Protein AF-A0AAD5DZ63-F1 (afdb_monomer)

Mean predicted aligned error: 18.33 Å

pLDDT: mean 70.41, std 21.71, range [29.05, 96.94]

Structure (mmCIF, N/CA/C/O backbone):
data_AF-A0AAD5DZ63-F1
#
_entry.id   AF-A0AAD5DZ63-F1
#
loop_
_atom_site.group_PDB
_atom_site.id
_atom_site.type_symbol
_atom_site.label_atom_id
_atom_site.label_alt_id
_atom_site.label_comp_id
_atom_site.label_asym_id
_atom_site.label_entity_id
_atom_site.label_seq_id
_atom_site.pdbx_PDB_ins_code
_atom_site.Cartn_x
_atom_site.Cartn_y
_atom_site.Cartn_z
_atom_site.occupancy
_atom_site.B_iso_or_equiv
_atom_site.auth_seq_id
_atom_site.auth_comp_id
_atom_site.auth_asym_id
_atom_site.auth_atom_id
_atom_site.pdbx_PDB_model_num
ATOM 1 N N . MET A 1 1 ? -36.097 31.542 -13.556 1.00 46.69 1 MET A N 1
ATOM 2 C CA . MET A 1 1 ? -35.277 31.533 -12.327 1.00 46.69 1 MET A CA 1
ATOM 3 C C . MET A 1 1 ? -34.659 30.149 -12.212 1.00 46.69 1 MET A C 1
ATOM 5 O O . MET A 1 1 ? -35.380 29.199 -11.947 1.00 46.69 1 MET A O 1
ATOM 9 N N . ILE A 1 2 ? -33.382 30.005 -12.564 1.00 40.00 2 ILE A N 1
ATOM 10 C CA . ILE A 1 2 ? -32.676 28.717 -12.546 1.00 40.00 2 ILE A CA 1
ATOM 11 C C . ILE A 1 2 ? -31.957 28.640 -11.201 1.00 40.00 2 ILE A C 1
ATOM 13 O O . ILE A 1 2 ? -31.083 29.458 -10.927 1.00 40.00 2 ILE A O 1
ATOM 17 N N . VAL A 1 3 ? -32.373 27.712 -10.340 1.00 52.62 3 VAL A N 1
ATOM 18 C CA . VAL A 1 3 ? -31.714 27.459 -9.055 1.00 52.62 3 VAL A CA 1
ATOM 19 C C . VAL A 1 3 ? -30.581 26.473 -9.309 1.00 52.62 3 VAL A C 1
ATOM 21 O O . VAL A 1 3 ? -30.791 25.266 -9.403 1.00 52.62 3 VAL A O 1
ATOM 24 N N . THR A 1 4 ? -29.370 26.997 -9.470 1.00 50.75 4 THR A N 1
ATOM 25 C CA . THR A 1 4 ? -28.150 26.198 -9.587 1.00 50.75 4 THR A CA 1
ATOM 26 C C . THR A 1 4 ? -27.770 25.698 -8.196 1.00 50.75 4 THR A C 1
ATOM 28 O O . THR A 1 4 ? -27.180 26.432 -7.407 1.00 50.75 4 THR A O 1
ATOM 31 N N . THR A 1 5 ? -28.116 24.458 -7.849 1.00 54.53 5 THR A N 1
ATOM 32 C CA . THR A 1 5 ? -27.616 23.843 -6.614 1.00 54.53 5 THR A CA 1
ATOM 33 C C . THR A 1 5 ? -26.156 23.451 -6.825 1.00 54.53 5 THR A C 1
ATOM 35 O O . THR A 1 5 ? -25.859 22.487 -7.535 1.00 54.53 5 THR A O 1
ATOM 38 N N . THR A 1 6 ? -25.225 24.193 -6.231 1.00 50.25 6 THR A N 1
ATOM 39 C CA . THR A 1 6 ? -23.815 23.805 -6.142 1.00 50.25 6 THR A CA 1
ATOM 40 C C . THR A 1 6 ? -23.714 22.538 -5.299 1.00 50.25 6 THR A C 1
ATOM 42 O O . THR A 1 6 ? -23.702 22.576 -4.071 1.00 50.25 6 THR A O 1
ATOM 45 N N . ARG A 1 7 ? -23.666 21.376 -5.961 1.00 48.53 7 ARG A N 1
ATOM 46 C CA . ARG A 1 7 ? -23.326 20.111 -5.308 1.00 48.53 7 ARG A CA 1
ATOM 47 C C . ARG A 1 7 ? -21.913 20.274 -4.764 1.00 48.53 7 ARG A C 1
ATOM 49 O O . ARG A 1 7 ? -20.955 20.281 -5.534 1.00 48.53 7 ARG A O 1
ATOM 56 N N . VAL A 1 8 ? -21.799 20.461 -3.450 1.00 51.00 8 VAL A N 1
ATOM 57 C CA . VAL A 1 8 ? -20.511 20.495 -2.757 1.00 51.00 8 VAL A CA 1
ATOM 58 C C . VAL A 1 8 ? -19.767 19.245 -3.198 1.00 51.00 8 VAL A C 1
ATOM 60 O O . VAL A 1 8 ? -20.296 18.137 -3.077 1.00 51.00 8 VAL A O 1
ATOM 63 N N . LYS A 1 9 ? -18.599 19.435 -3.817 1.00 59.69 9 LYS A N 1
ATOM 64 C CA . LYS A 1 9 ? -17.737 18.353 -4.286 1.00 59.69 9 LYS A CA 1
ATOM 65 C C . LYS A 1 9 ? -17.359 17.554 -3.045 1.00 59.69 9 LYS A C 1
ATOM 67 O O . LYS A 1 9 ? -16.453 17.942 -2.316 1.00 59.69 9 LYS A O 1
ATOM 72 N N . GLY A 1 10 ? -18.146 16.518 -2.749 1.00 57.97 10 GLY A N 1
ATOM 73 C CA . GLY A 1 10 ? -17.920 15.658 -1.601 1.00 57.97 10 GLY A CA 1
ATOM 74 C C . GLY A 1 10 ? -16.478 15.191 -1.661 1.00 57.97 10 GLY A C 1
ATOM 75 O O . GLY A 1 10 ? -15.994 14.856 -2.744 1.00 57.97 10 GLY A O 1
ATOM 76 N N . SER A 1 11 ? -15.785 15.252 -0.526 1.00 66.25 11 SER A N 1
ATOM 77 C CA . SER A 1 11 ? -14.424 14.743 -0.412 1.00 66.25 11 SER A CA 1
ATOM 78 C C . SER A 1 11 ? -14.437 13.289 -0.878 1.00 66.25 11 SER A C 1
ATOM 80 O O . SER A 1 11 ? -14.993 12.419 -0.204 1.00 66.25 11 SER A O 1
ATOM 82 N N . VAL A 1 12 ? -13.940 13.044 -2.093 1.00 78.69 12 VAL A N 1
ATOM 83 C CA . VAL A 1 12 ? -13.869 11.697 -2.653 1.00 78.69 12 VAL A CA 1
ATOM 84 C C . VAL A 1 12 ? -12.841 10.968 -1.809 1.00 78.69 12 VAL A C 1
ATOM 86 O O . VAL A 1 12 ? -11.660 11.316 -1.835 1.00 78.69 12 VAL A O 1
ATOM 89 N N . LYS A 1 13 ? -13.305 10.001 -1.015 1.00 84.62 13 LYS A N 1
ATOM 90 C CA . LYS A 1 13 ? -12.415 9.174 -0.208 1.00 84.62 13 LYS A CA 1
ATOM 91 C C . LYS A 1 13 ? -11.488 8.418 -1.167 1.00 84.62 13 LYS A C 1
ATOM 93 O O . LYS A 1 13 ? -11.990 7.814 -2.120 1.00 84.62 13 LYS A O 1
ATOM 98 N N . PRO A 1 14 ? -10.161 8.498 -0.978 1.00 86.56 14 PRO A N 1
ATOM 99 C CA . PRO A 1 14 ? -9.238 7.753 -1.820 1.00 86.56 14 PRO A CA 1
ATOM 100 C C . PRO A 1 14 ? -9.522 6.257 -1.656 1.00 86.56 14 PRO A C 1
ATOM 102 O O . PRO A 1 14 ? -9.908 5.823 -0.577 1.00 86.56 14 PRO A O 1
ATOM 105 N N . ALA A 1 15 ? -9.354 5.470 -2.721 1.00 90.94 15 ALA A N 1
ATOM 106 C CA . ALA A 1 15 ? -9.537 4.017 -2.647 1.00 90.94 15 ALA A CA 1
ATOM 107 C C . ALA A 1 15 ? -8.460 3.332 -1.783 1.00 90.94 15 ALA A C 1
ATOM 109 O O . ALA A 1 15 ? -8.694 2.264 -1.226 1.00 90.94 15 ALA A O 1
ATOM 110 N N . VAL A 1 16 ? -7.281 3.955 -1.707 1.00 93.94 16 VAL A N 1
ATOM 111 C CA . VAL A 1 16 ? -6.134 3.540 -0.899 1.00 93.94 16 VAL A CA 1
ATOM 112 C C . VAL A 1 16 ? -5.683 4.777 -0.114 1.00 93.94 16 VAL A C 1
ATOM 114 O O . VAL A 1 16 ? -5.263 5.749 -0.746 1.00 93.94 16 VAL A O 1
ATOM 117 N N . PRO A 1 17 ? -5.827 4.805 1.221 1.00 96.12 17 PRO A N 1
ATOM 118 C CA . PRO A 1 17 ? -5.523 5.973 2.032 1.00 96.12 17 PRO A CA 1
ATOM 119 C C . PRO A 1 17 ? -4.029 6.033 2.358 1.00 96.12 17 PRO A C 1
ATOM 121 O O . PRO A 1 17 ? -3.322 5.024 2.310 1.00 96.12 17 PRO A O 1
ATOM 124 N N . LEU A 1 18 ? -3.542 7.214 2.728 1.00 96.44 18 LEU A N 1
ATOM 125 C CA . LEU A 1 18 ? -2.176 7.374 3.217 1.00 96.44 18 LEU A CA 1
ATOM 126 C C . LEU A 1 18 ? -2.114 7.099 4.720 1.00 96.44 18 LEU A C 1
ATOM 128 O O . LEU A 1 18 ? -3.055 7.389 5.454 1.00 96.44 18 LEU A O 1
ATOM 132 N N . THR A 1 19 ? -0.990 6.595 5.222 1.00 96.19 19 THR A N 1
ATOM 133 C CA . THR A 1 19 ? -0.786 6.414 6.672 1.00 96.19 19 THR A CA 1
ATOM 134 C C . THR A 1 19 ? -0.828 7.738 7.439 1.00 96.19 19 THR A C 1
ATOM 136 O O . THR A 1 19 ? -1.209 7.757 8.608 1.00 96.19 19 THR A O 1
ATOM 139 N N . THR A 1 20 ? -0.486 8.844 6.773 1.00 95.88 20 THR A N 1
ATOM 140 C CA . THR A 1 20 ? -0.528 10.214 7.302 1.00 95.88 20 THR A CA 1
ATOM 141 C C . THR A 1 20 ? -1.891 10.890 7.150 1.00 95.88 20 THR A C 1
ATOM 143 O O . THR A 1 20 ? -2.078 11.992 7.665 1.00 95.88 20 THR A O 1
ATOM 146 N N . ASP A 1 21 ? -2.849 10.268 6.452 1.00 94.94 21 ASP A N 1
ATOM 147 C CA . ASP A 1 21 ? -4.195 10.821 6.331 1.00 94.94 21 ASP A CA 1
ATOM 148 C C . ASP A 1 21 ? -4.923 10.806 7.684 1.00 94.94 21 ASP A C 1
ATOM 150 O O . ASP A 1 21 ? -4.668 9.936 8.522 1.00 94.94 21 ASP A O 1
ATOM 154 N N . PRO A 1 22 ? -5.882 11.724 7.903 1.00 94.56 22 PRO A N 1
ATOM 155 C CA . PRO A 1 22 ? -6.725 11.674 9.084 1.00 94.56 22 PRO A CA 1
ATOM 156 C C . PRO A 1 22 ? -7.686 10.477 9.029 1.00 94.56 22 PRO A C 1
ATOM 158 O O . PRO A 1 22 ? -8.261 10.176 7.978 1.00 94.56 22 PRO A O 1
ATOM 161 N N . VAL A 1 23 ? -7.962 9.854 10.179 1.00 94.31 23 VAL A N 1
ATOM 162 C CA . VAL A 1 23 ? -8.867 8.688 10.302 1.00 94.31 23 VAL A CA 1
ATOM 163 C C . VAL A 1 23 ? -10.277 8.930 9.747 1.00 94.31 23 VAL A C 1
ATOM 165 O O . VAL A 1 23 ? -10.933 7.988 9.313 1.00 94.31 23 VAL A O 1
ATOM 168 N N . GLY A 1 24 ? -10.744 10.182 9.684 1.00 93.81 24 GLY A N 1
ATOM 169 C CA . GLY A 1 24 ? -12.033 10.538 9.073 1.00 93.81 24 GLY A CA 1
ATOM 170 C C . GLY A 1 24 ? -12.126 10.253 7.565 1.00 93.81 24 GLY A C 1
ATOM 171 O O . GLY A 1 24 ? -13.226 10.135 7.023 1.00 93.81 24 GLY A O 1
ATOM 172 N N . LYS A 1 25 ? -10.987 10.090 6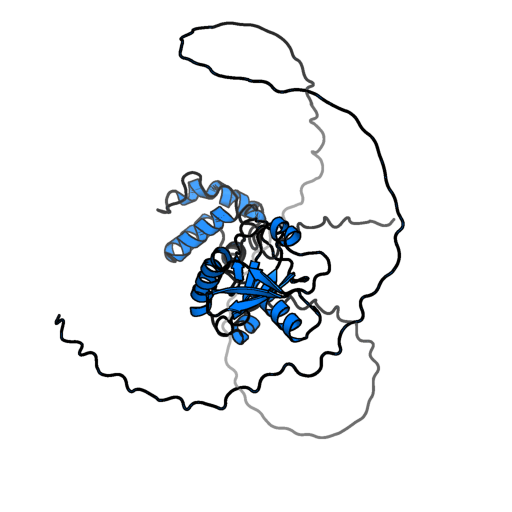.875 1.00 94.06 25 LYS A N 1
ATOM 173 C CA . LYS A 1 25 ? -10.952 9.674 5.463 1.00 94.06 25 LYS A CA 1
ATOM 174 C C . LYS A 1 25 ? -11.168 8.169 5.271 1.00 94.06 25 LYS A C 1
ATOM 176 O O . LYS A 1 25 ? -11.416 7.749 4.142 1.00 94.06 25 LYS A O 1
ATOM 181 N N . LEU A 1 26 ? -11.128 7.363 6.336 1.00 95.38 26 LEU A N 1
ATOM 182 C CA . LEU A 1 26 ? -11.404 5.928 6.257 1.00 95.38 26 LEU A CA 1
ATOM 183 C C . LEU A 1 26 ? -12.875 5.651 5.922 1.00 95.38 26 LEU A C 1
ATOM 185 O O . LEU A 1 26 ? -13.767 6.471 6.155 1.00 95.38 26 LEU A O 1
ATOM 189 N N . ASN A 1 27 ? -13.148 4.473 5.365 1.00 94.69 27 ASN A N 1
ATOM 190 C CA . ASN A 1 27 ? -14.516 4.049 5.072 1.00 94.69 27 ASN A CA 1
ATOM 191 C C . ASN A 1 27 ? -15.192 3.662 6.389 1.00 94.69 27 ASN A C 1
ATOM 193 O O . ASN A 1 27 ? -14.517 3.248 7.321 1.00 94.69 27 ASN A O 1
ATOM 197 N N . GLY A 1 28 ? -16.497 3.891 6.523 1.00 92.44 28 GLY A N 1
ATOM 198 C CA . GLY A 1 28 ? -17.210 3.633 7.783 1.00 92.44 28 GLY A CA 1
ATOM 199 C C . GLY A 1 28 ? -16.944 4.633 8.921 1.00 92.44 28 GLY A C 1
ATOM 200 O O . GLY A 1 28 ? -17.723 4.666 9.869 1.00 92.44 28 GLY A O 1
ATOM 201 N N . ILE A 1 29 ? -15.926 5.499 8.818 1.00 93.25 29 ILE A N 1
ATOM 202 C CA . ILE A 1 29 ? -15.650 6.568 9.790 1.00 93.25 29 ILE A CA 1
ATOM 203 C C . ILE A 1 29 ? -16.200 7.904 9.273 1.00 93.25 29 ILE A C 1
ATOM 205 O O . ILE A 1 29 ? -15.880 8.349 8.166 1.00 93.25 29 ILE A O 1
ATOM 209 N N . GLY A 1 30 ? -17.057 8.536 10.078 1.00 91.00 30 GLY A N 1
ATOM 210 C CA . GLY A 1 30 ? -17.513 9.919 9.890 1.00 91.00 30 GLY A CA 1
ATOM 211 C C . GLY A 1 30 ? -16.952 10.851 10.967 1.00 91.00 30 GLY A C 1
ATOM 212 O O . GLY A 1 30 ? -16.366 10.380 11.941 1.00 91.00 30 GLY A O 1
ATOM 213 N N . ASP A 1 31 ? -17.184 12.158 10.843 1.00 90.69 31 ASP A N 1
ATOM 214 C CA . ASP A 1 31 ? -16.571 13.185 11.710 1.00 90.69 31 ASP A CA 1
ATOM 215 C C . ASP A 1 31 ? -16.816 12.948 13.207 1.00 90.69 31 ASP A C 1
ATOM 217 O O . ASP A 1 31 ? -15.901 13.044 14.022 1.00 90.69 31 ASP A O 1
ATOM 221 N N . LYS A 1 32 ? -18.037 12.536 13.574 1.00 89.94 32 LYS A N 1
ATOM 222 C CA . LYS A 1 32 ? -18.382 12.193 14.965 1.00 89.94 32 LYS A CA 1
ATOM 223 C C . LYS A 1 32 ? -17.567 11.009 15.495 1.00 89.94 32 LYS A C 1
ATOM 225 O O . LYS A 1 32 ? -17.190 11.001 16.661 1.00 89.94 32 LYS A O 1
ATOM 230 N N . MET A 1 33 ? -17.311 10.001 14.659 1.00 90.94 33 MET A N 1
ATOM 231 C CA . MET A 1 33 ? -16.505 8.837 15.046 1.00 90.94 33 MET A CA 1
ATOM 232 C C . MET A 1 33 ? -15.017 9.180 15.074 1.00 90.94 33 MET A C 1
ATOM 234 O O . MET A 1 33 ? -14.316 8.727 15.970 1.00 90.94 33 MET A O 1
ATOM 238 N N . ALA A 1 34 ? -14.546 10.016 14.146 1.00 91.94 34 ALA A N 1
ATOM 239 C CA . ALA A 1 34 ? -13.179 10.525 14.157 1.00 91.94 34 ALA A CA 1
ATOM 240 C C . ALA A 1 34 ? -12.890 11.325 15.441 1.00 91.94 34 ALA A C 1
ATOM 242 O O . ALA A 1 34 ? -11.853 11.119 16.064 1.00 91.94 34 ALA A O 1
ATOM 243 N N . ALA A 1 35 ? -13.836 12.155 15.894 1.00 90.12 35 ALA A N 1
ATOM 244 C CA . ALA A 1 35 ? -13.730 12.868 17.168 1.00 90.12 35 ALA A CA 1
ATOM 245 C C . ALA A 1 35 ? -13.674 11.914 18.378 1.00 90.12 35 ALA A C 1
ATOM 247 O O . ALA A 1 35 ? -12.849 12.100 19.268 1.00 90.12 35 ALA A O 1
ATOM 248 N N . LYS A 1 36 ? -14.491 10.848 18.388 1.00 89.06 36 LYS A N 1
ATOM 249 C CA . LYS A 1 36 ? -14.417 9.800 19.424 1.00 89.06 36 LYS A CA 1
ATOM 250 C C . LYS A 1 36 ? -13.088 9.045 19.402 1.00 89.06 36 LYS A C 1
ATOM 252 O O . LYS A 1 36 ? -12.546 8.747 20.458 1.00 89.06 36 LYS A O 1
ATOM 257 N N . LEU A 1 37 ? -12.556 8.752 18.215 1.00 90.12 37 LEU A N 1
ATOM 258 C CA . LEU A 1 37 ? -11.252 8.106 18.052 1.00 90.12 37 LEU A CA 1
ATOM 259 C C . LEU A 1 37 ? -10.107 8.984 18.571 1.00 90.12 37 LEU A C 1
ATOM 261 O O . LEU A 1 37 ? -9.179 8.459 19.173 1.00 90.12 37 LEU A O 1
ATOM 265 N N . ALA A 1 38 ? -10.195 10.306 18.412 1.00 89.19 38 ALA A N 1
ATOM 266 C CA . ALA A 1 38 ? -9.226 11.233 18.999 1.00 89.19 38 ALA A CA 1
ATOM 267 C C . ALA A 1 38 ? -9.241 11.202 20.542 1.00 89.19 38 ALA A C 1
ATOM 269 O O . ALA A 1 38 ? -8.205 11.382 21.173 1.00 89.19 38 ALA A O 1
ATOM 270 N N . GLN A 1 39 ? -10.399 10.915 21.148 1.00 87.62 39 GLN A N 1
ATOM 271 C CA . GLN A 1 39 ? -10.572 10.734 22.597 1.00 87.62 39 GLN A CA 1
ATOM 272 C C . GLN A 1 39 ? -10.362 9.277 23.053 1.00 87.62 39 GLN A C 1
ATOM 274 O O . GLN A 1 39 ? -10.479 8.968 24.239 1.00 87.62 39 GLN A O 1
ATOM 279 N N . ALA A 1 40 ? -10.035 8.360 22.133 1.00 85.75 40 ALA A N 1
ATOM 280 C CA . ALA A 1 40 ? -9.924 6.936 22.438 1.00 85.75 40 ALA A CA 1
ATOM 281 C C . ALA A 1 40 ? -8.827 6.634 23.461 1.00 85.75 40 ALA A C 1
ATOM 283 O O . ALA A 1 40 ? -8.952 5.656 24.183 1.00 85.75 40 ALA A O 1
ATOM 284 N N . GLY A 1 41 ? -7.779 7.459 23.557 1.00 82.50 41 GLY A N 1
ATOM 285 C CA . GLY A 1 41 ? -6.715 7.262 24.546 1.00 82.50 41 GLY A CA 1
ATOM 286 C C . GLY A 1 41 ? -7.252 7.169 25.979 1.00 82.50 41 GLY A C 1
ATOM 287 O O . GLY A 1 41 ? -6.872 6.262 26.710 1.00 82.50 41 GLY A O 1
ATOM 288 N N . GLU A 1 42 ? -8.198 8.036 26.349 1.00 84.81 42 GLU A N 1
ATOM 289 C CA . GLU A 1 42 ? -8.825 8.028 27.678 1.00 84.81 42 GLU A CA 1
ATOM 290 C C . GLU A 1 42 ? -9.782 6.843 27.845 1.00 84.81 42 GLU A C 1
ATOM 292 O O . GLU A 1 42 ? -9.745 6.137 28.851 1.00 84.81 42 GLU A O 1
ATOM 297 N N . VAL A 1 43 ? -10.607 6.583 26.827 1.00 85.81 43 VAL A N 1
ATOM 298 C CA . VAL A 1 43 ? -11.603 5.498 26.841 1.00 85.81 43 VAL A CA 1
ATOM 299 C C . VAL A 1 43 ? -10.935 4.119 26.895 1.00 85.81 43 VAL A C 1
ATOM 301 O O . VAL A 1 43 ? -11.454 3.192 27.517 1.00 85.81 43 VAL A O 1
ATOM 304 N N . LEU A 1 44 ? -9.782 3.972 26.240 1.00 87.12 44 LEU A N 1
ATOM 305 C CA . LEU A 1 44 ? -9.055 2.713 26.110 1.00 87.12 44 LEU A CA 1
ATOM 306 C C . LEU A 1 44 ? -7.964 2.521 27.171 1.00 87.12 44 LEU A C 1
ATOM 308 O O . LEU A 1 44 ? -7.452 1.409 27.290 1.00 87.12 44 LEU A O 1
ATOM 312 N N . ALA A 1 45 ? -7.640 3.535 27.980 1.00 85.38 45 ALA A N 1
ATOM 313 C CA . ALA A 1 45 ? -6.650 3.416 29.057 1.00 85.38 45 ALA A CA 1
ATOM 314 C C . ALA A 1 45 ? -6.979 2.283 30.052 1.00 85.38 45 ALA A C 1
ATOM 316 O O . ALA A 1 45 ? -6.081 1.683 30.634 1.00 85.38 45 ALA A O 1
ATOM 317 N N . GLY A 1 46 ? -8.263 1.941 30.213 1.00 82.88 46 GLY A N 1
ATOM 318 C CA . GLY A 1 46 ? -8.717 0.834 31.062 1.00 82.88 46 GLY A CA 1
ATOM 319 C C . GLY A 1 46 ? -8.708 -0.556 30.407 1.00 82.88 46 GLY A C 1
ATOM 320 O O . GLY A 1 46 ? -9.187 -1.507 31.023 1.00 82.88 46 GLY A O 1
ATOM 321 N N . LEU A 1 47 ? -8.242 -0.694 29.159 1.00 82.12 47 LEU A N 1
ATOM 322 C CA . LEU A 1 47 ? -8.374 -1.926 28.365 1.00 82.12 47 LEU A CA 1
ATOM 323 C C . LEU A 1 47 ? -7.083 -2.753 28.217 1.00 82.12 47 LEU A C 1
ATOM 325 O O . LEU A 1 47 ? -7.062 -3.655 27.386 1.00 82.12 47 LEU A O 1
ATOM 329 N N . GLU A 1 48 ? -6.043 -2.492 29.021 1.00 82.19 48 GLU A N 1
ATOM 330 C CA . GLU A 1 48 ? -4.725 -3.169 28.934 1.00 82.19 48 GLU A CA 1
ATOM 331 C C . GLU A 1 48 ? -4.148 -3.186 27.503 1.00 82.19 48 GLU A C 1
ATOM 333 O O . GLU A 1 48 ? -3.423 -4.094 27.099 1.00 82.19 48 GLU A O 1
ATOM 338 N N . LEU A 1 49 ? -4.492 -2.176 26.702 1.00 79.94 49 LEU A N 1
ATOM 339 C CA . LEU A 1 49 ? -3.919 -1.983 25.380 1.00 79.94 49 LEU A CA 1
ATOM 340 C C . LEU A 1 49 ? -2.600 -1.234 25.526 1.00 79.94 49 LEU A C 1
ATOM 342 O O . LEU A 1 49 ? -2.569 -0.130 26.068 1.00 79.94 49 LEU A O 1
ATOM 346 N N . ASP A 1 50 ? -1.536 -1.810 24.975 1.00 72.69 50 ASP A N 1
ATOM 347 C CA . ASP A 1 50 ? -0.274 -1.107 24.757 1.00 72.69 50 ASP A CA 1
ATOM 348 C C . ASP A 1 50 ? -0.455 -0.122 23.591 1.00 72.69 50 ASP A C 1
ATOM 350 O O . ASP A 1 50 ? -0.138 -0.398 22.431 1.00 72.69 50 ASP A O 1
ATOM 354 N N . ILE A 1 51 ? -1.121 0.998 23.879 1.00 67.88 51 ILE A N 1
ATOM 355 C CA . ILE A 1 51 ? -1.285 2.104 22.939 1.00 67.88 51 ILE A CA 1
ATOM 356 C C . ILE A 1 51 ? -0.026 2.967 23.055 1.00 67.88 51 ILE A C 1
ATOM 358 O O . ILE A 1 51 ? 0.325 3.356 24.171 1.00 67.88 51 ILE A O 1
ATOM 362 N N . PRO A 1 52 ? 0.636 3.324 21.937 1.00 65.31 52 PRO A N 1
ATOM 363 C CA . PRO A 1 52 ? 1.774 4.235 21.958 1.00 65.31 52 PRO A CA 1
ATOM 364 C C . PRO A 1 52 ? 1.468 5.477 22.801 1.00 65.31 52 PRO A C 1
ATOM 366 O O . PRO A 1 52 ? 0.361 6.012 22.725 1.00 65.31 52 PRO A O 1
ATOM 369 N N . ALA A 1 53 ? 2.455 5.951 23.570 1.00 57.69 53 ALA A N 1
ATOM 370 C CA . ALA A 1 53 ? 2.323 6.921 24.669 1.00 57.69 53 ALA A CA 1
ATOM 371 C C . ALA A 1 53 ? 1.717 8.306 24.331 1.00 57.69 53 ALA A C 1
ATOM 373 O O . ALA A 1 53 ? 1.734 9.209 25.159 1.00 57.69 53 ALA A O 1
ATOM 374 N N . GLY A 1 54 ? 1.171 8.515 23.133 1.00 57.12 54 GLY A N 1
ATOM 375 C CA . GLY A 1 54 ? 0.374 9.695 22.816 1.00 57.12 54 GLY A CA 1
ATOM 376 C C . GLY A 1 54 ? -0.984 9.409 22.178 1.00 57.12 54 GLY A C 1
ATOM 377 O O . GLY A 1 54 ? -1.519 10.302 21.531 1.00 57.12 54 GLY A O 1
ATOM 378 N N . GLY A 1 55 ? -1.532 8.204 22.359 1.00 62.66 55 GLY A N 1
ATOM 379 C CA . GLY A 1 55 ? -2.870 7.846 21.890 1.00 62.66 55 GLY A CA 1
ATOM 380 C C . GLY A 1 55 ? -2.970 7.699 20.370 1.00 62.66 55 GLY A C 1
ATOM 381 O O . GLY A 1 55 ? -1.973 7.730 19.651 1.00 62.66 55 GLY A O 1
ATOM 382 N N . ILE A 1 56 ? -4.198 7.533 19.875 1.00 69.12 56 ILE A N 1
ATOM 383 C CA . ILE A 1 56 ? -4.490 7.522 18.438 1.00 69.12 56 ILE A CA 1
ATOM 384 C C . ILE A 1 56 ? -4.534 8.983 17.981 1.00 69.12 56 ILE A C 1
ATOM 386 O O . ILE A 1 56 ? -5.581 9.627 18.041 1.00 69.12 56 ILE A O 1
ATOM 390 N N . LYS A 1 57 ? -3.388 9.529 17.561 1.00 66.00 57 LYS A N 1
ATOM 391 C CA . LYS A 1 57 ? -3.149 10.958 17.270 1.00 66.00 57 LYS A CA 1
ATOM 392 C C . LYS A 1 57 ? -3.826 11.466 15.997 1.00 66.00 57 LYS A C 1
ATOM 394 O O . LYS A 1 57 ? -3.415 12.482 15.449 1.00 66.00 57 LYS A O 1
ATOM 399 N N . THR A 1 58 ? -4.922 10.833 15.580 1.00 81.25 58 THR A N 1
ATOM 400 C CA . THR A 1 58 ? -5.766 11.124 14.408 1.00 81.25 58 THR A CA 1
ATOM 401 C C . THR A 1 58 ? -5.277 10.599 13.062 1.00 81.25 58 THR A C 1
ATOM 403 O O . THR A 1 58 ? -6.028 10.726 12.095 1.00 81.25 58 THR A O 1
ATOM 406 N N . ALA A 1 59 ? -4.112 9.951 12.974 1.00 94.00 59 ALA A N 1
ATOM 407 C CA . ALA A 1 59 ? -3.612 9.410 11.711 1.00 94.00 59 ALA A CA 1
ATOM 408 C C . ALA A 1 59 ? -4.125 7.985 11.434 1.00 94.00 59 ALA A C 1
ATOM 410 O O . ALA A 1 59 ? -4.355 7.187 12.347 1.00 94.00 59 ALA A O 1
ATOM 411 N N . VAL A 1 60 ? -4.257 7.624 10.155 1.00 95.56 60 VAL A N 1
ATOM 412 C CA . VAL A 1 60 ? -4.580 6.251 9.727 1.00 95.56 60 VAL A CA 1
ATOM 413 C C . VAL A 1 60 ? -3.541 5.243 10.238 1.00 95.56 60 VAL A C 1
ATOM 415 O O . VAL A 1 60 ? -3.911 4.120 10.582 1.00 95.56 60 VAL A O 1
ATOM 418 N N . ALA A 1 61 ? -2.267 5.639 10.356 1.00 94.81 61 ALA A N 1
ATOM 419 C CA . ALA A 1 61 ? -1.208 4.825 10.959 1.00 94.81 61 ALA A CA 1
ATOM 420 C C . ALA A 1 61 ? -1.561 4.355 12.379 1.00 94.81 61 ALA A C 1
ATOM 422 O O . ALA A 1 61 ? -1.420 3.174 12.698 1.00 94.81 61 ALA A O 1
ATOM 423 N N . ASP A 1 62 ? -2.074 5.266 13.207 1.00 92.69 62 ASP A N 1
ATOM 424 C CA . ASP A 1 62 ? -2.421 4.973 14.595 1.00 92.69 62 ASP A CA 1
ATOM 425 C C . ASP A 1 62 ? -3.612 4.011 14.672 1.00 92.69 62 ASP A C 1
ATOM 427 O O . ASP A 1 62 ? -3.610 3.053 15.448 1.00 92.69 62 ASP A O 1
ATOM 431 N N . TYR A 1 63 ? -4.614 4.218 13.811 1.00 94.62 63 TYR A N 1
ATOM 432 C CA . TYR A 1 63 ? -5.752 3.308 13.698 1.00 94.62 63 TYR A CA 1
ATOM 433 C C . TYR A 1 63 ? -5.321 1.915 13.213 1.00 94.62 63 TYR A C 1
ATOM 435 O O . TYR A 1 63 ? -5.827 0.909 13.706 1.00 94.62 63 TYR A O 1
ATOM 443 N N . ARG A 1 64 ? -4.332 1.823 12.312 1.00 94.50 64 ARG A N 1
ATOM 444 C CA . ARG A 1 64 ? -3.737 0.540 11.902 1.00 94.50 64 ARG A CA 1
ATOM 445 C C . ARG A 1 64 ? -3.037 -0.160 13.071 1.00 94.50 64 ARG A C 1
ATOM 447 O O . ARG A 1 64 ? -3.132 -1.379 13.187 1.00 94.50 64 ARG A O 1
ATOM 454 N N . GLY A 1 65 ? -2.376 0.600 13.946 1.00 92.00 65 GLY A N 1
ATOM 455 C CA . GLY A 1 65 ? -1.812 0.095 15.201 1.00 92.00 65 GLY A CA 1
ATOM 456 C C . GLY A 1 65 ? -2.882 -0.490 16.127 1.00 92.00 65 GLY A C 1
ATOM 457 O O . GLY A 1 65 ? -2.720 -1.608 16.617 1.00 92.00 65 GLY A O 1
ATOM 458 N N . LEU A 1 66 ? -4.013 0.210 16.289 1.00 92.06 66 LEU A N 1
ATOM 459 C CA . LEU A 1 66 ? -5.164 -0.291 17.048 1.00 92.06 66 LEU A CA 1
ATOM 460 C C . LEU A 1 66 ? -5.703 -1.600 16.454 1.00 92.06 66 LEU A C 1
ATOM 462 O O . LEU A 1 66 ? -5.881 -2.568 17.188 1.00 92.06 66 LEU A O 1
ATOM 466 N N . VAL A 1 67 ? -5.917 -1.646 15.134 1.00 94.62 67 VAL A N 1
ATOM 467 C CA . VAL A 1 67 ? -6.372 -2.855 14.427 1.00 94.62 67 VAL A CA 1
ATOM 468 C C . VAL A 1 67 ? -5.426 -4.028 14.689 1.00 94.62 67 VAL A C 1
ATOM 470 O O . VAL A 1 67 ? -5.878 -5.109 15.063 1.00 94.62 67 VAL A O 1
ATOM 473 N N . ALA A 1 68 ? -4.114 -3.814 14.562 1.00 92.50 68 ALA A N 1
ATOM 474 C CA . ALA A 1 68 ? -3.116 -4.853 14.799 1.00 92.50 68 ALA A CA 1
ATOM 475 C C . ALA A 1 68 ? -3.118 -5.361 16.252 1.00 92.50 68 ALA A C 1
ATOM 477 O O . ALA A 1 68 ? -2.898 -6.549 16.484 1.00 92.50 68 ALA A O 1
ATOM 478 N N . ALA A 1 69 ? -3.381 -4.489 17.230 1.00 90.62 69 ALA A N 1
ATOM 479 C CA . ALA A 1 69 ? -3.530 -4.887 18.628 1.00 90.62 69 ALA A CA 1
ATOM 480 C C . ALA A 1 69 ? -4.811 -5.708 18.853 1.00 90.62 69 ALA A C 1
ATOM 482 O O . ALA A 1 69 ? -4.779 -6.733 19.534 1.00 90.62 69 ALA A O 1
ATOM 483 N N . THR A 1 70 ? -5.927 -5.305 18.237 1.00 93.44 70 THR A N 1
ATOM 484 C CA . THR A 1 70 ? -7.208 -6.017 18.351 1.00 93.44 70 THR A CA 1
ATOM 485 C C . THR A 1 70 ? -7.226 -7.355 17.613 1.00 93.44 70 THR A C 1
ATOM 487 O O . THR A 1 70 ? -7.847 -8.297 18.094 1.00 93.44 70 THR A O 1
ATOM 490 N N . ASP A 1 71 ? -6.496 -7.488 16.503 1.00 93.50 71 ASP A N 1
ATOM 491 C CA . ASP A 1 71 ? -6.403 -8.741 15.742 1.00 93.50 71 ASP A CA 1
ATOM 492 C C . ASP A 1 71 ? -5.723 -9.864 16.551 1.00 93.50 71 ASP A C 1
ATOM 494 O O . ASP A 1 71 ? -5.984 -11.043 16.321 1.00 93.50 71 ASP A O 1
ATOM 498 N N . ARG A 1 72 ? -4.890 -9.516 17.545 1.00 92.62 72 ARG A N 1
ATOM 499 C CA . ARG A 1 72 ? -4.268 -10.487 18.465 1.00 92.62 72 ARG A CA 1
ATOM 500 C C . ARG A 1 72 ? -5.246 -11.038 19.509 1.00 92.62 72 ARG A C 1
ATOM 502 O O . ARG A 1 72 ? -4.978 -12.089 20.083 1.00 92.62 72 ARG A O 1
ATOM 509 N N . SER A 1 73 ? -6.348 -10.337 19.790 1.00 93.69 73 SER A N 1
ATOM 510 C CA . SER A 1 73 ? -7.317 -10.716 20.824 1.00 93.69 73 SER A CA 1
ATOM 511 C C . SER A 1 73 ? -8.749 -10.346 20.409 1.00 93.69 73 SER A C 1
ATOM 513 O O . SER A 1 73 ? -9.177 -9.207 20.606 1.00 93.69 73 SER A O 1
ATOM 515 N N . PRO A 1 74 ? -9.548 -11.307 19.903 1.00 93.19 74 PRO A N 1
ATOM 516 C CA . PRO A 1 74 ? -10.919 -11.043 19.452 1.00 93.19 74 PRO A CA 1
ATOM 517 C C . PRO A 1 74 ? -11.818 -10.433 20.537 1.00 93.19 74 PRO A C 1
ATOM 519 O O . PRO A 1 74 ? -12.608 -9.533 20.267 1.00 93.19 74 PRO A O 1
ATOM 522 N N . LYS A 1 75 ? -11.640 -10.847 21.800 1.00 94.19 75 LYS A N 1
ATOM 523 C CA . LYS A 1 75 ? -12.367 -10.273 22.947 1.00 94.19 75 LYS A CA 1
ATOM 524 C C . LYS A 1 75 ? -12.025 -8.799 23.167 1.00 94.19 75 LYS A C 1
ATOM 526 O O . LYS A 1 75 ? -12.876 -8.012 23.574 1.00 94.19 75 LYS A O 1
ATOM 531 N N . LEU A 1 76 ? -10.772 -8.419 22.921 1.00 92.31 76 LEU A N 1
ATOM 532 C CA . LEU A 1 76 ? -10.340 -7.029 23.003 1.00 92.31 76 LEU A CA 1
ATOM 533 C C . LEU A 1 76 ? -10.951 -6.207 21.870 1.00 92.31 76 LEU A C 1
ATOM 535 O O . LEU A 1 76 ? -11.422 -5.103 22.125 1.00 92.31 76 LEU A O 1
ATOM 539 N N . ALA A 1 77 ? -11.017 -6.769 20.660 1.00 93.81 77 ALA A N 1
ATOM 540 C CA . ALA A 1 77 ? -11.699 -6.148 19.529 1.00 93.81 77 ALA A CA 1
ATOM 541 C C . ALA A 1 77 ? -13.158 -5.812 19.872 1.00 93.81 77 ALA A C 1
ATOM 543 O O . ALA A 1 77 ? -13.566 -4.664 19.729 1.00 93.81 77 ALA A O 1
ATOM 544 N N . GLU A 1 78 ? -13.922 -6.764 20.419 1.00 95.69 78 GLU A N 1
ATOM 545 C CA . GLU A 1 78 ? -15.315 -6.535 20.835 1.00 95.69 78 GLU A CA 1
ATOM 546 C C . GLU A 1 78 ? -15.441 -5.397 21.859 1.00 95.69 78 GLU A C 1
ATOM 548 O O . GLU A 1 78 ? -16.292 -4.516 21.712 1.00 95.69 78 GLU A O 1
ATOM 553 N N . ARG A 1 79 ? -14.559 -5.369 22.869 1.00 95.19 79 ARG A N 1
ATOM 554 C CA . ARG A 1 79 ? -14.548 -4.314 23.896 1.00 95.19 79 ARG A CA 1
ATOM 555 C C . ARG A 1 79 ? -14.196 -2.946 23.310 1.00 95.19 79 ARG A C 1
ATOM 557 O O . ARG A 1 79 ? -14.854 -1.967 23.650 1.00 95.19 79 ARG A O 1
ATOM 564 N N . VAL A 1 80 ? -13.213 -2.875 22.414 1.00 93.12 80 VAL A N 1
ATOM 565 C CA . VAL A 1 80 ? -12.815 -1.643 21.711 1.00 93.12 80 VAL A CA 1
ATOM 566 C C . VAL A 1 80 ? -13.951 -1.137 20.820 1.00 93.12 80 VAL A C 1
ATOM 568 O O . VAL A 1 80 ? -14.303 0.041 20.880 1.00 93.12 80 VAL A O 1
ATOM 571 N N . ILE A 1 81 ? -14.571 -2.020 20.032 1.00 95.19 81 ILE A N 1
ATOM 572 C CA . ILE A 1 81 ? -15.695 -1.684 19.149 1.00 95.19 81 ILE A CA 1
ATOM 573 C C . ILE A 1 81 ? -16.877 -1.156 19.965 1.00 95.19 81 ILE A C 1
ATOM 575 O O . ILE A 1 81 ? -17.480 -0.149 19.583 1.00 95.19 81 ILE A O 1
ATOM 579 N N . ALA A 1 82 ? -17.197 -1.804 21.089 1.00 95.38 82 ALA A N 1
ATOM 580 C CA . ALA A 1 82 ? -18.265 -1.378 21.985 1.00 95.38 82 ALA A CA 1
ATOM 581 C C . ALA A 1 82 ? -17.955 -0.026 22.646 1.00 95.38 82 ALA A C 1
ATOM 583 O O . ALA A 1 82 ? -18.802 0.867 22.616 1.00 95.38 82 ALA A O 1
ATOM 584 N N . ALA A 1 83 ? -16.742 0.154 23.177 1.00 92.44 83 ALA A N 1
ATOM 585 C CA . ALA A 1 83 ? -16.328 1.378 23.860 1.00 92.44 83 ALA A CA 1
ATOM 586 C C . ALA A 1 83 ? -16.296 2.597 22.920 1.00 92.44 83 ALA A C 1
ATOM 588 O O . ALA A 1 83 ? -16.714 3.690 23.296 1.00 92.44 83 ALA A O 1
ATOM 589 N N . LEU A 1 84 ? -15.862 2.405 21.671 1.00 91.12 84 LEU A N 1
ATOM 590 C CA . LEU A 1 84 ? -15.807 3.468 20.661 1.00 91.12 84 LEU A CA 1
ATOM 591 C C . LEU A 1 84 ? -17.132 3.650 19.897 1.00 91.12 84 LEU A C 1
ATOM 593 O O . LEU A 1 84 ? -17.309 4.643 19.186 1.00 91.12 84 LEU A O 1
ATOM 597 N N . GLY A 1 85 ? -18.081 2.720 20.046 1.00 93.69 85 GLY A N 1
ATOM 598 C CA . GLY A 1 85 ? -19.355 2.722 19.325 1.00 93.69 85 GLY A CA 1
ATOM 599 C C . GLY A 1 85 ? -19.188 2.547 17.811 1.00 93.69 85 GLY A C 1
ATOM 600 O O . GLY A 1 85 ? -19.834 3.252 17.035 1.00 93.69 85 GLY A O 1
ATOM 601 N N . LEU A 1 86 ? -18.288 1.650 17.391 1.00 92.69 86 LEU A N 1
ATOM 602 C CA . LEU A 1 86 ? -17.912 1.422 15.987 1.00 92.69 86 LEU A CA 1
ATOM 603 C C . LEU A 1 86 ? -18.631 0.224 15.340 1.00 92.69 86 LEU A C 1
ATOM 605 O O . LEU A 1 86 ? -18.201 -0.250 14.291 1.00 92.69 86 LEU A O 1
ATOM 609 N N . GLN A 1 87 ? -19.747 -0.255 15.902 1.00 94.56 87 GLN A N 1
ATOM 610 C CA . GLN A 1 87 ? -20.397 -1.510 15.483 1.00 94.56 87 GLN A CA 1
ATOM 611 C C . GLN A 1 87 ? -20.743 -1.567 13.984 1.00 94.56 87 GLN A C 1
ATOM 613 O O . GLN A 1 87 ? -20.699 -2.634 13.385 1.00 94.56 87 GLN A O 1
ATOM 618 N N . LYS A 1 88 ? -21.095 -0.427 13.371 1.00 91.88 88 LYS A N 1
ATOM 619 C CA . LYS A 1 88 ? -21.515 -0.353 11.958 1.00 91.88 88 LYS A CA 1
ATOM 620 C C . LYS A 1 88 ? -20.409 0.057 10.980 1.00 91.88 88 LYS A C 1
ATOM 622 O O . LYS A 1 88 ? -20.652 0.037 9.782 1.00 91.88 88 LYS A O 1
ATOM 627 N N . GLY A 1 89 ? -19.237 0.466 11.467 1.00 92.12 89 GLY A N 1
ATOM 628 C CA . GLY A 1 89 ? -18.165 1.024 10.628 1.00 92.12 89 GLY A CA 1
ATOM 629 C C . GLY A 1 89 ? -16.804 0.364 10.820 1.00 92.12 89 GLY A C 1
ATOM 630 O O . GLY A 1 89 ? -15.905 0.617 10.025 1.00 92.12 89 GLY A O 1
ATOM 631 N N . TRP A 1 90 ? -16.651 -0.477 11.848 1.00 95.06 90 TRP A N 1
ATOM 632 C CA . TRP A 1 90 ? -15.374 -1.082 12.213 1.00 95.06 90 TRP A CA 1
ATOM 633 C C . TRP A 1 90 ? -14.760 -1.905 11.083 1.00 95.06 90 TRP A C 1
ATOM 635 O O . TRP A 1 90 ? -13.623 -1.646 10.716 1.00 95.06 90 TRP A O 1
ATOM 645 N N . GLU A 1 91 ? -15.496 -2.852 10.495 1.00 96.06 91 GLU A N 1
ATOM 646 C CA . GLU A 1 91 ? -14.929 -3.744 9.473 1.00 96.06 91 GLU A CA 1
ATOM 647 C C . GLU A 1 91 ? -14.532 -3.006 8.190 1.00 96.06 91 GLU A C 1
ATOM 649 O O . GLU A 1 91 ? -13.481 -3.286 7.608 1.00 96.06 91 GLU A O 1
ATOM 654 N N . ASP A 1 92 ? -15.324 -2.017 7.772 1.00 95.25 92 ASP A N 1
ATOM 655 C CA . ASP A 1 92 ? -15.004 -1.198 6.601 1.00 95.25 92 ASP A CA 1
ATOM 656 C C . ASP A 1 92 ? -13.795 -0.292 6.862 1.00 95.25 92 ASP A C 1
ATOM 658 O O . ASP A 1 92 ? -12.916 -0.166 6.004 1.00 95.25 92 ASP A O 1
ATOM 662 N N . ALA A 1 93 ? -13.712 0.302 8.056 1.00 95.88 93 ALA A N 1
ATOM 663 C CA . ALA A 1 93 ? -12.581 1.123 8.473 1.00 95.88 93 ALA A CA 1
ATOM 664 C C . ALA A 1 93 ? -11.307 0.290 8.611 1.00 95.88 93 ALA A C 1
ATOM 666 O O . ALA A 1 93 ? -10.259 0.681 8.099 1.00 95.88 93 ALA A O 1
ATOM 667 N N . ARG A 1 94 ? -11.411 -0.886 9.239 1.00 96.44 94 ARG A N 1
ATOM 668 C CA . ARG A 1 94 ? -10.345 -1.878 9.386 1.00 96.44 94 ARG A CA 1
ATOM 669 C C . ARG A 1 94 ? -9.806 -2.287 8.023 1.00 96.44 94 ARG A C 1
ATOM 671 O O . ARG A 1 94 ? -8.612 -2.142 7.777 1.00 96.44 94 ARG A O 1
ATOM 678 N N . ARG A 1 95 ? -10.674 -2.725 7.104 1.00 95.62 95 ARG A N 1
ATOM 679 C CA . ARG A 1 95 ? -10.269 -3.119 5.746 1.00 95.62 95 ARG A CA 1
ATOM 680 C C . ARG A 1 95 ? -9.592 -1.966 5.003 1.00 95.62 95 ARG A C 1
ATOM 682 O O . ARG A 1 95 ? -8.560 -2.181 4.377 1.00 95.62 95 ARG A O 1
ATOM 689 N N . HIS A 1 96 ? -10.133 -0.751 5.108 1.00 96.19 96 HIS A N 1
ATOM 690 C CA . HIS A 1 96 ? -9.574 0.421 4.433 1.00 96.19 96 HIS A CA 1
ATOM 691 C C . HIS A 1 96 ? -8.229 0.874 5.036 1.00 96.19 96 HIS A C 1
ATOM 693 O O . HIS A 1 96 ? -7.333 1.291 4.312 1.00 96.19 96 HIS A O 1
ATOM 699 N N . ALA A 1 97 ? -8.043 0.749 6.350 1.00 96.56 97 ALA A N 1
ATOM 700 C CA . ALA A 1 97 ? -6.780 1.076 7.009 1.00 96.56 97 ALA A CA 1
ATOM 701 C C . ALA A 1 97 ? -5.681 0.033 6.751 1.00 96.56 97 ALA A C 1
ATOM 703 O O . ALA A 1 97 ? -4.502 0.377 6.693 1.00 96.56 97 ALA A O 1
ATOM 704 N N . LEU A 1 98 ? -6.046 -1.241 6.572 1.00 96.31 98 LEU A N 1
ATOM 705 C CA . LEU A 1 98 ? -5.092 -2.311 6.256 1.00 96.31 98 LEU A CA 1
ATOM 706 C C . LEU A 1 98 ? -4.502 -2.206 4.843 1.00 96.31 98 LEU A C 1
ATOM 708 O O . LEU A 1 98 ? -3.441 -2.775 4.592 1.00 96.31 98 LEU A O 1
ATOM 712 N N . VAL A 1 99 ? -5.157 -1.466 3.946 1.00 96.75 99 VAL A N 1
ATOM 713 C CA . VAL A 1 99 ? -4.612 -1.118 2.625 1.00 96.75 99 VAL A CA 1
ATOM 714 C C . VAL A 1 99 ? -3.872 0.221 2.632 1.00 96.75 99 VAL A C 1
ATOM 716 O O . VAL A 1 99 ? -3.439 0.674 1.585 1.00 96.75 99 VAL A O 1
ATOM 719 N N . ALA A 1 100 ? -3.732 0.891 3.780 1.00 96.94 100 ALA A N 1
ATOM 720 C CA . ALA A 1 100 ? -3.087 2.196 3.835 1.00 96.94 100 ALA A CA 1
ATOM 721 C C . ALA A 1 100 ? -1.588 2.121 3.520 1.00 96.94 100 ALA A C 1
ATOM 723 O O . ALA A 1 100 ? -0.868 1.268 4.055 1.00 96.94 100 ALA A O 1
ATOM 724 N N . VAL A 1 101 ? -1.111 3.079 2.725 1.00 96.38 101 VAL A N 1
ATOM 725 C CA . VAL A 1 101 ? 0.279 3.136 2.257 1.00 96.38 101 VAL A CA 1
ATOM 726 C C . VAL A 1 101 ? 1.041 4.298 2.866 1.00 96.38 101 VAL A C 1
ATOM 728 O O . VAL A 1 101 ? 0.495 5.377 3.096 1.00 96.38 101 VAL A O 1
ATOM 731 N N . GLN A 1 102 ? 2.323 4.072 3.145 1.00 95.88 102 GLN A N 1
ATOM 732 C CA . GLN A 1 102 ? 3.218 5.147 3.549 1.00 95.88 102 GLN A CA 1
ATOM 733 C C . GLN A 1 102 ? 3.410 6.101 2.360 1.00 95.88 102 GLN A C 1
ATOM 735 O O . GLN A 1 102 ? 3.644 5.615 1.254 1.00 95.88 102 GLN A O 1
ATOM 740 N N . PRO A 1 103 ? 3.305 7.429 2.543 1.00 96.75 103 PRO A N 1
ATOM 741 C CA . PRO A 1 103 ? 3.655 8.363 1.485 1.00 96.75 103 PRO A CA 1
ATOM 742 C C . PRO A 1 103 ? 5.154 8.270 1.182 1.00 96.75 103 PRO A C 1
ATOM 744 O O . PRO A 1 103 ? 5.987 8.476 2.064 1.00 96.75 103 PRO A O 1
ATOM 747 N N . ASP A 1 104 ? 5.477 7.971 -0.071 1.00 96.38 104 ASP A N 1
ATOM 748 C CA . ASP A 1 104 ? 6.836 7.898 -0.602 1.00 96.38 104 ASP A CA 1
ATOM 749 C C . ASP A 1 104 ? 6.866 8.312 -2.091 1.00 96.38 104 ASP A C 1
ATOM 751 O O . ASP A 1 104 ? 5.820 8.519 -2.713 1.00 96.38 104 ASP A O 1
ATOM 755 N N . PHE A 1 105 ? 8.066 8.474 -2.648 1.00 96.56 105 PHE A N 1
ATOM 756 C CA . PHE A 1 105 ? 8.304 8.701 -4.083 1.00 96.56 105 PHE A CA 1
ATOM 757 C C . PHE A 1 105 ? 9.271 7.641 -4.618 1.00 96.56 105 PHE A C 1
ATOM 759 O O . PHE A 1 105 ? 10.216 7.929 -5.348 1.00 96.56 105 PHE A O 1
ATOM 766 N N . LEU A 1 106 ? 9.079 6.399 -4.173 1.00 96.50 106 LEU A N 1
ATOM 767 C CA . LEU A 1 106 ? 9.945 5.275 -4.503 1.00 96.50 106 LEU A CA 1
ATOM 768 C C . LEU A 1 106 ? 9.316 4.402 -5.584 1.00 96.50 106 LEU A C 1
ATOM 770 O O . LEU A 1 106 ? 8.094 4.303 -5.706 1.00 96.50 106 LEU A O 1
ATOM 774 N N . LEU A 1 107 ? 10.139 3.722 -6.369 1.00 95.75 107 LEU A N 1
ATOM 775 C CA . LEU A 1 107 ? 9.638 2.760 -7.340 1.00 95.75 107 LEU A CA 1
ATOM 776 C C . LEU A 1 107 ? 8.959 1.566 -6.659 1.00 95.75 107 LEU A C 1
ATOM 778 O O . LEU A 1 107 ? 9.423 1.041 -5.646 1.00 95.75 107 LEU A O 1
ATOM 782 N N . ARG A 1 108 ? 7.872 1.081 -7.265 1.00 96.38 108 ARG A N 1
ATOM 783 C CA . ARG A 1 108 ? 7.186 -0.139 -6.831 1.00 96.38 108 ARG A CA 1
ATOM 784 C C . ARG A 1 108 ? 7.126 -1.140 -7.963 1.00 96.38 108 ARG A C 1
ATOM 786 O O . ARG A 1 108 ? 6.794 -0.795 -9.093 1.00 96.38 108 ARG A O 1
ATOM 793 N N . VAL A 1 109 ? 7.430 -2.386 -7.647 1.00 95.00 109 VAL A N 1
ATOM 794 C CA . VAL A 1 109 ? 7.374 -3.499 -8.587 1.00 95.00 109 VAL A CA 1
ATOM 795 C C . VAL A 1 109 ? 6.209 -4.403 -8.222 1.00 95.00 109 VAL A C 1
ATOM 797 O O . VAL A 1 109 ? 5.957 -4.643 -7.046 1.00 95.00 109 VAL A O 1
ATOM 800 N N . TRP A 1 110 ? 5.485 -4.892 -9.218 1.00 95.31 110 TRP A N 1
ATOM 801 C CA . TRP A 1 110 ? 4.463 -5.910 -9.040 1.00 95.31 110 TRP A CA 1
ATOM 802 C C . TRP A 1 110 ? 4.826 -7.151 -9.844 1.00 95.31 110 TRP A C 1
ATOM 804 O O . TRP A 1 110 ? 5.064 -7.043 -11.045 1.00 95.31 110 TRP A O 1
ATOM 814 N N . PHE A 1 111 ? 4.851 -8.318 -9.207 1.00 91.94 111 PHE A N 1
ATOM 815 C CA . PHE A 1 111 ? 5.157 -9.588 -9.866 1.00 91.94 111 PHE A CA 1
ATOM 816 C C . PHE A 1 111 ? 3.879 -10.378 -10.145 1.00 91.94 111 PHE A C 1
ATOM 818 O O . PHE A 1 111 ? 3.104 -10.648 -9.228 1.00 91.94 111 PHE A O 1
ATOM 825 N N . ALA A 1 112 ? 3.689 -10.770 -11.407 1.00 87.44 112 ALA A N 1
ATOM 826 C CA . ALA A 1 112 ? 2.543 -11.578 -11.825 1.00 87.44 112 ALA A CA 1
ATOM 827 C C . ALA A 1 112 ? 2.658 -13.019 -11.331 1.00 87.44 112 ALA A C 1
ATOM 829 O O . ALA A 1 112 ? 1.677 -13.624 -10.905 1.00 87.44 112 ALA A O 1
ATOM 830 N N . ASP A 1 113 ? 3.882 -13.541 -11.373 1.00 80.81 113 ASP A N 1
ATOM 831 C CA . ASP A 1 113 ? 4.214 -14.880 -10.924 1.00 80.81 113 ASP A CA 1
ATOM 832 C C . ASP A 1 113 ? 5.571 -14.845 -10.193 1.00 80.81 113 ASP A C 1
ATOM 834 O O . ASP A 1 113 ? 6.587 -14.472 -10.799 1.00 80.81 113 ASP A O 1
ATOM 838 N N . PRO A 1 114 ? 5.621 -15.224 -8.901 1.00 68.12 114 PRO A N 1
ATOM 839 C CA . PRO A 1 114 ? 6.869 -15.267 -8.142 1.00 68.12 114 PRO A CA 1
ATOM 840 C C . PRO A 1 114 ? 7.874 -16.285 -8.690 1.00 68.12 114 PRO A C 1
ATOM 842 O O . PRO A 1 114 ? 9.073 -16.130 -8.464 1.00 68.12 114 PRO A O 1
ATOM 845 N N . THR A 1 115 ? 7.409 -17.325 -9.386 1.00 76.81 115 THR A N 1
ATOM 846 C CA . THR A 1 115 ? 8.260 -18.397 -9.917 1.00 76.81 115 THR A CA 1
ATOM 847 C C . THR A 1 115 ? 8.964 -17.971 -11.200 1.00 76.81 115 THR A C 1
ATOM 849 O O . THR A 1 115 ? 10.152 -18.237 -11.374 1.00 76.81 115 THR A O 1
ATOM 852 N N . VAL A 1 116 ? 8.256 -17.246 -12.068 1.00 72.38 116 VAL A N 1
ATOM 853 C CA . VAL A 1 116 ? 8.771 -16.775 -13.362 1.00 72.38 116 VAL A CA 1
ATOM 854 C C . VAL A 1 116 ? 9.579 -15.482 -13.202 1.00 72.38 116 VAL A C 1
ATOM 856 O O . VAL A 1 116 ? 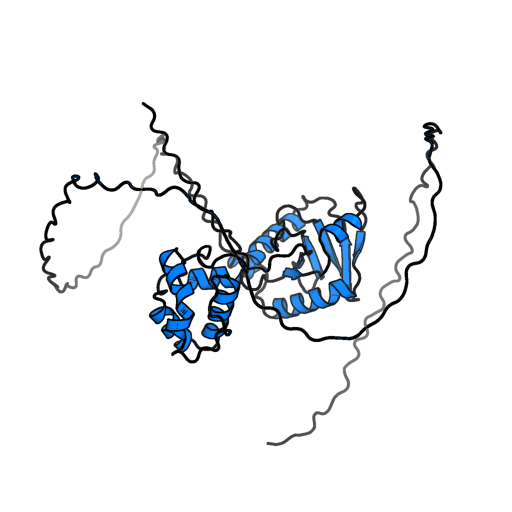10.371 -15.127 -14.074 1.00 72.38 116 VAL A O 1
ATOM 859 N N . GLY A 1 117 ? 9.391 -14.761 -12.090 1.00 82.56 117 GLY A N 1
ATOM 860 C CA . GLY A 1 117 ? 10.135 -13.539 -11.789 1.00 82.56 117 GLY A CA 1
ATOM 861 C C . GLY A 1 117 ? 9.803 -12.382 -12.731 1.00 82.56 117 GLY A C 1
ATOM 862 O O . GLY A 1 117 ? 10.590 -11.447 -12.844 1.00 82.56 117 GLY A O 1
ATOM 863 N N . ARG A 1 118 ? 8.664 -12.433 -13.428 1.00 90.44 118 ARG A N 1
ATOM 864 C CA . ARG A 1 118 ? 8.216 -11.380 -14.348 1.00 90.44 118 ARG A CA 1
ATOM 865 C C . ARG A 1 118 ? 7.221 -10.452 -13.677 1.00 90.44 118 ARG A C 1
ATOM 867 O O . ARG A 1 118 ? 6.360 -10.888 -12.910 1.00 90.44 118 ARG A O 1
ATOM 874 N N . GLY A 1 119 ? 7.333 -9.170 -13.989 1.00 93.25 119 GLY A N 1
ATOM 875 C CA . GLY A 1 119 ? 6.500 -8.156 -13.374 1.00 93.25 119 GLY A CA 1
ATOM 876 C C . GLY A 1 119 ? 6.475 -6.827 -14.111 1.00 93.25 119 GLY A C 1
ATOM 877 O O . GLY A 1 119 ? 7.077 -6.648 -15.171 1.00 93.25 119 GLY A O 1
ATOM 878 N N . LEU A 1 120 ? 5.764 -5.887 -13.504 1.00 94.75 120 LEU A N 1
ATOM 879 C CA . LEU A 1 120 ? 5.638 -4.511 -13.949 1.00 94.75 120 LEU A CA 1
ATOM 880 C C . LEU A 1 120 ? 6.258 -3.577 -12.918 1.00 94.75 120 LEU A C 1
ATOM 882 O O . LEU A 1 120 ? 6.013 -3.696 -11.718 1.00 94.75 120 LEU A O 1
ATOM 886 N N . LEU A 1 121 ? 7.029 -2.615 -13.406 1.00 95.06 121 LEU A N 1
ATOM 887 C CA . LEU A 1 121 ? 7.586 -1.539 -12.605 1.00 95.06 121 LEU A CA 1
ATOM 888 C C . LEU A 1 121 ? 6.701 -0.299 -12.726 1.00 95.06 121 LEU A C 1
ATOM 890 O O . LEU A 1 121 ? 6.337 0.103 -13.832 1.00 95.06 121 LEU A O 1
ATOM 894 N N . PHE A 1 122 ? 6.391 0.340 -11.604 1.00 96.25 122 PHE A N 1
ATOM 895 C CA . PHE A 1 122 ? 5.560 1.533 -11.535 1.00 96.25 122 PHE A CA 1
ATOM 896 C C . PHE A 1 122 ? 6.286 2.661 -10.811 1.00 96.25 122 PHE A C 1
ATOM 898 O O . PHE A 1 122 ? 6.894 2.468 -9.756 1.00 96.25 122 PHE A O 1
ATOM 905 N N . LYS A 1 123 ? 6.147 3.867 -11.363 1.00 95.94 123 LYS A N 1
ATOM 906 C CA . LYS A 1 123 ? 6.422 5.107 -10.637 1.00 95.94 123 LYS A CA 1
ATOM 907 C C . LYS A 1 123 ? 5.316 5.332 -9.616 1.00 95.94 123 LYS A C 1
ATOM 909 O O . LYS A 1 123 ? 4.163 4.968 -9.872 1.00 95.94 123 LYS A O 1
ATOM 914 N N . THR A 1 124 ? 5.657 5.943 -8.493 1.00 96.75 124 THR A N 1
ATOM 915 C CA . THR A 1 124 ? 4.693 6.285 -7.449 1.00 96.75 124 THR A CA 1
ATOM 916 C C . THR A 1 124 ? 4.582 7.789 -7.276 1.00 96.75 124 THR A C 1
ATOM 918 O O . THR A 1 124 ? 5.467 8.553 -7.651 1.00 96.75 124 THR A O 1
ATOM 921 N N . HIS A 1 125 ? 3.458 8.210 -6.714 1.00 96.06 125 HIS A N 1
ATOM 922 C CA . HIS A 1 125 ? 3.249 9.567 -6.245 1.00 96.06 125 HIS A CA 1
ATOM 923 C C . HIS A 1 125 ? 2.537 9.490 -4.896 1.00 96.06 125 HIS A C 1
ATOM 925 O O . HIS A 1 125 ? 1.409 8.994 -4.825 1.00 96.06 125 HIS A O 1
ATOM 931 N N . LEU A 1 126 ? 3.196 9.952 -3.828 1.00 95.25 126 LEU A N 1
ATOM 932 C CA . LEU A 1 126 ? 2.726 9.790 -2.445 1.00 95.25 126 LEU A CA 1
ATOM 933 C C . LEU A 1 126 ? 2.446 8.315 -2.095 1.00 95.25 126 LEU A C 1
ATOM 935 O O . LEU A 1 126 ? 1.430 7.990 -1.492 1.00 95.25 126 LEU A O 1
ATOM 939 N N . GLY A 1 127 ? 3.321 7.403 -2.519 1.00 93.88 127 GLY A N 1
ATOM 940 C CA . GLY A 1 127 ? 3.225 5.961 -2.271 1.00 93.88 127 GLY A CA 1
ATOM 941 C C . GLY A 1 127 ? 2.223 5.218 -3.161 1.00 93.88 127 GLY A C 1
ATOM 942 O O . GLY A 1 127 ? 2.253 3.988 -3.216 1.00 93.88 127 GLY A O 1
ATOM 943 N N . ALA A 1 128 ? 1.363 5.926 -3.902 1.00 95.62 128 ALA A N 1
ATOM 944 C CA . ALA A 1 128 ? 0.408 5.319 -4.824 1.00 95.62 128 ALA A CA 1
ATOM 945 C C . ALA A 1 128 ? 1.042 5.088 -6.214 1.00 95.62 128 ALA A C 1
ATOM 947 O O . ALA A 1 128 ? 1.514 6.049 -6.827 1.00 95.62 128 ALA A O 1
ATOM 948 N N . PRO A 1 129 ? 1.050 3.852 -6.751 1.00 96.75 129 PRO A N 1
ATOM 949 C CA . PRO A 1 129 ? 1.594 3.553 -8.068 1.00 96.75 129 PRO A CA 1
ATOM 950 C C . PRO A 1 129 ? 0.705 4.117 -9.180 1.00 96.75 129 PRO A C 1
ATOM 952 O O . PRO A 1 129 ? -0.525 4.050 -9.127 1.00 96.75 129 PRO A O 1
ATOM 955 N N . LEU A 1 130 ? 1.334 4.618 -10.243 1.00 96.06 130 LEU A N 1
ATOM 956 C CA . LEU A 1 130 ? 0.660 5.087 -11.454 1.00 96.06 130 LEU A CA 1
ATOM 957 C C . LEU A 1 130 ? 0.224 3.898 -12.325 1.00 96.06 130 LEU A C 1
ATOM 959 O O . LEU A 1 130 ? 0.802 3.628 -13.377 1.00 96.06 130 LEU A O 1
ATOM 963 N N . LEU A 1 131 ? -0.814 3.184 -11.881 1.00 94.44 131 LEU A N 1
ATOM 964 C CA . LEU A 1 131 ? -1.268 1.913 -12.465 1.00 94.44 131 LEU A CA 1
ATOM 965 C C . LEU A 1 131 ? -1.566 1.979 -13.965 1.00 94.44 131 LEU A C 1
ATOM 967 O O . LEU A 1 131 ? -1.393 0.987 -14.663 1.00 94.44 131 LEU A O 1
ATOM 971 N N . ASP A 1 132 ? -1.996 3.128 -14.482 1.00 93.56 132 ASP A N 1
ATOM 972 C CA . ASP A 1 132 ? -2.334 3.280 -15.900 1.00 93.56 132 ASP A CA 1
ATOM 973 C C . ASP A 1 132 ? -1.105 3.349 -16.815 1.00 93.56 132 ASP A C 1
ATOM 975 O O . ASP A 1 132 ? -1.218 3.085 -18.015 1.00 93.56 132 ASP A O 1
ATOM 979 N N . ARG A 1 133 ? 0.067 3.672 -16.256 1.00 92.12 133 ARG A N 1
ATOM 980 C CA . ARG A 1 133 ? 1.314 3.912 -16.987 1.00 92.12 133 ARG A CA 1
ATOM 981 C C . ARG A 1 133 ? 2.472 3.158 -16.320 1.00 92.12 133 ARG A C 1
ATOM 983 O O . ARG A 1 133 ? 3.269 3.784 -15.618 1.00 92.12 133 ARG A O 1
ATOM 990 N N . PRO A 1 134 ? 2.577 1.828 -16.519 1.00 94.19 134 PRO A N 1
ATOM 991 C CA . PRO A 1 134 ? 3.757 1.095 -16.079 1.00 94.19 134 PRO A CA 1
ATOM 992 C C . PRO A 1 134 ? 5.003 1.689 -16.742 1.00 94.19 134 PRO A C 1
ATOM 994 O O . PRO A 1 134 ? 4.988 2.041 -17.922 1.00 94.19 134 PRO A O 1
ATOM 997 N N . ALA A 1 135 ? 6.070 1.826 -15.966 1.00 92.38 135 ALA A N 1
ATOM 998 C CA . ALA A 1 135 ? 7.323 2.411 -16.412 1.00 92.38 135 ALA A CA 1
ATOM 999 C C . ALA A 1 135 ? 8.149 1.424 -17.246 1.00 92.38 135 ALA A C 1
ATOM 1001 O O . ALA A 1 135 ? 8.791 1.824 -18.215 1.00 92.38 135 ALA A O 1
ATOM 1002 N N . ALA A 1 136 ? 8.133 0.143 -16.871 1.00 92.88 136 ALA A N 1
ATOM 1003 C CA . ALA A 1 136 ? 8.947 -0.890 -17.499 1.00 92.88 136 ALA A CA 1
ATOM 1004 C C . ALA A 1 136 ? 8.435 -2.302 -17.179 1.00 92.88 136 ALA A C 1
ATOM 1006 O O . ALA A 1 136 ? 7.651 -2.494 -16.245 1.00 92.88 136 ALA A O 1
ATOM 1007 N N . ILE A 1 137 ? 8.913 -3.286 -17.945 1.00 92.19 137 ILE A N 1
ATOM 1008 C CA . ILE A 1 137 ? 8.771 -4.710 -17.620 1.00 92.19 137 ILE A CA 1
ATOM 1009 C C . ILE A 1 137 ? 10.019 -5.127 -16.855 1.00 92.19 137 ILE A C 1
ATOM 1011 O O . ILE A 1 137 ? 11.136 -4.818 -17.272 1.00 92.19 137 ILE A O 1
ATOM 1015 N N . CYS A 1 138 ? 9.845 -5.846 -15.755 1.00 91.81 138 CYS A N 1
ATOM 1016 C CA . CYS A 1 138 ? 10.960 -6.363 -14.981 1.00 91.81 138 CYS A CA 1
ATOM 1017 C C . CYS A 1 138 ? 11.036 -7.889 -15.054 1.00 91.81 138 CYS A C 1
ATOM 1019 O O . CYS A 1 138 ? 10.019 -8.581 -14.992 1.00 91.81 138 CYS A O 1
ATOM 1021 N N . HIS A 1 139 ? 12.258 -8.399 -15.148 1.00 90.00 139 HIS A N 1
ATOM 1022 C CA . HIS A 1 139 ? 12.584 -9.815 -15.112 1.00 90.00 139 HIS A CA 1
ATOM 1023 C C . HIS A 1 139 ? 13.584 -10.045 -13.989 1.00 90.00 139 HIS A C 1
ATOM 1025 O O . HIS A 1 139 ? 14.645 -9.424 -13.956 1.00 90.00 139 HIS A O 1
ATOM 1031 N N . SER A 1 140 ? 13.259 -10.932 -13.061 1.00 85.00 140 SER A N 1
ATOM 1032 C CA . SER A 1 140 ? 14.201 -11.360 -12.045 1.00 85.00 140 SER A CA 1
ATOM 1033 C C . SER A 1 140 ? 15.142 -12.390 -12.647 1.00 85.00 140 SER A C 1
ATOM 1035 O O . SER A 1 140 ? 14.709 -13.422 -13.160 1.00 85.00 140 SER A O 1
ATOM 1037 N N . ALA A 1 141 ? 16.433 -12.099 -12.588 1.00 84.12 141 ALA A N 1
ATOM 1038 C CA . ALA A 1 141 ? 17.464 -13.040 -12.971 1.00 84.12 141 ALA A CA 1
ATOM 1039 C C . ALA A 1 141 ? 17.749 -14.040 -11.836 1.00 84.12 141 ALA A C 1
ATOM 1041 O O . ALA A 1 141 ? 17.341 -13.869 -10.679 1.00 84.12 141 ALA A O 1
ATOM 1042 N N . ALA A 1 142 ? 18.454 -15.121 -12.179 1.00 81.75 142 ALA A N 1
ATOM 1043 C CA . ALA A 1 142 ? 18.812 -16.181 -11.238 1.00 81.75 142 ALA A CA 1
ATOM 1044 C C . ALA A 1 142 ? 19.747 -15.692 -10.116 1.00 81.75 142 ALA A C 1
ATOM 1046 O O . ALA A 1 142 ? 19.685 -16.208 -9.005 1.00 81.75 142 ALA A O 1
ATOM 1047 N N . ASP A 1 143 ? 20.559 -14.670 -10.392 1.00 79.88 143 ASP A N 1
ATOM 1048 C CA . ASP A 1 143 ? 21.462 -14.017 -9.435 1.00 79.88 143 ASP A CA 1
ATOM 1049 C C . ASP A 1 143 ? 20.748 -13.033 -8.488 1.00 79.88 143 ASP A C 1
ATOM 1051 O O . ASP A 1 143 ? 21.374 -12.442 -7.611 1.00 79.88 143 ASP A O 1
ATOM 1055 N N . GLY A 1 144 ? 19.433 -12.852 -8.651 1.00 75.19 144 GLY A N 1
ATOM 1056 C CA . GLY A 1 144 ? 18.636 -11.926 -7.854 1.00 75.19 144 GLY A CA 1
ATOM 1057 C C . GLY A 1 144 ? 18.607 -10.491 -8.383 1.00 75.19 144 GLY A C 1
ATOM 1058 O O . GLY A 1 144 ? 17.875 -9.675 -7.822 1.00 75.19 144 GLY A O 1
ATOM 1059 N N . THR A 1 145 ? 19.319 -10.175 -9.469 1.00 84.44 145 THR A N 1
ATOM 1060 C CA . THR A 1 145 ? 19.189 -8.876 -10.143 1.00 84.44 145 THR A CA 1
ATOM 1061 C C . THR A 1 145 ? 17.813 -8.726 -10.793 1.00 84.44 145 THR A C 1
ATOM 1063 O O . THR A 1 145 ? 17.117 -9.706 -11.093 1.00 84.44 145 THR A O 1
ATOM 1066 N N . LEU A 1 146 ? 17.397 -7.474 -10.997 1.00 87.12 146 LEU A N 1
ATOM 1067 C CA . LEU A 1 146 ? 16.171 -7.144 -11.715 1.00 87.12 146 LEU A CA 1
ATOM 1068 C C . LEU A 1 146 ? 16.546 -6.496 -13.048 1.00 87.12 146 LEU A C 1
ATOM 1070 O O . LEU A 1 146 ? 16.967 -5.340 -13.101 1.00 87.12 146 LEU A O 1
ATOM 1074 N N . ALA A 1 147 ? 16.388 -7.245 -14.134 1.00 88.00 147 ALA A N 1
ATOM 1075 C CA . ALA A 1 147 ? 16.530 -6.719 -15.478 1.00 88.00 147 ALA A CA 1
ATOM 1076 C C . ALA A 1 147 ? 15.272 -5.930 -15.842 1.00 88.00 147 ALA A C 1
ATOM 1078 O O . ALA A 1 147 ? 14.171 -6.482 -15.893 1.00 88.00 147 ALA A O 1
ATOM 1079 N N . VAL A 1 148 ? 15.429 -4.632 -16.078 1.00 88.56 148 VAL A N 1
ATOM 1080 C CA . VAL A 1 148 ? 14.338 -3.712 -16.381 1.00 88.56 148 VAL A CA 1
ATOM 1081 C C . VAL A 1 148 ? 14.407 -3.347 -17.854 1.00 88.56 148 VAL A C 1
ATOM 1083 O O . VAL A 1 148 ? 15.321 -2.663 -18.304 1.00 88.56 148 VAL A O 1
ATOM 1086 N N . ALA A 1 149 ? 13.433 -3.816 -18.620 1.00 85.88 149 ALA A N 1
ATOM 1087 C CA . ALA A 1 149 ? 13.303 -3.491 -20.028 1.00 85.88 149 ALA A CA 1
ATOM 1088 C C . ALA A 1 149 ? 12.298 -2.352 -20.201 1.00 85.88 149 ALA A C 1
ATOM 1090 O O . ALA A 1 149 ? 11.170 -2.431 -19.698 1.00 85.88 149 ALA A O 1
ATOM 1091 N N . GLY A 1 150 ? 12.700 -1.307 -20.931 1.00 81.50 150 GLY A N 1
ATOM 1092 C CA . GLY A 1 150 ? 11.790 -0.248 -21.352 1.00 81.50 150 GLY A CA 1
ATOM 1093 C C . GLY A 1 150 ? 10.534 -0.835 -21.998 1.00 81.50 150 GLY A C 1
ATOM 1094 O O . GLY A 1 150 ? 10.587 -1.840 -22.710 1.00 81.50 150 GLY A O 1
ATOM 1095 N N . LEU A 1 151 ? 9.381 -0.234 -21.711 1.00 77.62 151 LEU A N 1
ATOM 1096 C CA . LEU A 1 151 ? 8.088 -0.765 -22.129 1.00 77.62 151 LEU A CA 1
ATOM 1097 C C . LEU A 1 151 ? 7.857 -0.515 -23.635 1.00 77.62 151 LEU A C 1
ATOM 1099 O O . LEU A 1 151 ? 7.161 0.419 -24.034 1.00 77.62 151 LEU A O 1
ATOM 1103 N N . VAL A 1 152 ? 8.457 -1.340 -24.495 1.00 63.75 152 VAL A N 1
ATOM 1104 C CA . VAL A 1 152 ? 8.206 -1.305 -25.942 1.00 63.75 152 VAL A CA 1
ATOM 1105 C C . VAL A 1 152 ? 6.848 -1.961 -26.200 1.00 63.75 152 VAL A C 1
ATOM 1107 O O . VAL A 1 152 ? 6.708 -3.177 -26.144 1.00 63.75 152 VAL A O 1
ATOM 1110 N N . GLY A 1 153 ? 5.825 -1.141 -26.448 1.00 60.94 153 GLY A N 1
ATOM 1111 C CA . GLY A 1 153 ? 4.467 -1.619 -26.714 1.00 60.94 153 GLY A CA 1
ATOM 1112 C C . GLY A 1 153 ? 3.620 -1.824 -25.456 1.00 60.94 153 GLY A C 1
ATOM 1113 O O . GLY A 1 153 ? 3.150 -2.923 -25.189 1.00 60.94 153 GLY A O 1
ATOM 1114 N N . ALA A 1 154 ? 3.305 -0.742 -24.734 1.00 63.22 154 ALA A N 1
ATOM 1115 C CA . ALA A 1 154 ? 2.351 -0.732 -23.607 1.00 63.22 154 ALA A CA 1
ATOM 1116 C C . ALA A 1 154 ? 0.968 -1.366 -23.895 1.00 63.22 154 ALA A C 1
ATOM 1118 O O . ALA A 1 154 ? 0.163 -1.579 -22.985 1.00 63.22 154 ALA A O 1
ATOM 1119 N N . GLY A 1 155 ? 0.665 -1.615 -25.170 1.00 76.00 155 GLY A N 1
ATOM 1120 C CA . GLY A 1 155 ? -0.571 -2.216 -25.648 1.00 76.00 155 GLY A CA 1
ATOM 1121 C C . GLY A 1 155 ? -0.543 -3.736 -25.813 1.00 76.00 155 GLY A C 1
ATOM 1122 O O . GLY A 1 155 ? -1.533 -4.260 -26.316 1.00 76.00 155 GLY A O 1
ATOM 1123 N N . THR A 1 156 ? 0.524 -4.459 -25.439 1.00 87.75 156 THR A N 1
ATOM 1124 C CA . THR A 1 156 ? 0.463 -5.930 -25.517 1.00 87.75 156 THR A CA 1
ATOM 1125 C C . THR A 1 156 ? -0.641 -6.465 -24.593 1.00 87.75 156 THR A C 1
ATOM 1127 O O . THR A 1 156 ? -0.810 -5.967 -23.474 1.00 87.75 156 THR A O 1
ATOM 1130 N N . PRO A 1 157 ? -1.415 -7.476 -25.028 1.00 90.44 157 PRO A N 1
ATOM 1131 C CA . PRO A 1 157 ? -2.517 -8.022 -24.231 1.00 90.44 157 PRO A CA 1
ATOM 1132 C C . PRO A 1 157 ? -2.040 -8.589 -22.886 1.00 90.44 157 PRO A C 1
ATOM 1134 O O . PRO A 1 157 ? -2.760 -8.514 -21.894 1.00 90.44 157 PRO A O 1
ATOM 1137 N N . GLU A 1 158 ? -0.804 -9.085 -22.828 1.00 89.75 158 GLU A N 1
ATOM 1138 C CA . GLU A 1 158 ? -0.171 -9.572 -21.600 1.00 89.75 158 GLU A CA 1
ATOM 1139 C C . GLU A 1 158 ? 0.054 -8.444 -20.581 1.00 89.75 158 GLU A C 1
ATOM 1141 O O . GLU A 1 158 ? -0.395 -8.547 -19.441 1.00 89.75 158 GLU A O 1
ATOM 1146 N N . VAL A 1 159 ? 0.646 -7.314 -20.992 1.00 90.81 159 VAL A N 1
ATOM 1147 C CA . VAL A 1 159 ? 0.846 -6.152 -20.105 1.00 90.81 159 VAL A CA 1
ATOM 1148 C C . VAL A 1 159 ? -0.496 -5.585 -19.636 1.00 90.81 159 VAL A C 1
ATOM 1150 O O . VAL A 1 159 ? -0.622 -5.144 -18.493 1.00 90.81 159 VAL A O 1
ATOM 1153 N N . GLN A 1 160 ? -1.523 -5.627 -20.488 1.00 92.44 160 GLN A N 1
ATOM 1154 C CA . GLN A 1 160 ? -2.883 -5.226 -20.124 1.00 92.44 160 GLN A CA 1
ATOM 1155 C C . GLN A 1 160 ? -3.479 -6.113 -19.030 1.00 92.44 160 GLN A C 1
ATOM 1157 O O . GLN A 1 160 ? -4.057 -5.589 -18.074 1.00 92.44 160 GLN A O 1
ATOM 1162 N N . LEU A 1 161 ? -3.311 -7.432 -19.143 1.00 91.69 161 LEU A N 1
ATOM 1163 C CA . LEU A 1 161 ? -3.750 -8.388 -18.131 1.00 91.69 161 LEU A CA 1
ATOM 1164 C C . LEU A 1 161 ? -3.001 -8.180 -16.808 1.00 91.69 161 LEU A C 1
ATOM 1166 O O . LEU A 1 161 ? -3.631 -8.018 -15.763 1.00 91.69 161 LEU A O 1
ATOM 1170 N N . TRP A 1 162 ? -1.670 -8.087 -16.854 1.00 93.19 162 TRP A N 1
ATOM 1171 C CA . TRP A 1 162 ? -0.840 -7.830 -15.674 1.00 93.19 162 TRP A CA 1
ATOM 1172 C C . TRP A 1 162 ? -1.192 -6.517 -14.989 1.00 93.19 162 TRP A C 1
ATOM 1174 O O . TRP A 1 162 ? -1.237 -6.443 -13.767 1.00 93.19 162 TRP A O 1
ATOM 1184 N N . ARG A 1 163 ? -1.517 -5.472 -15.751 1.00 94.31 163 ARG A N 1
ATOM 1185 C CA . ARG A 1 163 ? -1.965 -4.195 -15.191 1.00 94.31 163 ARG A CA 1
ATOM 1186 C C . ARG A 1 163 ? -3.292 -4.320 -14.440 1.00 94.31 163 ARG A C 1
ATOM 1188 O O . ARG A 1 163 ? -3.453 -3.706 -13.385 1.00 94.31 163 ARG A O 1
ATOM 1195 N N . GLN A 1 164 ? -4.239 -5.098 -14.966 1.00 93.69 164 GLN A N 1
ATOM 1196 C CA . GLN A 1 164 ? -5.512 -5.365 -14.286 1.00 93.69 164 GLN A CA 1
ATOM 1197 C C . GLN A 1 164 ? -5.288 -6.148 -12.988 1.00 93.69 164 GLN A C 1
ATOM 1199 O O . GLN A 1 164 ? -5.836 -5.779 -11.951 1.00 93.69 164 GLN A O 1
ATOM 1204 N N . GLN A 1 165 ? -4.426 -7.165 -13.029 1.00 92.94 165 GLN A N 1
ATOM 1205 C CA . GLN A 1 165 ? -4.032 -7.946 -11.856 1.00 92.94 165 GLN A CA 1
ATOM 1206 C C . GLN A 1 165 ? -3.318 -7.087 -10.804 1.00 92.94 165 GLN A C 1
ATOM 1208 O O . GLN A 1 165 ? -3.712 -7.094 -9.641 1.00 92.94 165 GLN A O 1
ATOM 1213 N N . ALA A 1 166 ? -2.341 -6.271 -11.207 1.00 94.75 166 ALA A N 1
ATOM 1214 C CA . ALA A 1 166 ? -1.637 -5.354 -10.315 1.00 94.75 166 ALA A CA 1
ATOM 1215 C C . ALA A 1 166 ? -2.613 -4.393 -9.620 1.00 94.75 166 ALA A C 1
ATOM 1217 O O . ALA A 1 166 ? -2.553 -4.213 -8.403 1.00 94.75 166 ALA A O 1
ATOM 1218 N N . ARG A 1 167 ? -3.564 -3.823 -10.378 1.00 95.19 167 ARG A N 1
ATOM 1219 C CA . ARG A 1 167 ? -4.625 -2.948 -9.853 1.00 95.19 167 ARG A CA 1
ATOM 1220 C C . ARG A 1 167 ? -5.522 -3.669 -8.846 1.00 95.19 167 ARG A C 1
ATOM 1222 O O . ARG A 1 167 ? -5.816 -3.093 -7.803 1.00 95.19 167 ARG A O 1
ATOM 1229 N N . ALA A 1 168 ? -5.937 -4.900 -9.139 1.00 92.38 168 ALA A N 1
ATOM 1230 C CA . ALA A 1 168 ? -6.722 -5.718 -8.218 1.00 92.38 168 ALA A CA 1
ATOM 1231 C C . ALA A 1 168 ? -5.955 -5.979 -6.913 1.00 92.38 168 ALA A C 1
ATOM 1233 O O . ALA A 1 168 ? -6.466 -5.705 -5.829 1.00 92.38 168 ALA A O 1
ATOM 1234 N N . CYS A 1 169 ? -4.696 -6.408 -7.021 1.00 93.44 169 CYS A N 1
ATOM 1235 C CA . CYS A 1 169 ? -3.828 -6.687 -5.882 1.00 93.44 169 CYS A CA 1
ATOM 1236 C C . CYS A 1 169 ? -3.488 -5.442 -5.053 1.00 93.44 169 CYS A C 1
ATOM 1238 O O . CYS A 1 169 ? -3.297 -5.540 -3.845 1.00 93.44 169 CYS A O 1
ATOM 1240 N N . TRP A 1 170 ? -3.429 -4.260 -5.672 1.00 95.19 170 TRP A N 1
ATOM 1241 C CA . TRP A 1 170 ? -3.148 -3.012 -4.962 1.00 95.19 170 TRP A CA 1
ATOM 1242 C C . TRP A 1 170 ? -4.243 -2.650 -3.951 1.00 95.19 170 TRP A C 1
ATOM 1244 O O . TRP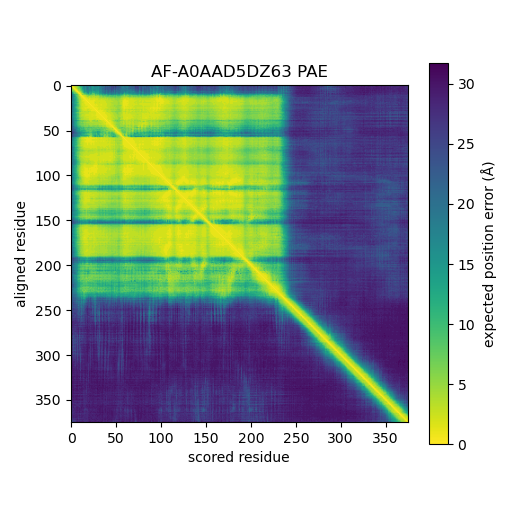 A 1 170 ? -3.946 -2.088 -2.903 1.00 95.19 170 TRP A O 1
ATOM 1254 N N . GLY A 1 171 ? -5.498 -3.006 -4.233 1.00 92.62 171 GLY A N 1
ATOM 1255 C CA . GLY A 1 171 ? -6.628 -2.766 -3.332 1.00 92.62 171 GLY A CA 1
ATOM 1256 C C . GLY A 1 171 ? -6.783 -3.793 -2.206 1.00 92.62 171 GLY A C 1
ATOM 1257 O O . GLY A 1 171 ? -7.757 -3.710 -1.460 1.00 92.62 171 GLY A O 1
ATOM 1258 N N . LEU A 1 172 ? -5.880 -4.772 -2.094 1.00 92.75 172 LEU A N 1
ATOM 1259 C CA . LEU A 1 172 ? -5.944 -5.829 -1.085 1.00 92.75 172 LEU A CA 1
ATOM 1260 C C . LEU A 1 172 ? -4.984 -5.552 0.087 1.00 92.75 172 LEU A C 1
ATOM 1262 O O . LEU A 1 172 ? -3.935 -4.929 -0.111 1.00 92.75 172 LEU A O 1
ATOM 1266 N N . PRO A 1 173 ? -5.306 -6.019 1.311 1.00 91.25 173 PRO A N 1
AT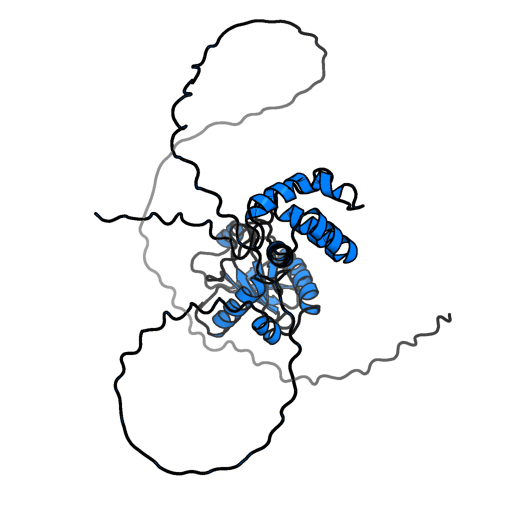OM 1267 C CA . PRO A 1 173 ? -4.414 -5.901 2.462 1.00 91.25 173 PRO A CA 1
ATOM 1268 C C . PRO A 1 173 ? -3.021 -6.462 2.167 1.00 91.25 173 PRO A C 1
ATOM 1270 O O . PRO A 1 173 ? -2.890 -7.490 1.507 1.00 91.25 173 PRO A O 1
ATOM 1273 N N . ALA A 1 174 ? -1.988 -5.782 2.668 1.00 90.19 174 ALA A N 1
ATOM 1274 C CA . ALA A 1 174 ? -0.574 -6.100 2.428 1.00 90.19 174 ALA A CA 1
ATOM 1275 C C . ALA A 1 174 ? -0.101 -6.020 0.960 1.00 90.19 174 ALA A C 1
ATOM 1277 O O . ALA A 1 174 ? 1.069 -6.305 0.703 1.00 90.19 174 ALA A O 1
ATOM 1278 N N . HIS A 1 175 ? -0.960 -5.595 0.024 1.00 93.62 175 HIS A N 1
ATOM 1279 C CA . HIS A 1 175 ? -0.642 -5.400 -1.394 1.00 93.62 175 HIS A CA 1
ATOM 1280 C C . HIS A 1 175 ? 0.065 -6.627 -2.012 1.00 93.62 175 HIS A C 1
ATOM 1282 O O . HIS A 1 175 ? 1.238 -6.554 -2.381 1.00 93.62 175 HIS A O 1
ATOM 1288 N N . PRO A 1 176 ? -0.614 -7.783 -2.116 1.00 90.75 176 PRO A N 1
ATOM 1289 C CA . PRO A 1 176 ? -0.044 -9.026 -2.633 1.00 90.75 176 PRO A CA 1
ATOM 1290 C C . PRO A 1 176 ? 0.704 -8.843 -3.963 1.00 90.75 176 PRO A C 1
ATOM 1292 O O . PRO A 1 176 ? 0.202 -8.234 -4.906 1.00 90.75 176 PRO A O 1
ATOM 1295 N N . GLY A 1 177 ? 1.925 -9.375 -4.038 1.00 91.00 177 GLY A N 1
ATOM 1296 C CA . GLY A 1 177 ? 2.783 -9.277 -5.223 1.00 91.00 177 GLY A CA 1
ATOM 1297 C C . GLY A 1 177 ? 3.466 -7.925 -5.431 1.00 91.00 177 GLY A C 1
ATOM 1298 O O . GLY A 1 177 ? 4.307 -7.823 -6.322 1.00 91.00 177 GLY A O 1
ATOM 1299 N N . TRP A 1 178 ? 3.157 -6.910 -4.617 1.00 94.50 178 TRP A N 1
ATOM 1300 C CA . TRP A 1 178 ? 3.831 -5.616 -4.645 1.00 94.50 178 TRP A CA 1
ATOM 1301 C C . TRP A 1 178 ? 5.078 -5.604 -3.762 1.00 94.50 178 TRP A C 1
ATOM 1303 O O . TRP A 1 178 ? 5.044 -6.011 -2.599 1.00 94.50 178 TRP A O 1
ATOM 1313 N N . GLY A 1 179 ? 6.161 -5.066 -4.309 1.00 92.75 179 GLY A N 1
ATOM 1314 C CA . GLY A 1 179 ? 7.422 -4.809 -3.631 1.00 92.75 179 GLY A CA 1
ATOM 1315 C C . GLY A 1 179 ? 7.845 -3.350 -3.769 1.00 92.75 179 GLY A C 1
ATOM 1316 O O . GLY A 1 179 ? 7.508 -2.678 -4.747 1.00 92.75 179 GLY A O 1
ATOM 1317 N N . LEU A 1 180 ? 8.580 -2.861 -2.773 1.00 93.81 180 LEU A N 1
ATOM 1318 C CA . LEU A 1 180 ? 9.159 -1.520 -2.755 1.00 93.81 180 LEU A CA 1
ATOM 1319 C C . LEU A 1 180 ? 10.631 -1.597 -3.163 1.00 93.81 180 LEU A C 1
ATOM 1321 O O . LEU A 1 180 ? 11.391 -2.371 -2.582 1.00 93.81 180 LEU A O 1
ATOM 1325 N N . LEU A 1 181 ? 11.031 -0.808 -4.154 1.00 92.56 181 LEU A N 1
ATOM 1326 C CA . LEU A 1 181 ? 12.433 -0.622 -4.511 1.00 92.56 181 LEU A CA 1
ATOM 1327 C C . LEU A 1 181 ? 12.900 0.689 -3.890 1.00 92.56 181 LEU A C 1
ATOM 1329 O O . LEU A 1 181 ? 12.275 1.725 -4.099 1.00 92.56 181 LEU A O 1
ATOM 1333 N N . HIS A 1 182 ? 14.012 0.661 -3.159 1.00 93.12 182 HIS A N 1
ATOM 1334 C CA . HIS A 1 182 ? 14.611 1.852 -2.544 1.00 93.12 182 HIS A CA 1
ATOM 1335 C C . HIS A 1 182 ? 15.359 2.701 -3.587 1.00 93.12 182 HIS A C 1
ATOM 1337 O O . HIS A 1 182 ? 16.546 2.975 -3.457 1.00 93.12 182 HIS A O 1
ATOM 1343 N N . ILE A 1 183 ? 14.653 3.060 -4.658 1.00 92.94 183 ILE A N 1
ATOM 1344 C CA . ILE A 1 183 ? 15.108 3.896 -5.765 1.00 92.94 183 ILE A CA 1
ATOM 1345 C C . ILE A 1 183 ? 14.074 5.003 -5.911 1.00 92.94 183 ILE A C 1
ATOM 1347 O O . ILE A 1 183 ? 12.894 4.707 -6.132 1.00 92.94 183 ILE A O 1
ATOM 1351 N N . ALA A 1 184 ? 14.505 6.255 -5.773 1.00 95.50 184 ALA A N 1
ATOM 1352 C CA . ALA A 1 184 ? 13.631 7.395 -5.997 1.00 95.50 184 ALA A CA 1
ATOM 1353 C C . ALA A 1 184 ? 13.188 7.441 -7.465 1.00 95.50 184 ALA A C 1
ATOM 1355 O O . ALA A 1 184 ? 13.934 7.064 -8.375 1.00 95.50 184 ALA A O 1
ATOM 1356 N N . VAL A 1 185 ? 11.955 7.885 -7.704 1.00 94.25 185 VAL A N 1
ATOM 1357 C CA . VAL A 1 185 ? 11.415 8.020 -9.064 1.00 94.25 185 VAL A CA 1
ATOM 1358 C C . VAL A 1 185 ? 12.297 8.952 -9.899 1.00 94.25 185 VAL A C 1
ATOM 1360 O O . VAL A 1 185 ? 12.552 8.661 -11.065 1.00 94.25 185 VAL A O 1
ATOM 1363 N N . GLU A 1 186 ? 12.810 10.016 -9.289 1.00 93.69 186 GLU A N 1
ATOM 1364 C CA . GLU A 1 186 ? 13.675 11.018 -9.907 1.00 93.69 186 GLU A CA 1
ATOM 1365 C C . GLU A 1 186 ? 15.019 10.417 -10.342 1.00 93.69 186 GLU A C 1
ATOM 1367 O O . GLU A 1 186 ? 15.450 10.627 -11.476 1.00 93.69 186 GLU A O 1
ATOM 1372 N N . ASP A 1 187 ? 15.646 9.606 -9.482 1.00 92.81 187 ASP A N 1
ATOM 1373 C CA . ASP A 1 187 ? 16.915 8.930 -9.787 1.00 92.81 187 ASP A CA 1
ATOM 1374 C C . ASP A 1 187 ? 16.750 7.947 -10.950 1.00 92.81 187 ASP A C 1
ATOM 1376 O O . ASP A 1 187 ? 17.593 7.852 -11.844 1.00 92.81 187 ASP A O 1
ATOM 1380 N N . PHE A 1 188 ? 15.628 7.228 -10.966 1.00 90.50 188 PHE A N 1
ATOM 1381 C CA . PHE A 1 188 ? 15.303 6.313 -12.050 1.00 90.50 188 PHE A CA 1
ATOM 1382 C C . PHE A 1 188 ? 15.048 7.037 -13.377 1.00 90.50 188 PHE A C 1
ATOM 1384 O O . PHE A 1 188 ? 15.486 6.570 -14.429 1.00 90.50 188 PHE A O 1
ATOM 1391 N N . GLU A 1 189 ? 14.350 8.172 -13.347 1.00 89.75 189 GLU A N 1
ATOM 1392 C CA . GLU A 1 189 ? 14.127 9.001 -14.534 1.00 89.75 189 GLU A CA 1
ATOM 1393 C C . GLU A 1 189 ? 15.426 9.607 -15.066 1.00 89.75 189 GLU A C 1
ATOM 1395 O O . GLU A 1 189 ? 15.616 9.644 -16.279 1.00 89.75 189 GLU A O 1
ATOM 1400 N N . ALA A 1 190 ? 16.340 10.016 -14.183 1.00 88.81 190 ALA A N 1
ATOM 1401 C CA . ALA A 1 190 ? 17.658 10.505 -14.572 1.00 88.81 190 ALA A CA 1
ATOM 1402 C C . ALA A 1 190 ? 18.535 9.400 -15.192 1.00 88.81 190 ALA A C 1
ATOM 1404 O O . ALA A 1 190 ? 19.322 9.669 -16.101 1.00 88.81 190 ALA A O 1
ATOM 1405 N N . ALA A 1 191 ? 18.391 8.156 -14.725 1.00 85.38 191 ALA A N 1
ATOM 1406 C CA . ALA A 1 191 ? 19.147 7.009 -15.224 1.00 85.38 191 ALA A CA 1
ATOM 1407 C C . ALA A 1 191 ? 18.645 6.473 -16.578 1.00 85.38 191 ALA A C 1
ATOM 1409 O O . ALA A 1 191 ? 19.396 5.800 -17.287 1.00 85.38 191 ALA A O 1
ATOM 1410 N N . LEU A 1 192 ? 17.389 6.741 -16.948 1.00 79.94 192 LEU A N 1
ATOM 1411 C CA . LEU A 1 192 ? 16.811 6.307 -18.219 1.00 79.94 192 LEU A CA 1
ATOM 1412 C C . LEU A 1 192 ? 16.959 7.398 -19.284 1.00 79.94 192 LEU A C 1
ATOM 1414 O O . LEU A 1 192 ? 16.291 8.429 -19.198 1.00 79.94 192 LEU A O 1
ATOM 1418 N N . PRO A 1 193 ? 17.756 7.176 -20.347 1.00 69.19 193 PRO A N 1
ATOM 1419 C CA . PRO A 1 193 ? 17.843 8.146 -21.422 1.00 69.19 193 PRO A CA 1
ATOM 1420 C C . PRO A 1 193 ? 16.461 8.306 -22.076 1.00 69.19 193 PRO A C 1
ATOM 1422 O O . PRO A 1 193 ? 15.821 7.297 -22.406 1.00 69.19 193 PRO A O 1
ATOM 1425 N N . PRO A 1 194 ? 15.982 9.542 -22.298 1.00 68.50 194 PRO A N 1
ATOM 1426 C CA . PRO A 1 194 ? 14.695 9.768 -22.939 1.00 68.50 194 PRO A CA 1
ATOM 1427 C C . PRO A 1 194 ? 14.665 9.093 -24.316 1.00 68.50 194 PRO A C 1
ATOM 1429 O O . PRO A 1 194 ? 15.554 9.285 -25.141 1.00 68.50 194 PRO A O 1
ATOM 1432 N N . GLY A 1 195 ? 13.642 8.269 -24.551 1.00 65.25 195 GLY A N 1
ATOM 1433 C CA . GLY A 1 195 ? 13.461 7.543 -25.813 1.00 65.25 195 GLY A CA 1
ATOM 1434 C C . GLY A 1 195 ? 14.300 6.271 -25.966 1.00 65.25 195 GLY A C 1
ATOM 1435 O O . GLY A 1 195 ? 14.188 5.599 -26.990 1.00 65.25 195 GLY A O 1
ATOM 1436 N N . SER A 1 196 ? 15.101 5.894 -24.967 1.00 62.28 196 SER A N 1
ATOM 1437 C CA . SER A 1 196 ? 15.841 4.639 -25.012 1.00 62.28 196 SER A CA 1
ATOM 1438 C C . SER A 1 196 ? 14.920 3.476 -24.651 1.00 62.28 196 SER A C 1
ATOM 1440 O O . SER A 1 196 ? 14.585 3.258 -23.492 1.00 62.28 196 SER A O 1
ATOM 1442 N N . GLY A 1 197 ? 14.526 2.687 -25.652 1.00 66.69 197 GLY A N 1
ATOM 1443 C CA . GLY A 1 197 ? 13.948 1.355 -25.441 1.00 66.69 197 GLY A CA 1
ATOM 1444 C C . GLY A 1 197 ? 14.960 0.337 -24.896 1.00 66.69 197 GLY A C 1
ATOM 1445 O O . GLY A 1 197 ? 14.689 -0.861 -24.928 1.00 66.69 197 GLY A O 1
ATOM 1446 N N . ALA A 1 198 ? 16.143 0.785 -24.459 1.00 70.31 198 ALA A N 1
ATOM 1447 C CA . ALA A 1 198 ? 17.180 -0.082 -23.935 1.00 70.31 198 ALA A CA 1
ATOM 1448 C C . ALA A 1 198 ? 16.742 -0.747 -22.627 1.00 70.31 198 ALA A C 1
ATOM 1450 O O . ALA A 1 198 ? 15.998 -0.192 -21.816 1.00 70.31 198 ALA A O 1
ATOM 1451 N N . SER A 1 199 ? 17.237 -1.965 -22.436 1.00 78.25 199 SER A N 1
ATOM 1452 C CA . SER A 1 199 ? 17.148 -2.655 -21.160 1.00 78.25 199 SER A CA 1
ATOM 1453 C C . SER A 1 199 ? 18.242 -2.130 -20.237 1.00 78.25 199 SER A C 1
ATOM 1455 O O . SER A 1 199 ? 19.412 -2.116 -20.613 1.00 78.25 199 SER A O 1
ATOM 1457 N N . THR A 1 200 ? 17.865 -1.757 -19.021 1.00 83.06 200 THR A N 1
ATOM 1458 C CA . THR A 1 200 ? 18.780 -1.382 -17.942 1.00 83.06 200 THR A CA 1
ATOM 1459 C C . THR A 1 200 ? 18.737 -2.467 -16.875 1.00 83.06 200 THR A C 1
ATOM 1461 O O . THR A 1 200 ? 17.671 -2.962 -16.513 1.00 83.06 200 THR A O 1
ATOM 1464 N N . LEU A 1 201 ? 19.895 -2.870 -16.362 1.00 82.69 201 LEU A N 1
ATOM 1465 C CA . LEU A 1 201 ? 19.962 -3.766 -15.211 1.00 82.69 201 LEU A CA 1
ATOM 1466 C C . LEU A 1 201 ? 19.937 -2.923 -13.939 1.00 82.69 201 LEU A C 1
ATOM 1468 O O . LEU A 1 201 ? 20.763 -2.023 -13.785 1.00 82.69 201 LEU A O 1
ATOM 1472 N N . LEU A 1 202 ? 18.997 -3.202 -13.036 1.00 81.50 202 LEU A N 1
ATOM 1473 C CA . LEU A 1 202 ? 19.032 -2.609 -11.705 1.00 81.50 202 LEU A CA 1
ATOM 1474 C C . LEU A 1 202 ? 19.992 -3.407 -10.809 1.00 81.50 202 LEU A C 1
ATOM 1476 O O . LEU A 1 202 ? 19.981 -4.643 -10.865 1.00 81.50 202 LEU A O 1
ATOM 1480 N N . PRO A 1 203 ? 20.799 -2.731 -9.969 1.00 75.25 203 PRO A N 1
ATOM 1481 C CA . PRO A 1 203 ? 21.713 -3.393 -9.044 1.00 75.25 203 PRO A CA 1
ATOM 1482 C C . PRO A 1 203 ? 21.010 -4.438 -8.168 1.00 75.25 203 PRO A C 1
ATOM 1484 O O . PRO A 1 203 ? 19.919 -4.191 -7.645 1.00 75.25 203 PRO A O 1
ATOM 1487 N N . ALA A 1 204 ? 21.660 -5.590 -7.962 1.00 74.00 204 ALA A N 1
ATOM 1488 C CA . ALA A 1 204 ? 21.137 -6.678 -7.128 1.00 74.00 204 ALA A CA 1
ATOM 1489 C C . ALA A 1 204 ? 20.791 -6.208 -5.708 1.00 74.00 204 ALA A C 1
ATOM 1491 O O . ALA A 1 204 ? 19.774 -6.611 -5.155 1.00 74.00 204 ALA A O 1
ATOM 1492 N N . GLU A 1 205 ? 21.597 -5.313 -5.138 1.00 72.19 205 GLU A N 1
ATOM 1493 C CA . GLU A 1 205 ? 21.439 -4.813 -3.766 1.00 72.19 205 GLU A CA 1
ATOM 1494 C C . GLU A 1 205 ? 20.081 -4.137 -3.527 1.00 72.19 205 GLU A C 1
ATOM 1496 O O . GLU A 1 205 ? 19.522 -4.218 -2.436 1.00 72.19 205 GLU A O 1
ATOM 1501 N N . LEU A 1 206 ? 19.514 -3.525 -4.568 1.00 75.44 206 LEU A N 1
ATOM 1502 C CA . LEU A 1 206 ? 18.227 -2.831 -4.508 1.00 75.44 206 LEU A CA 1
ATOM 1503 C C . LEU A 1 206 ? 17.057 -3.776 -4.818 1.00 75.44 206 LEU A C 1
ATOM 1505 O O . LEU A 1 206 ? 15.940 -3.568 -4.343 1.00 75.44 206 LEU A O 1
ATOM 1509 N N . ALA A 1 207 ? 17.316 -4.825 -5.602 1.00 73.75 207 ALA A N 1
ATOM 1510 C CA . ALA A 1 207 ? 16.317 -5.774 -6.083 1.00 73.75 207 ALA A CA 1
ATOM 1511 C C . ALA A 1 207 ? 16.106 -6.980 -5.153 1.00 73.75 207 ALA A C 1
ATOM 1513 O O . ALA A 1 207 ? 14.975 -7.441 -4.986 1.00 73.75 207 ALA A O 1
ATOM 1514 N N . VAL A 1 208 ? 17.173 -7.498 -4.540 1.00 73.12 208 VAL A N 1
ATOM 1515 C CA . VAL A 1 208 ? 17.150 -8.739 -3.750 1.00 73.12 208 VAL A CA 1
ATOM 1516 C C . VAL A 1 208 ? 16.258 -8.626 -2.509 1.00 73.12 208 VAL A C 1
ATOM 1518 O O . VAL A 1 208 ? 15.401 -9.500 -2.348 1.00 73.12 208 VAL A O 1
ATOM 1521 N N . PRO A 1 209 ? 16.363 -7.579 -1.662 1.00 76.81 209 PRO A N 1
ATOM 1522 C CA . PRO A 1 209 ? 15.503 -7.458 -0.482 1.00 76.81 209 PRO A CA 1
ATOM 1523 C C . PRO A 1 209 ? 14.023 -7.365 -0.865 1.00 76.81 209 PRO A C 1
ATOM 1525 O O . PRO A 1 209 ? 13.178 -8.050 -0.291 1.00 76.81 209 PRO A O 1
ATOM 1528 N N . CYS A 1 210 ? 13.734 -6.586 -1.912 1.00 76.19 210 CYS A N 1
ATOM 1529 C CA . CYS A 1 210 ? 12.396 -6.422 -2.464 1.00 76.19 210 CYS A CA 1
ATOM 1530 C C . CYS A 1 210 ? 11.812 -7.768 -2.917 1.00 76.19 210 CYS A C 1
ATOM 1532 O O . CYS A 1 210 ? 10.695 -8.132 -2.549 1.00 76.19 210 CYS A O 1
ATOM 1534 N N . ARG A 1 211 ? 12.590 -8.556 -3.668 1.00 73.62 211 ARG A N 1
ATOM 1535 C CA . ARG A 1 211 ? 12.168 -9.878 -4.138 1.00 73.62 211 ARG A CA 1
ATOM 1536 C C . ARG A 1 211 ? 11.923 -10.843 -2.984 1.00 73.62 211 ARG A C 1
ATOM 1538 O O . ARG A 1 211 ? 10.915 -11.539 -3.004 1.00 73.62 211 ARG A O 1
ATOM 1545 N N . GLN A 1 212 ? 12.822 -10.911 -2.005 1.00 80.44 212 GLN A N 1
ATOM 1546 C CA . GLN A 1 212 ? 12.663 -11.817 -0.864 1.00 80.44 212 GLN A CA 1
ATOM 1547 C C . GLN A 1 212 ? 11.398 -11.492 -0.065 1.00 80.44 212 GLN A C 1
ATOM 1549 O O . GLN A 1 212 ? 10.638 -12.399 0.271 1.00 80.44 212 GLN A O 1
ATOM 1554 N N . GLU A 1 213 ? 11.124 -10.207 0.163 1.00 81.06 213 GLU A N 1
ATOM 1555 C CA . GLU A 1 213 ? 9.902 -9.748 0.824 1.00 81.06 213 GLU A CA 1
ATOM 1556 C C . GLU A 1 213 ? 8.648 -10.125 0.021 1.00 81.06 213 GLU A C 1
ATOM 1558 O O . GLU A 1 213 ? 7.685 -10.662 0.576 1.00 81.06 213 GLU A O 1
ATOM 1563 N N . VAL A 1 214 ? 8.670 -9.909 -1.297 1.00 80.81 214 VAL A N 1
ATOM 1564 C CA . VAL A 1 214 ? 7.556 -10.271 -2.180 1.00 80.81 214 VAL A CA 1
ATOM 1565 C C . VAL A 1 214 ? 7.339 -11.783 -2.218 1.00 80.81 214 VAL A C 1
ATOM 1567 O O . VAL A 1 214 ? 6.202 -12.231 -2.083 1.00 80.81 214 VAL A O 1
ATOM 1570 N N . MET A 1 215 ? 8.399 -12.583 -2.353 1.00 78.38 215 MET A N 1
ATOM 1571 C CA . MET A 1 215 ? 8.296 -14.044 -2.374 1.00 78.38 215 MET A CA 1
ATOM 1572 C C . MET A 1 215 ? 7.792 -14.595 -1.037 1.00 78.38 215 MET A C 1
ATOM 1574 O O . MET A 1 215 ? 6.931 -15.470 -1.039 1.00 78.38 215 MET A O 1
ATOM 1578 N N . ALA A 1 216 ? 8.247 -14.053 0.096 1.00 81.44 216 ALA A N 1
ATOM 1579 C CA . ALA A 1 216 ? 7.762 -14.453 1.416 1.00 81.44 216 ALA A CA 1
ATOM 1580 C C . ALA A 1 216 ? 6.264 -14.151 1.602 1.00 81.44 216 ALA A C 1
ATOM 1582 O O . ALA A 1 216 ? 5.530 -14.947 2.191 1.00 81.44 216 ALA A O 1
ATOM 1583 N N . ARG A 1 217 ? 5.783 -13.021 1.067 1.00 78.25 217 ARG A N 1
ATOM 1584 C CA . ARG A 1 217 ? 4.354 -12.672 1.080 1.00 78.25 217 ARG A CA 1
ATOM 1585 C C . ARG A 1 217 ? 3.543 -13.552 0.133 1.00 78.25 217 ARG A C 1
ATOM 1587 O O . ARG A 1 217 ? 2.492 -14.047 0.525 1.00 78.25 217 ARG A O 1
ATOM 1594 N N . LEU A 1 218 ? 4.040 -13.775 -1.083 1.00 72.44 218 LEU A N 1
ATOM 1595 C CA . LEU A 1 218 ? 3.388 -14.592 -2.112 1.00 72.44 218 LEU A CA 1
ATOM 1596 C C . LEU A 1 218 ? 3.322 -16.077 -1.768 1.00 72.44 218 LEU A C 1
ATOM 1598 O O . LEU A 1 218 ? 2.341 -16.715 -2.129 1.00 72.44 218 LEU A O 1
ATOM 1602 N N . ALA A 1 219 ? 4.286 -16.616 -1.019 1.00 78.12 219 ALA A N 1
ATOM 1603 C CA . ALA A 1 219 ? 4.255 -18.009 -0.568 1.00 78.12 219 ALA A CA 1
ATOM 1604 C C . ALA A 1 219 ? 3.007 -18.352 0.268 1.00 78.12 219 ALA A C 1
ATOM 1606 O O . ALA A 1 219 ? 2.630 -19.516 0.361 1.00 78.12 219 ALA A O 1
ATOM 1607 N N . ASN A 1 220 ? 2.358 -17.342 0.854 1.00 76.81 220 ASN A N 1
ATOM 1608 C CA . ASN A 1 220 ? 1.163 -17.494 1.680 1.00 76.81 220 ASN A CA 1
ATOM 1609 C C . ASN A 1 220 ? -0.128 -17.064 0.966 1.00 76.81 220 ASN A C 1
ATOM 1611 O O . ASN A 1 220 ? -1.187 -17.021 1.593 1.00 76.81 220 ASN A O 1
ATOM 1615 N N . LEU A 1 221 ? -0.053 -16.698 -0.316 1.00 70.38 221 LEU A N 1
ATOM 1616 C CA . LEU A 1 221 ? -1.185 -16.149 -1.054 1.00 70.38 221 LEU A CA 1
ATOM 1617 C C . LEU A 1 221 ? -1.852 -17.206 -1.941 1.00 70.38 221 LEU A C 1
ATOM 1619 O O . LEU A 1 221 ? -1.185 -18.105 -2.455 1.00 70.38 221 LEU A O 1
ATOM 1623 N N . PRO A 1 222 ? -3.181 -17.113 -2.122 1.00 74.19 222 PRO A N 1
ATOM 1624 C CA . PRO A 1 222 ? -3.895 -18.008 -3.013 1.00 74.19 222 PRO A CA 1
ATOM 1625 C C . PRO A 1 222 ? -3.470 -17.772 -4.475 1.00 74.19 222 PRO A C 1
ATOM 1627 O O . PRO A 1 222 ? -2.955 -16.699 -4.805 1.00 74.19 222 PRO A O 1
ATOM 1630 N N . PRO A 1 223 ? -3.704 -18.752 -5.369 1.00 76.75 223 PRO A N 1
ATOM 1631 C CA . PRO A 1 223 ? -3.377 -18.634 -6.787 1.00 76.75 223 PRO A CA 1
ATOM 1632 C C . PRO A 1 223 ? -3.944 -17.352 -7.429 1.00 76.75 223 PRO A C 1
ATOM 1634 O O . PRO A 1 223 ? -5.018 -16.897 -7.021 1.00 76.75 223 PRO A O 1
ATOM 1637 N N . PRO A 1 224 ? -3.290 -16.793 -8.467 1.00 68.44 224 PRO A N 1
ATOM 1638 C CA . PRO A 1 224 ? -3.681 -15.523 -9.092 1.00 68.44 224 PRO A CA 1
ATOM 1639 C C . PRO A 1 224 ? -5.151 -15.463 -9.527 1.00 68.44 224 PRO A C 1
ATOM 1641 O O . PRO A 1 224 ? -5.807 -14.435 -9.356 1.00 68.44 224 PRO A O 1
ATOM 1644 N N . ASP A 1 225 ? -5.692 -16.579 -10.020 1.00 75.12 225 ASP A N 1
ATOM 1645 C CA . ASP A 1 225 ? -7.091 -16.681 -10.448 1.00 75.12 225 ASP A CA 1
ATOM 1646 C C . ASP A 1 225 ? -8.072 -16.448 -9.290 1.00 75.12 225 ASP A C 1
ATOM 1648 O O . ASP A 1 225 ? -9.131 -15.843 -9.464 1.00 75.12 225 ASP A O 1
ATOM 1652 N N . GLN A 1 226 ? -7.700 -16.864 -8.076 1.00 80.62 226 GLN A N 1
ATOM 1653 C CA . GLN A 1 226 ? -8.501 -16.620 -6.878 1.00 80.62 226 GLN A CA 1
ATOM 1654 C C . GLN A 1 226 ? -8.383 -15.170 -6.403 1.00 80.62 226 GLN A C 1
ATOM 1656 O O . GLN A 1 226 ? -9.365 -14.610 -5.921 1.00 80.62 226 GLN A O 1
ATOM 1661 N N . LEU A 1 227 ? -7.219 -14.534 -6.566 1.00 75.62 227 LEU A N 1
ATOM 1662 C CA . LEU A 1 227 ? -7.043 -13.118 -6.227 1.00 75.62 227 LEU A CA 1
ATOM 1663 C C . LEU A 1 227 ? -7.892 -12.212 -7.128 1.00 75.62 227 LEU A C 1
ATOM 1665 O O . LEU A 1 227 ? -8.519 -11.276 -6.635 1.00 75.62 227 LEU A O 1
ATOM 1669 N N . LEU A 1 228 ? -7.983 -12.522 -8.426 1.00 77.81 228 LEU A N 1
ATOM 1670 C CA . LEU A 1 228 ? -8.897 -11.837 -9.350 1.00 77.81 228 LEU A CA 1
ATOM 1671 C C . LEU A 1 228 ? -10.365 -11.996 -8.939 1.00 77.81 228 LEU A C 1
ATOM 1673 O O . LEU A 1 228 ? -11.129 -11.036 -9.029 1.00 77.81 228 LEU A O 1
ATOM 1677 N N . ALA A 1 229 ? -10.756 -13.178 -8.461 1.00 82.38 229 ALA A N 1
ATOM 1678 C CA . ALA A 1 229 ? -12.112 -13.421 -7.975 1.00 82.38 229 ALA A CA 1
ATOM 1679 C C . ALA A 1 229 ? -12.424 -12.672 -6.663 1.00 82.38 229 ALA A C 1
ATOM 1681 O O . ALA A 1 229 ? -13.575 -12.315 -6.420 1.00 82.38 229 ALA A O 1
ATOM 1682 N N . GLN A 1 230 ? -11.411 -12.418 -5.827 1.00 79.00 230 GLN A N 1
ATOM 1683 C CA . GLN A 1 230 ? -11.539 -11.657 -4.576 1.00 79.00 230 GLN A CA 1
ATOM 1684 C C . GLN A 1 230 ? -11.465 -10.141 -4.770 1.00 79.00 230 GLN A C 1
ATOM 1686 O O . GLN A 1 230 ? -11.815 -9.386 -3.858 1.00 79.00 230 GLN A O 1
ATOM 1691 N N . ALA A 1 231 ? -11.001 -9.681 -5.933 1.00 68.81 231 ALA A N 1
ATOM 1692 C CA . ALA A 1 231 ? -10.919 -8.265 -6.233 1.00 68.81 231 ALA A CA 1
ATOM 1693 C C . ALA A 1 231 ? -12.317 -7.632 -6.113 1.00 68.81 231 ALA A C 1
ATOM 1695 O O . ALA A 1 231 ? -13.274 -8.162 -6.691 1.00 68.81 231 ALA A O 1
ATOM 1696 N N . PRO A 1 232 ? -12.463 -6.501 -5.394 1.00 65.94 232 PRO A N 1
ATOM 1697 C CA . PRO A 1 232 ? -13.728 -5.789 -5.337 1.00 65.94 232 PRO A CA 1
ATOM 1698 C C . PRO A 1 232 ? -14.151 -5.454 -6.765 1.00 65.94 232 PRO A C 1
ATOM 1700 O O . PRO A 1 232 ? -13.486 -4.668 -7.445 1.00 65.94 232 PRO A O 1
ATOM 1703 N N . GLN A 1 233 ? -15.233 -6.076 -7.236 1.00 67.19 233 GLN A N 1
ATOM 1704 C CA . GLN A 1 233 ? -15.804 -5.723 -8.527 1.00 67.19 233 GLN A CA 1
ATOM 1705 C C . GLN A 1 233 ? -16.152 -4.233 -8.451 1.00 67.19 233 GLN A C 1
ATOM 1707 O O . GLN A 1 233 ? -16.812 -3.823 -7.486 1.00 67.19 233 GLN A O 1
ATOM 1712 N N . PRO A 1 234 ? -15.683 -3.398 -9.400 1.00 59.03 234 PRO A N 1
ATOM 1713 C CA . PRO A 1 234 ? -16.090 -2.005 -9.420 1.00 59.03 234 PRO A CA 1
ATOM 1714 C C . PRO A 1 234 ? -17.620 -1.988 -9.393 1.00 59.03 234 PRO A C 1
ATOM 1716 O O . PRO A 1 234 ? -18.226 -2.800 -10.100 1.00 59.03 234 PRO A O 1
ATOM 1719 N N . PRO A 1 235 ? -18.251 -1.141 -8.556 1.00 60.91 235 PRO A N 1
ATOM 1720 C CA . PRO A 1 235 ? -19.702 -1.088 -8.482 1.00 60.91 235 PRO A CA 1
ATOM 1721 C C . PRO A 1 235 ? -20.197 -0.913 -9.909 1.00 60.91 235 PRO A C 1
ATOM 1723 O O . PRO A 1 235 ? -19.833 0.078 -10.547 1.00 60.91 235 PRO A O 1
ATOM 1726 N N . ALA A 1 236 ? -20.910 -1.924 -10.424 1.00 60.91 236 ALA A N 1
ATOM 1727 C CA . ALA A 1 236 ? -21.385 -1.937 -11.797 1.00 60.91 236 ALA A CA 1
ATOM 1728 C C . ALA A 1 236 ? -22.065 -0.593 -12.005 1.00 60.91 236 ALA A C 1
ATOM 1730 O O . ALA A 1 236 ? -23.036 -0.302 -11.304 1.00 60.91 236 ALA A O 1
ATOM 1731 N N . ALA A 1 237 ? -21.457 0.266 -12.832 1.00 51.44 237 ALA A N 1
ATOM 1732 C CA . ALA A 1 237 ? -21.920 1.626 -13.028 1.00 51.44 237 ALA A CA 1
ATOM 1733 C C . ALA A 1 237 ? -23.369 1.487 -13.461 1.00 51.44 237 ALA A C 1
ATOM 1735 O O . ALA A 1 237 ? -23.615 0.989 -14.558 1.00 51.44 237 ALA A O 1
ATOM 1736 N N . GLY A 1 238 ? -24.284 1.767 -12.525 1.00 51.38 238 GLY A N 1
ATOM 1737 C CA . GLY A 1 238 ? -25.674 1.367 -12.633 1.00 51.38 238 GLY A CA 1
ATOM 1738 C C . GLY A 1 238 ? -26.165 1.855 -13.971 1.00 51.38 238 GLY A C 1
ATOM 1739 O O . GLY A 1 238 ? -26.241 3.067 -14.176 1.00 51.38 238 GLY A O 1
ATOM 1740 N N . GLY A 1 239 ? -26.378 0.913 -14.892 1.00 43.62 239 GLY A N 1
ATOM 1741 C CA . GLY A 1 239 ? -26.905 1.212 -16.204 1.00 43.62 239 GLY A CA 1
ATOM 1742 C C . GLY A 1 239 ? -28.187 1.965 -15.943 1.00 43.62 239 GLY A C 1
ATOM 1743 O O . GLY A 1 239 ? -29.131 1.398 -15.393 1.00 43.62 239 GLY A O 1
ATOM 1744 N N . ILE A 1 240 ? -28.170 3.266 -16.226 1.00 52.69 240 ILE A N 1
ATOM 1745 C CA . ILE A 1 240 ? -29.362 4.094 -16.205 1.00 52.69 240 ILE A CA 1
ATOM 1746 C C . ILE A 1 240 ? -30.296 3.374 -17.160 1.00 52.69 240 ILE A C 1
ATOM 1748 O O . ILE A 1 240 ? -30.030 3.333 -18.361 1.00 52.69 240 ILE A O 1
ATOM 1752 N N . GLY A 1 241 ? -31.302 2.703 -16.596 1.00 42.00 241 GLY A N 1
ATOM 1753 C CA . GLY A 1 241 ? -32.295 1.978 -17.358 1.00 42.00 241 GLY A CA 1
ATOM 1754 C C . GLY A 1 241 ? -32.848 2.943 -18.386 1.00 42.00 241 GLY A C 1
ATOM 1755 O O . GLY A 1 241 ? -33.521 3.910 -18.032 1.00 42.00 241 GLY A O 1
ATOM 1756 N N . ALA A 1 242 ? -32.503 2.715 -19.650 1.00 45.19 242 ALA A N 1
ATOM 1757 C CA . ALA A 1 242 ? -33.195 3.359 -20.740 1.00 45.19 242 ALA A CA 1
ATOM 1758 C C . ALA A 1 242 ? -34.668 2.949 -20.587 1.00 45.19 242 ALA A C 1
ATOM 1760 O O . ALA A 1 242 ? -34.949 1.746 -20.541 1.00 45.19 242 ALA A O 1
ATOM 1761 N N . PRO A 1 243 ? -35.606 3.897 -20.432 1.00 51.66 243 PRO A N 1
ATOM 1762 C CA . PRO A 1 243 ? -37.013 3.552 -20.403 1.00 51.66 243 PRO A CA 1
ATOM 1763 C C . PRO A 1 243 ? -37.347 2.900 -21.744 1.00 51.66 243 PRO A C 1
ATOM 1765 O O . PRO A 1 243 ? -37.102 3.470 -22.808 1.00 51.66 243 PRO A O 1
ATOM 1768 N N . GLY A 1 244 ? -37.837 1.664 -21.673 1.00 41.19 244 GLY A N 1
ATOM 1769 C CA . GLY A 1 244 ? -38.192 0.867 -22.833 1.00 41.19 244 GLY A CA 1
ATOM 1770 C C . GLY A 1 244 ? -39.208 1.597 -23.703 1.00 41.19 244 GLY A C 1
ATOM 1771 O O . GLY A 1 244 ? -40.345 1.821 -23.294 1.00 41.19 244 GLY A O 1
ATOM 1772 N N . ALA A 1 245 ? -38.799 1.925 -24.926 1.00 44.28 245 ALA A N 1
ATOM 1773 C CA . ALA A 1 245 ? -39.729 2.143 -26.015 1.00 44.28 245 ALA A CA 1
ATOM 1774 C C . ALA A 1 245 ? -40.201 0.762 -26.479 1.00 44.28 245 ALA A C 1
ATOM 1776 O O . ALA A 1 245 ? -39.459 0.007 -27.108 1.00 44.28 245 ALA A O 1
ATOM 1777 N N . GLY A 1 246 ? -41.429 0.415 -26.098 1.00 50.62 246 GLY A N 1
ATOM 1778 C CA . GLY A 1 246 ? -42.117 -0.746 -26.631 1.00 50.62 246 GLY A CA 1
ATOM 1779 C C . GLY A 1 246 ? -42.283 -0.616 -28.142 1.00 50.62 246 GLY A C 1
ATOM 1780 O O . GLY A 1 246 ? -42.835 0.364 -28.634 1.00 50.62 246 GLY A O 1
ATOM 1781 N N . ALA A 1 247 ? -41.844 -1.635 -28.866 1.00 43.16 247 ALA A N 1
ATOM 1782 C CA . ALA A 1 247 ? -42.299 -1.921 -30.214 1.00 43.16 247 ALA A CA 1
ATOM 1783 C C . ALA A 1 247 ? -42.624 -3.412 -30.248 1.00 43.16 247 ALA A C 1
ATOM 1785 O O . ALA A 1 247 ? -41.747 -4.266 -30.123 1.00 43.16 247 ALA A O 1
ATOM 1786 N N . GLY A 1 248 ? -43.922 -3.702 -30.291 1.00 51.94 248 GLY A N 1
ATOM 1787 C CA . GLY A 1 248 ? -44.443 -5.054 -30.298 1.00 51.94 248 GLY A CA 1
ATOM 1788 C C . GLY A 1 248 ? -44.064 -5.813 -31.564 1.00 51.94 248 GLY A C 1
ATOM 1789 O O . GLY A 1 248 ? -43.925 -5.253 -32.650 1.00 51.94 248 GLY A O 1
ATOM 1790 N N . SER A 1 249 ? -43.971 -7.127 -31.426 1.00 50.72 249 SER A N 1
ATOM 1791 C CA . SER A 1 249 ? -44.240 -8.048 -32.522 1.00 50.72 249 SER A CA 1
ATOM 1792 C C . SER A 1 249 ? -44.939 -9.267 -31.950 1.00 50.72 249 SER A C 1
ATOM 1794 O O . SER A 1 249 ? -44.415 -9.983 -31.100 1.00 50.72 249 SER A O 1
ATOM 1796 N N . ALA A 1 250 ? -46.185 -9.406 -32.384 1.00 49.81 250 ALA A N 1
ATOM 1797 C CA . ALA A 1 250 ? -47.063 -10.526 -32.140 1.00 49.81 250 ALA A CA 1
ATOM 1798 C C . ALA A 1 250 ? -46.795 -11.628 -33.173 1.00 49.81 250 ALA A C 1
ATOM 1800 O O . ALA A 1 250 ? -46.658 -11.325 -34.354 1.00 49.81 250 ALA A O 1
ATOM 1801 N N . ALA A 1 251 ? -46.758 -12.873 -32.695 1.00 45.41 251 ALA A N 1
ATOM 1802 C CA . ALA A 1 251 ? -47.004 -14.167 -33.358 1.00 45.41 251 ALA A CA 1
ATOM 1803 C C . ALA A 1 251 ? -46.202 -15.188 -32.530 1.00 45.41 251 ALA A C 1
ATOM 1805 O O . ALA A 1 251 ? -45.004 -15.015 -32.366 1.00 45.41 251 ALA A O 1
ATOM 1806 N N . GLY A 1 252 ? -46.739 -16.205 -31.866 1.00 49.16 252 GLY A N 1
ATOM 1807 C CA . GLY A 1 252 ? -47.833 -17.113 -32.187 1.00 49.16 252 GLY A CA 1
ATOM 1808 C C . GLY A 1 252 ? -47.309 -18.526 -31.863 1.00 49.16 252 GLY A C 1
ATOM 1809 O O . GLY A 1 252 ? -46.188 -18.844 -32.242 1.00 49.16 252 GLY A O 1
ATOM 1810 N N . GLY A 1 253 ? -48.078 -19.350 -31.141 1.00 45.38 253 GLY A N 1
ATOM 1811 C CA . GLY A 1 253 ? -47.747 -20.764 -30.863 1.00 45.38 253 GLY A CA 1
ATOM 1812 C C . GLY A 1 253 ? -47.970 -21.148 -29.391 1.00 45.38 253 GLY A C 1
ATOM 1813 O O . GLY A 1 253 ? -47.129 -20.849 -28.557 1.00 45.38 253 GLY A O 1
ATOM 1814 N N . MET A 1 254 ? -49.182 -21.521 -28.959 1.00 50.66 254 MET A N 1
ATOM 1815 C CA . MET A 1 254 ? -49.824 -22.859 -28.988 1.00 50.66 254 MET A CA 1
ATOM 1816 C C . MET A 1 254 ? -49.188 -23.950 -28.094 1.00 50.66 254 MET A C 1
ATOM 1818 O O . MET A 1 254 ? -48.115 -24.446 -28.405 1.00 50.66 254 MET A O 1
ATOM 1822 N N . GLY A 1 255 ? -49.973 -24.383 -27.084 1.00 43.59 255 GLY A N 1
ATOM 1823 C CA . GLY A 1 255 ? -49.966 -25.695 -26.388 1.00 43.59 255 GLY A CA 1
ATOM 1824 C C . GLY A 1 255 ? -48.879 -25.872 -25.317 1.00 43.59 255 GLY A C 1
ATOM 1825 O O . GLY A 1 255 ? -47.711 -25.859 -25.657 1.00 43.59 255 GLY A O 1
ATOM 1826 N N . GLY A 1 256 ? -49.134 -25.983 -24.003 1.00 50.38 256 GLY A N 1
ATOM 1827 C CA . GLY A 1 256 ? -50.039 -26.890 -23.261 1.00 50.38 256 GLY A CA 1
ATOM 1828 C C . GLY A 1 256 ? -49.235 -28.103 -22.712 1.00 50.38 256 GLY A C 1
ATOM 1829 O O . GLY A 1 256 ? -48.196 -28.397 -23.292 1.00 50.38 256 GLY A O 1
ATOM 1830 N N . PRO A 1 257 ? -49.671 -28.885 -21.696 1.00 65.62 257 PRO A N 1
ATOM 1831 C CA . PRO A 1 257 ? -50.603 -28.612 -20.599 1.00 65.62 257 PRO A CA 1
ATOM 1832 C C . PRO A 1 257 ? -50.089 -29.028 -19.183 1.00 65.62 257 PRO A C 1
ATOM 1834 O O . PRO A 1 257 ? -49.119 -29.756 -19.022 1.00 65.62 257 PRO A O 1
ATOM 1837 N N . ALA A 1 258 ? -50.823 -28.546 -18.174 1.00 47.16 258 ALA A N 1
ATOM 1838 C CA . ALA A 1 258 ? -51.329 -29.207 -16.955 1.00 47.16 258 ALA A CA 1
ATOM 1839 C C . ALA A 1 258 ? -50.526 -30.265 -16.151 1.00 47.16 258 ALA A C 1
ATOM 1841 O O . ALA A 1 258 ? -50.178 -31.333 -16.641 1.00 47.16 258 ALA A O 1
ATOM 1842 N N . GLY A 1 259 ? -50.515 -30.034 -14.827 1.00 45.75 259 GLY A N 1
ATOM 1843 C CA . GLY A 1 259 ? -50.433 -31.037 -13.749 1.00 45.75 259 GLY A CA 1
ATOM 1844 C C . GLY A 1 259 ? -49.352 -30.682 -12.723 1.00 45.75 259 GLY A C 1
ATOM 1845 O O . GLY A 1 259 ? -48.233 -30.388 -13.110 1.00 45.75 259 GLY A O 1
ATOM 1846 N N . GLY A 1 260 ? -49.550 -30.640 -11.407 1.00 47.41 260 GLY A N 1
ATOM 1847 C CA . GLY A 1 260 ? -50.661 -30.902 -10.486 1.00 47.41 260 GLY A CA 1
ATOM 1848 C C . GLY A 1 260 ? -50.178 -30.420 -9.098 1.00 47.41 260 GLY A C 1
ATOM 1849 O O . GLY A 1 260 ? -48.981 -30.409 -8.837 1.00 47.41 260 GLY A O 1
ATOM 1850 N N . MET A 1 261 ? -51.010 -29.726 -8.321 1.00 42.44 261 MET A N 1
ATOM 1851 C CA . MET A 1 261 ? -51.813 -30.254 -7.203 1.00 42.44 261 MET A CA 1
ATOM 1852 C C . MET A 1 261 ? -51.032 -30.719 -5.955 1.00 42.44 261 MET A C 1
ATOM 1854 O O . MET A 1 261 ? -50.282 -31.685 -6.000 1.00 42.44 261 MET A O 1
ATOM 1858 N N . GLY A 1 262 ? -51.367 -30.082 -4.823 1.00 43.84 262 GLY A N 1
ATOM 1859 C CA . GLY A 1 262 ? -51.125 -30.535 -3.443 1.00 43.84 262 GLY A CA 1
ATOM 1860 C C . GLY A 1 262 ? -50.117 -29.648 -2.702 1.00 43.84 262 GLY A C 1
ATOM 1861 O O . GLY A 1 262 ? -48.968 -29.585 -3.103 1.00 43.84 262 GLY A O 1
ATOM 1862 N N . GLY A 1 263 ? -50.422 -28.893 -1.645 1.00 40.69 263 GLY A N 1
ATOM 1863 C CA . GLY A 1 263 ? -51.545 -28.923 -0.707 1.00 40.69 263 GLY A CA 1
ATOM 1864 C C . GLY A 1 263 ? -51.007 -29.107 0.720 1.00 40.69 263 GLY A C 1
ATOM 1865 O O . GLY A 1 263 ? -50.522 -30.188 1.018 1.00 40.69 263 GLY A O 1
ATOM 1866 N N . ALA A 1 264 ? -51.073 -28.056 1.552 1.00 43.91 264 ALA A N 1
ATOM 1867 C CA . ALA A 1 264 ? -51.091 -28.026 3.035 1.00 43.91 264 ALA A CA 1
ATOM 1868 C C . ALA A 1 264 ? -50.736 -26.580 3.464 1.00 43.91 264 ALA A C 1
ATOM 1870 O O . ALA A 1 264 ? -49.641 -26.120 3.170 1.00 43.91 264 ALA A O 1
ATOM 1871 N N . ALA A 1 265 ? -51.615 -25.709 3.971 1.00 41.38 265 ALA A N 1
ATOM 1872 C CA . ALA A 1 265 ? -52.528 -25.789 5.118 1.00 41.38 265 ALA A CA 1
ATOM 1873 C C . ALA A 1 265 ? -51.805 -26.065 6.453 1.00 41.38 265 ALA A C 1
ATOM 1875 O O . ALA A 1 265 ? -51.558 -27.213 6.805 1.00 41.38 265 ALA A O 1
ATOM 1876 N N . GLY A 1 266 ? -51.505 -25.002 7.210 1.00 38.19 266 GLY A N 1
ATOM 1877 C CA . GLY A 1 266 ? -51.075 -25.071 8.612 1.00 38.19 266 GLY A CA 1
ATOM 1878 C C . GLY A 1 266 ? -50.771 -23.681 9.199 1.00 38.19 266 GLY A C 1
ATOM 1879 O O . GLY A 1 266 ? -50.317 -22.823 8.448 1.00 38.19 266 GLY A O 1
ATOM 1880 N N . PRO A 1 267 ? -51.085 -23.406 10.480 1.00 57.75 267 PRO A N 1
ATOM 1881 C CA . PRO A 1 267 ? -51.668 -22.127 10.887 1.00 57.75 267 PRO A CA 1
ATOM 1882 C C . PRO A 1 267 ? -50.689 -21.122 11.513 1.00 57.75 267 PRO A C 1
ATOM 1884 O O . PRO A 1 267 ? -49.624 -21.462 12.022 1.00 57.75 267 PRO A O 1
ATOM 1887 N N . ALA A 1 268 ? -51.136 -19.865 11.513 1.00 47.41 268 ALA A N 1
ATOM 1888 C CA . ALA A 1 268 ? -50.563 -18.736 12.235 1.00 47.41 268 ALA A CA 1
ATOM 1889 C C . ALA A 1 268 ? -50.607 -18.911 13.764 1.00 47.41 268 ALA A C 1
ATOM 1891 O O . ALA A 1 268 ? -51.536 -19.528 14.291 1.00 47.41 268 ALA A O 1
ATOM 1892 N N . PRO A 1 269 ? -49.713 -18.212 14.479 1.00 58.84 269 PRO A N 1
ATOM 1893 C CA . PRO A 1 269 ? -50.107 -17.555 15.714 1.00 58.84 269 PRO A CA 1
ATOM 1894 C C . PRO A 1 269 ? -50.020 -16.030 15.585 1.00 58.84 269 PRO A C 1
ATOM 1896 O O . PRO A 1 269 ? -48.994 -15.450 15.229 1.00 58.84 269 PRO A O 1
ATOM 1899 N N . SER A 1 270 ? -51.144 -15.399 15.912 1.00 46.69 270 SER A N 1
ATOM 1900 C CA . SER A 1 270 ? -51.281 -13.979 16.205 1.00 46.69 270 SER A CA 1
ATOM 1901 C C . SER A 1 270 ? -50.290 -13.538 17.282 1.00 46.69 270 SER A C 1
ATOM 1903 O O . SER A 1 270 ? -50.300 -14.068 18.390 1.00 46.69 270 SER A O 1
ATOM 1905 N N . ALA A 1 271 ? -49.523 -12.492 16.993 1.00 44.38 271 ALA A N 1
ATOM 1906 C CA . ALA A 1 271 ? -48.952 -11.621 18.008 1.00 44.38 271 ALA A CA 1
ATOM 1907 C C . ALA A 1 271 ? -49.369 -10.190 17.669 1.00 44.38 271 ALA A C 1
ATOM 1909 O O . ALA A 1 271 ? -48.876 -9.572 16.727 1.00 44.38 271 ALA A O 1
ATOM 1910 N N . ALA A 1 272 ? -50.351 -9.705 18.424 1.00 40.88 272 ALA A N 1
ATOM 1911 C CA . ALA A 1 272 ? -50.755 -8.316 18.441 1.00 40.88 272 ALA A CA 1
ATOM 1912 C C . ALA A 1 272 ? -49.594 -7.474 18.985 1.00 40.88 272 ALA A C 1
ATOM 1914 O O . ALA A 1 272 ? -49.190 -7.639 20.135 1.00 40.88 272 ALA A O 1
ATOM 1915 N N . VAL A 1 273 ? -49.071 -6.563 18.166 1.00 50.78 273 VAL A N 1
ATOM 1916 C CA . VAL A 1 273 ? -48.277 -5.432 18.646 1.00 50.78 273 VAL A CA 1
ATOM 1917 C C . VAL A 1 273 ? -49.137 -4.191 18.491 1.00 50.78 273 VAL A C 1
ATOM 1919 O O . VAL A 1 273 ? -49.403 -3.712 17.392 1.00 50.78 273 VAL A O 1
ATOM 1922 N N . THR A 1 274 ? -49.598 -3.718 19.641 1.00 47.44 274 THR A N 1
ATOM 1923 C CA . THR A 1 274 ? -50.239 -2.430 19.856 1.00 47.44 274 THR A CA 1
ATOM 1924 C C . THR A 1 274 ? -49.315 -1.314 19.374 1.00 47.44 274 THR A C 1
ATOM 1926 O O . THR A 1 274 ? -48.257 -1.065 19.947 1.00 47.44 274 THR A O 1
ATOM 1929 N N . THR A 1 275 ? -49.731 -0.628 18.315 1.00 42.50 275 THR A N 1
ATOM 1930 C CA . THR A 1 275 ? -49.204 0.673 17.901 1.00 42.50 275 THR A CA 1
ATOM 1931 C C . THR A 1 275 ? -49.579 1.725 18.943 1.00 42.50 275 THR A C 1
ATOM 1933 O O . THR A 1 275 ? -50.757 2.046 19.100 1.00 42.50 275 THR A O 1
ATOM 1936 N N . ALA A 1 276 ? -48.586 2.260 19.652 1.00 49.84 276 ALA A N 1
ATOM 1937 C CA . ALA A 1 276 ? -48.731 3.482 20.438 1.00 49.84 276 ALA A CA 1
ATOM 1938 C C . ALA A 1 276 ? -48.678 4.713 19.506 1.00 49.84 276 ALA A C 1
ATOM 1940 O O . ALA A 1 276 ? -47.910 4.703 18.537 1.00 49.84 276 ALA A O 1
ATOM 1941 N N . PRO A 1 277 ? -49.483 5.759 19.756 1.00 54.75 277 PRO A N 1
ATOM 1942 C CA . PRO A 1 277 ? -49.521 6.948 18.916 1.00 54.75 277 PRO A CA 1
ATOM 1943 C C . PRO A 1 277 ? -48.253 7.789 19.086 1.00 54.75 277 PRO A C 1
ATOM 1945 O O . PRO A 1 277 ? -47.788 8.037 20.197 1.00 54.75 277 PRO A O 1
ATOM 1948 N N . ALA A 1 278 ? -47.713 8.235 17.954 1.00 45.44 278 ALA A N 1
ATOM 1949 C CA . ALA A 1 278 ? -46.652 9.223 17.887 1.00 45.44 278 ALA A CA 1
ATOM 1950 C C . ALA A 1 278 ? -47.172 10.569 18.409 1.00 45.44 278 ALA A C 1
ATOM 1952 O O . ALA A 1 278 ? -48.090 11.160 17.837 1.00 45.44 278 ALA A O 1
ATOM 1953 N N . GLU A 1 279 ? -46.573 11.039 19.499 1.00 45.66 279 GLU A N 1
ATOM 1954 C CA . GLU A 1 279 ? -46.752 12.388 20.014 1.00 45.66 279 GLU A CA 1
ATOM 1955 C C . GLU A 1 279 ? -46.137 13.374 19.012 1.00 45.66 279 GLU A C 1
ATOM 1957 O O . GLU A 1 279 ? -44.940 13.361 18.716 1.00 45.66 279 GLU A O 1
ATOM 1962 N N . GLN A 1 280 ? -47.010 14.171 18.408 1.00 49.88 280 GLN A N 1
ATOM 1963 C CA . GLN A 1 280 ? -46.703 15.133 17.365 1.00 49.88 280 GLN A CA 1
ATOM 1964 C C . GLN A 1 280 ? -46.090 16.376 18.021 1.00 49.88 280 GLN A C 1
ATOM 1966 O O . GLN A 1 280 ? -46.793 17.236 18.546 1.00 49.88 280 GLN A O 1
ATOM 1971 N N . GLN A 1 281 ? -44.762 16.451 18.024 1.00 53.44 281 GLN A N 1
ATOM 1972 C CA . GLN A 1 281 ? -44.030 17.609 18.527 1.00 53.44 281 GLN A CA 1
ATOM 1973 C C . GLN A 1 281 ? -44.166 18.780 17.525 1.00 53.44 281 GLN A C 1
ATOM 1975 O O . GLN A 1 281 ? -43.877 18.592 16.338 1.00 53.44 281 GLN A O 1
ATOM 1980 N N . PRO A 1 282 ? -44.625 19.976 17.943 1.00 63.12 282 PRO A N 1
ATOM 1981 C CA . PRO A 1 282 ? -44.773 21.117 17.042 1.00 63.12 282 PRO A CA 1
ATOM 1982 C C . PRO A 1 282 ? -43.404 21.688 16.623 1.00 63.12 282 PRO A C 1
ATOM 1984 O O . PRO A 1 282 ? -42.450 21.640 17.406 1.00 63.12 282 PRO A O 1
ATOM 1987 N N . PRO A 1 283 ? -43.283 22.244 15.404 1.00 63.16 283 PRO A N 1
ATOM 1988 C CA . PRO A 1 283 ? -42.048 22.876 14.951 1.00 63.16 283 PRO A CA 1
ATOM 1989 C C . PRO A 1 283 ? -41.764 24.166 15.745 1.00 63.16 283 PRO A C 1
ATOM 1991 O O . PRO A 1 283 ? -42.701 24.914 16.036 1.00 63.16 283 PRO A O 1
ATOM 1994 N N . PRO A 1 284 ? -40.495 24.474 16.076 1.00 60.34 284 PRO A N 1
ATOM 1995 C CA . PRO A 1 284 ? -40.147 25.746 16.696 1.00 60.34 284 PRO A CA 1
ATOM 1996 C C . PRO A 1 284 ? -40.307 26.906 15.702 1.00 60.34 284 PRO A C 1
ATOM 1998 O O . PRO A 1 284 ? -39.882 26.834 14.547 1.00 60.34 284 PRO A O 1
ATOM 2001 N N . SER A 1 285 ? -40.926 27.984 16.182 1.00 58.72 285 SER A N 1
ATOM 2002 C CA . SER A 1 285 ? -41.130 29.244 15.467 1.00 58.72 285 SER A CA 1
ATOM 2003 C C . SER A 1 285 ? -39.803 29.957 15.137 1.00 58.72 285 SER A C 1
ATOM 2005 O O . SER A 1 285 ? -38.892 29.968 15.967 1.00 58.72 285 SER A O 1
ATOM 2007 N N . PRO A 1 286 ? -39.686 30.619 13.970 1.00 51.00 286 PRO A N 1
ATOM 2008 C CA . PRO A 1 286 ? -38.483 31.336 13.547 1.00 51.00 286 PRO A CA 1
ATOM 2009 C C . PRO A 1 286 ? -38.498 32.795 14.038 1.00 51.00 286 PRO A C 1
ATOM 2011 O O . PRO A 1 286 ? -38.808 33.698 13.262 1.00 51.00 286 PRO A O 1
ATOM 2014 N N . ALA A 1 287 ? -38.202 33.044 15.320 1.00 50.97 287 ALA A N 1
ATOM 2015 C CA . ALA A 1 287 ? -38.269 34.409 15.871 1.00 50.97 287 ALA A CA 1
ATOM 2016 C C . ALA A 1 287 ? -37.141 34.855 16.827 1.00 50.97 287 ALA A C 1
ATOM 2018 O O . ALA A 1 287 ? -37.217 35.970 17.329 1.00 50.97 287 ALA A O 1
ATOM 2019 N N . GLU A 1 288 ? -36.062 34.093 17.037 1.00 46.75 288 GLU A N 1
ATOM 2020 C CA . GLU A 1 288 ? -34.941 34.547 17.892 1.00 46.75 288 GLU A CA 1
ATOM 2021 C C . GLU A 1 288 ? -33.577 34.413 17.206 1.00 46.75 288 GLU A C 1
ATOM 2023 O O . GLU A 1 288 ? -32.671 33.720 17.659 1.00 46.75 288 GLU A O 1
ATOM 2028 N N . LEU A 1 289 ? -33.419 35.106 16.077 1.00 47.50 289 LEU A N 1
ATOM 2029 C CA . LEU A 1 289 ? -32.116 35.311 15.439 1.00 47.50 289 LEU A CA 1
ATOM 2030 C C . LEU A 1 289 ? -31.937 36.796 15.105 1.00 47.50 289 LEU A C 1
ATOM 2032 O O . LEU A 1 289 ? -31.792 37.195 13.956 1.00 47.50 289 LEU A O 1
ATOM 2036 N N . ALA A 1 290 ? -31.997 37.626 16.146 1.00 52.50 290 ALA A N 1
ATOM 2037 C CA . ALA A 1 290 ? -31.611 39.029 16.095 1.00 52.50 290 ALA A CA 1
ATOM 2038 C C . ALA A 1 290 ? -31.203 39.500 17.497 1.00 52.50 290 ALA A C 1
ATOM 2040 O O . ALA A 1 290 ? -32.048 39.942 18.259 1.00 52.50 290 ALA A O 1
ATOM 2041 N N . MET A 1 291 ? -29.918 39.363 17.833 1.00 51.84 291 MET A N 1
ATOM 2042 C CA . MET A 1 291 ? -29.120 40.274 18.675 1.00 51.84 291 MET A CA 1
ATOM 2043 C C . MET A 1 291 ? -27.956 39.501 19.289 1.00 51.84 291 MET A C 1
ATOM 2045 O O . MET A 1 291 ? -28.117 38.835 20.301 1.00 51.84 291 MET A O 1
ATOM 2049 N N . GLN A 1 292 ? -26.773 39.632 18.691 1.00 46.06 292 GLN A N 1
ATOM 2050 C CA . GLN A 1 292 ? -25.549 40.017 19.404 1.00 46.06 292 GLN A CA 1
ATOM 2051 C C . GLN A 1 292 ? -24.403 40.074 18.399 1.00 46.06 292 GLN A C 1
ATOM 2053 O O . GLN A 1 292 ? -23.740 39.088 18.090 1.00 46.06 292 GLN A O 1
ATOM 2058 N N . GLY A 1 293 ? -24.199 41.272 17.860 1.00 44.59 293 GLY A N 1
ATOM 2059 C CA . GLY A 1 293 ? -22.899 41.667 17.355 1.00 44.59 293 GLY A CA 1
ATOM 2060 C C . GLY A 1 293 ? -22.098 42.256 18.506 1.00 44.59 293 GLY A C 1
ATOM 2061 O O . GLY A 1 293 ? -22.624 43.103 19.220 1.00 44.59 293 GLY A O 1
ATOM 2062 N N . GLN A 1 294 ? -20.838 41.853 18.653 1.00 45.16 294 GLN A N 1
ATOM 2063 C CA . GLN A 1 294 ? -19.780 42.779 19.051 1.00 45.16 294 GLN A CA 1
ATOM 2064 C C . GLN A 1 294 ? -18.406 42.173 18.760 1.00 45.16 294 GLN A C 1
ATOM 2066 O O . GLN A 1 294 ? -17.997 41.182 19.356 1.00 45.16 294 GLN A O 1
ATOM 2071 N N . ALA A 1 295 ? -17.704 42.791 17.815 1.00 44.75 295 ALA A N 1
ATOM 2072 C CA . ALA A 1 295 ? -16.276 42.622 17.615 1.00 44.75 295 ALA A CA 1
ATOM 2073 C C . ALA A 1 295 ? -15.529 43.640 18.493 1.00 44.75 295 ALA A C 1
ATOM 2075 O O . ALA A 1 295 ? -15.969 44.791 18.561 1.00 44.75 295 ALA A O 1
ATOM 2076 N N . PRO A 1 296 ? -14.382 43.285 19.089 1.00 58.91 296 PRO A N 1
ATOM 2077 C CA . PRO A 1 296 ? -13.405 44.269 19.520 1.00 58.91 296 PRO A CA 1
ATOM 2078 C C . PRO A 1 296 ? -12.202 44.324 18.568 1.00 58.91 296 PRO A C 1
ATOM 2080 O O . PRO A 1 296 ? -11.641 43.308 18.157 1.00 58.91 296 PRO A O 1
ATOM 2083 N N . ALA A 1 297 ? -11.835 45.559 18.230 1.00 52.44 297 ALA A N 1
ATOM 2084 C CA . ALA A 1 297 ? -10.633 45.962 17.509 1.00 52.44 297 ALA A CA 1
ATOM 2085 C C . ALA A 1 297 ? -9.364 45.852 18.396 1.00 52.44 297 ALA A C 1
ATOM 2087 O O . ALA A 1 297 ? -9.488 45.711 19.615 1.00 52.44 297 ALA A O 1
ATOM 2088 N N . PRO A 1 298 ? -8.148 45.924 17.815 1.00 58.50 298 PRO A N 1
ATOM 2089 C CA . PRO A 1 298 ? -6.896 45.663 18.520 1.00 58.50 298 PRO A CA 1
ATOM 2090 C C . PRO A 1 298 ? -6.295 46.924 19.157 1.00 58.50 298 PRO A C 1
ATOM 2092 O O . PRO A 1 298 ? -6.357 48.012 18.587 1.00 58.50 298 PRO A O 1
ATOM 2095 N N . ALA A 1 299 ? -5.627 46.748 20.298 1.00 50.28 299 ALA A N 1
ATOM 2096 C CA . ALA A 1 299 ? -4.733 47.733 20.897 1.00 50.28 299 ALA A CA 1
ATOM 2097 C C . ALA A 1 299 ? -3.441 47.034 21.363 1.00 50.28 299 ALA A C 1
ATOM 2099 O O . ALA A 1 299 ? -3.492 46.108 22.170 1.00 50.28 299 ALA A O 1
ATOM 2100 N N . GLY A 1 300 ? -2.291 47.461 20.833 1.00 43.81 300 GLY A N 1
ATOM 2101 C CA . GLY A 1 300 ? -1.028 47.478 21.594 1.00 43.81 300 GLY A CA 1
ATOM 2102 C C . GLY A 1 300 ? -0.879 48.844 22.290 1.00 43.81 300 GLY A C 1
ATOM 2103 O O . GLY A 1 300 ? -1.863 49.591 22.286 1.00 43.81 300 GLY A O 1
ATOM 2104 N N . PRO A 1 301 ? 0.310 49.262 22.779 1.00 63.75 301 PRO A N 1
ATOM 2105 C CA . PRO A 1 301 ? 1.609 48.576 22.900 1.00 63.75 301 PRO A CA 1
ATOM 2106 C C . PRO A 1 301 ? 2.239 48.706 24.327 1.00 63.75 301 PRO A C 1
ATOM 2108 O O . PRO A 1 301 ? 1.559 49.134 25.252 1.00 63.75 301 PRO A O 1
ATOM 2111 N N . GLU A 1 302 ? 3.547 48.388 24.457 1.00 39.41 302 GLU A N 1
ATOM 2112 C CA . GLU A 1 302 ? 4.498 48.824 25.526 1.00 39.41 302 GLU A CA 1
ATOM 2113 C C . GLU A 1 302 ? 4.396 48.132 26.916 1.00 39.41 302 GLU A C 1
ATOM 2115 O O . GLU A 1 302 ? 3.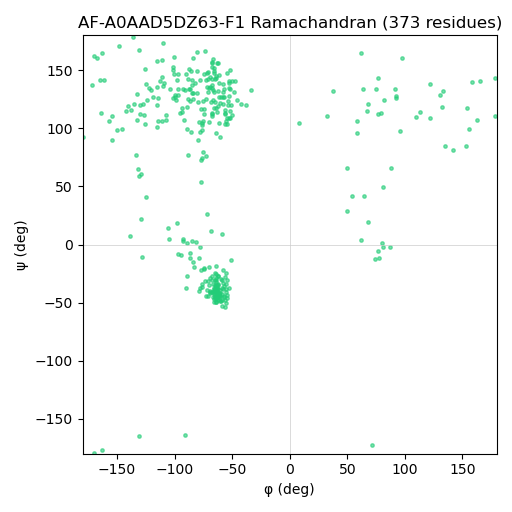313 47.824 27.380 1.00 39.41 302 GLU A O 1
ATOM 2120 N N . SER A 1 303 ? 5.446 47.835 27.702 1.00 47.22 303 SER A N 1
ATOM 2121 C CA . SER A 1 303 ? 6.911 47.968 27.628 1.00 47.22 303 SER A CA 1
ATOM 2122 C C . SER A 1 303 ? 7.566 47.178 28.796 1.00 47.22 303 SER A C 1
ATOM 2124 O O . SER A 1 303 ? 6.929 46.925 29.812 1.00 47.22 303 SER A O 1
ATOM 2126 N N . GLN A 1 304 ? 8.870 46.906 28.650 1.00 38.91 304 GLN A N 1
ATOM 2127 C CA . GLN A 1 304 ? 9.923 46.862 29.686 1.00 38.91 304 GLN A CA 1
ATOM 2128 C C . GLN A 1 304 ? 10.110 45.689 30.685 1.00 38.91 304 GLN A C 1
ATOM 2130 O O . GLN A 1 304 ? 9.437 45.555 31.696 1.00 38.91 304 GLN A O 1
ATOM 2135 N N . ALA A 1 305 ? 11.249 45.018 30.450 1.00 37.69 305 ALA A N 1
ATOM 2136 C CA . ALA A 1 305 ? 12.434 44.934 31.323 1.00 37.69 305 ALA A CA 1
ATOM 2137 C C . ALA A 1 305 ? 12.497 43.953 32.509 1.00 37.69 305 ALA A C 1
ATOM 2139 O O . ALA A 1 305 ? 11.811 44.085 33.514 1.00 37.69 305 ALA A O 1
ATOM 2140 N N . GLY A 1 306 ? 13.562 43.141 32.460 1.00 32.22 306 GLY A N 1
ATOM 2141 C CA . GLY A 1 306 ? 14.478 42.979 33.591 1.00 32.22 306 GLY A CA 1
ATOM 2142 C C . GLY A 1 306 ? 14.815 41.534 33.948 1.00 32.22 306 GLY A C 1
ATOM 2143 O O . GLY A 1 306 ? 13.946 40.794 34.387 1.00 32.22 306 GLY A O 1
ATOM 2144 N N . GLY A 1 307 ? 16.101 41.170 33.858 1.00 32.88 307 GLY A N 1
ATOM 2145 C CA . GLY A 1 307 ? 16.652 40.063 34.649 1.00 32.88 307 GLY A CA 1
ATOM 2146 C C . GLY A 1 307 ? 17.677 39.184 33.941 1.00 32.88 307 GLY A C 1
ATOM 2147 O O . GLY A 1 307 ? 17.349 38.099 33.481 1.00 32.88 307 GLY A O 1
ATOM 2148 N N . ALA A 1 308 ? 18.928 39.641 33.896 1.00 39.19 308 ALA A N 1
ATOM 2149 C CA . ALA A 1 308 ? 20.094 38.862 33.490 1.00 39.19 308 ALA A CA 1
ATOM 2150 C C . ALA A 1 308 ? 20.611 37.963 34.631 1.00 39.19 308 ALA A C 1
ATOM 2152 O O . ALA A 1 308 ? 20.577 38.381 35.785 1.00 39.19 308 ALA A O 1
ATOM 2153 N N . ALA A 1 309 ? 21.194 36.805 34.299 1.00 37.97 309 ALA A N 1
ATOM 2154 C CA . ALA A 1 309 ? 22.345 36.230 35.008 1.00 37.97 309 ALA A CA 1
ATOM 2155 C C . ALA A 1 309 ? 23.048 35.172 34.138 1.00 37.97 309 ALA A C 1
ATOM 2157 O O . ALA A 1 309 ? 22.414 34.420 33.404 1.00 37.97 309 ALA A O 1
ATOM 2158 N N . ALA A 1 310 ? 24.376 35.173 34.217 1.00 37.84 310 ALA A N 1
ATOM 2159 C CA . ALA A 1 310 ? 25.336 34.589 33.290 1.00 37.84 310 ALA A CA 1
ATOM 2160 C C . ALA A 1 310 ? 26.077 33.365 33.864 1.00 37.84 310 ALA A C 1
ATOM 2162 O O . ALA A 1 310 ? 26.205 33.258 35.080 1.00 37.84 310 ALA A O 1
ATOM 2163 N N . ALA A 1 311 ? 26.634 32.527 32.976 1.0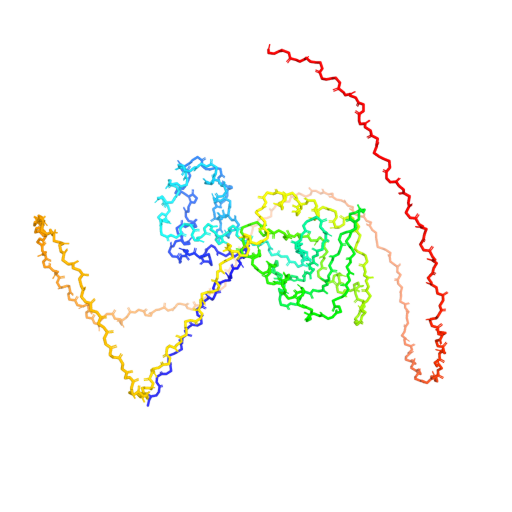0 37.50 311 ALA A N 1
ATOM 2164 C CA . ALA A 1 311 ? 27.954 31.853 33.044 1.00 37.50 311 ALA A CA 1
ATOM 2165 C C . ALA A 1 311 ? 28.092 30.949 31.787 1.00 37.50 311 ALA A C 1
ATOM 2167 O O . ALA A 1 311 ? 27.227 30.112 31.560 1.00 37.50 311 ALA A O 1
ATOM 2168 N N . ALA A 1 312 ? 28.964 31.239 30.805 1.00 37.75 312 ALA A N 1
ATOM 2169 C CA . ALA A 1 312 ? 30.404 30.897 30.719 1.00 37.75 312 ALA A CA 1
ATOM 2170 C C . ALA A 1 312 ? 30.652 29.366 30.659 1.00 37.75 312 ALA A C 1
ATOM 2172 O O . ALA A 1 312 ? 30.103 28.648 31.476 1.00 37.75 312 ALA A O 1
ATOM 2173 N N . ALA A 1 313 ? 31.478 28.760 29.797 1.00 35.03 313 ALA A N 1
ATOM 2174 C CA . ALA A 1 313 ? 32.412 29.183 28.750 1.00 35.03 313 ALA A CA 1
ATOM 2175 C C . ALA A 1 313 ? 32.876 27.924 27.954 1.00 35.03 313 ALA A C 1
ATOM 2177 O O . ALA A 1 313 ? 32.528 26.808 28.331 1.00 35.03 313 ALA A O 1
ATOM 2178 N N . ALA A 1 314 ? 33.753 28.146 26.959 1.00 36.47 314 ALA A N 1
ATOM 2179 C CA . ALA A 1 314 ? 34.540 27.205 26.131 1.00 36.47 314 ALA A CA 1
ATOM 2180 C C . ALA A 1 314 ? 33.879 26.760 24.807 1.00 36.47 314 ALA A C 1
ATOM 2182 O O . ALA A 1 314 ? 32.771 26.252 24.804 1.00 36.47 314 ALA A O 1
ATOM 2183 N N . GLY A 1 315 ? 34.492 26.890 23.626 1.00 29.95 315 GLY A N 1
ATOM 2184 C CA . GLY A 1 315 ? 35.806 27.408 23.236 1.00 29.95 315 GLY A CA 1
ATOM 2185 C C . GLY A 1 315 ? 36.208 26.837 21.861 1.00 29.95 315 GLY A C 1
ATOM 2186 O O . GLY A 1 315 ? 35.990 25.656 21.632 1.00 29.95 315 GLY A O 1
ATOM 2187 N N . GLY A 1 316 ? 36.817 27.673 21.002 1.00 29.05 316 GLY A N 1
ATOM 2188 C CA . GLY A 1 316 ? 37.626 27.314 19.812 1.00 29.05 316 GLY A CA 1
ATOM 2189 C C . GLY A 1 316 ? 36.853 26.819 18.575 1.00 29.05 316 GLY A C 1
ATOM 2190 O O . GLY A 1 316 ? 35.974 25.987 18.693 1.00 29.05 316 GLY A O 1
ATOM 2191 N N . GLY A 1 317 ? 37.094 27.258 17.336 1.00 33.47 317 GLY A N 1
ATOM 2192 C CA . GLY A 1 317 ? 38.240 27.951 16.739 1.00 33.47 317 GLY A CA 1
ATOM 2193 C C . GLY A 1 317 ? 38.800 27.116 15.572 1.00 33.47 317 GLY A C 1
ATOM 2194 O O . GLY A 1 317 ? 38.954 25.914 15.749 1.00 33.47 317 GLY A O 1
ATOM 2195 N N . LEU A 1 318 ? 39.161 27.780 14.455 1.00 34.12 318 LEU A N 1
ATOM 2196 C CA . LEU A 1 318 ? 39.780 27.287 13.191 1.00 34.12 318 LEU A CA 1
ATOM 2197 C C . LEU A 1 318 ? 38.777 26.884 12.086 1.00 34.12 318 LEU A C 1
ATOM 2199 O O . LEU A 1 318 ? 37.841 26.148 12.348 1.00 34.12 318 LEU A O 1
ATOM 2203 N N . ALA A 1 319 ? 38.899 27.263 10.812 1.00 36.91 319 ALA A N 1
ATOM 2204 C CA . ALA A 1 319 ? 39.809 28.144 10.080 1.00 36.91 319 ALA A CA 1
ATOM 2205 C C . ALA A 1 319 ? 39.158 28.437 8.709 1.00 36.91 319 ALA A C 1
ATOM 2207 O O . ALA A 1 319 ? 38.565 27.543 8.108 1.00 36.91 319 ALA A O 1
ATOM 2208 N N . ALA A 1 320 ? 39.282 29.669 8.214 1.00 38.75 320 ALA A N 1
ATOM 2209 C CA . ALA A 1 320 ? 38.861 30.066 6.873 1.00 38.75 320 ALA A CA 1
ATOM 2210 C C . ALA A 1 320 ? 40.098 30.471 6.057 1.00 38.75 320 ALA A C 1
ATOM 2212 O O . ALA A 1 320 ? 40.815 31.400 6.421 1.00 38.75 320 ALA A O 1
ATOM 2213 N N . ALA A 1 321 ? 40.316 29.765 4.954 1.00 40.31 321 ALA A N 1
ATOM 2214 C CA . ALA A 1 321 ? 41.143 30.139 3.809 1.00 40.31 321 ALA A CA 1
ATOM 2215 C C . ALA A 1 321 ? 40.255 29.828 2.588 1.00 40.31 321 ALA A C 1
ATOM 2217 O O . ALA A 1 321 ? 39.613 28.785 2.569 1.00 40.31 321 ALA A O 1
ATOM 2218 N N . GLY A 1 322 ? 40.024 30.693 1.605 1.00 37.00 322 GLY A N 1
ATOM 2219 C CA . GLY A 1 322 ? 40.941 31.611 0.943 1.00 37.00 322 GLY A CA 1
ATOM 2220 C C . GLY A 1 322 ? 41.167 31.070 -0.475 1.00 37.00 322 GLY A C 1
ATOM 2221 O O . GLY A 1 322 ? 41.782 30.022 -0.624 1.00 37.00 322 GLY A O 1
ATOM 2222 N N . GLY A 1 323 ? 40.646 31.756 -1.497 1.00 34.62 323 GLY A N 1
ATOM 2223 C CA . GLY A 1 323 ? 40.824 31.417 -2.921 1.00 34.62 323 GLY A CA 1
ATOM 2224 C C . GLY A 1 323 ? 39.644 31.932 -3.752 1.00 34.62 323 GLY A C 1
ATOM 2225 O O . GLY A 1 323 ? 38.587 31.321 -3.753 1.00 34.62 323 GLY A O 1
ATOM 2226 N N . GLN A 1 324 ? 39.661 33.195 -4.178 1.00 41.91 324 GLN A N 1
ATOM 2227 C CA . GLN A 1 324 ? 40.264 33.744 -5.405 1.00 41.91 324 GLN A CA 1
ATOM 2228 C C . GLN A 1 324 ? 39.286 33.807 -6.589 1.00 41.91 324 GLN A C 1
ATOM 2230 O O . GLN A 1 324 ? 38.624 32.842 -6.949 1.00 41.91 324 GLN A O 1
ATOM 2235 N N . ALA A 1 325 ? 39.230 35.010 -7.155 1.00 42.22 325 ALA A N 1
ATOM 2236 C CA . ALA A 1 325 ? 38.431 35.445 -8.285 1.00 42.22 325 ALA A CA 1
ATOM 2237 C C . ALA A 1 325 ? 39.243 35.404 -9.588 1.00 42.22 325 ALA A C 1
ATOM 2239 O O . ALA A 1 325 ? 40.438 35.685 -9.551 1.00 42.22 325 ALA A O 1
ATOM 2240 N N . MET A 1 326 ? 38.564 35.105 -10.700 1.00 45.69 326 MET A N 1
ATOM 2241 C CA . MET A 1 326 ? 38.856 35.385 -12.125 1.00 45.69 326 MET A CA 1
ATOM 2242 C C . MET A 1 326 ? 37.909 34.460 -12.921 1.00 45.69 326 MET A C 1
ATOM 2244 O O . MET A 1 326 ? 37.685 33.337 -12.492 1.00 45.69 326 MET A O 1
ATOM 2248 N N . ASP A 1 327 ? 37.263 34.775 -14.036 1.00 44.81 327 ASP A N 1
ATOM 2249 C CA . ASP A 1 327 ? 37.271 35.883 -14.986 1.00 44.81 327 ASP A CA 1
ATOM 2250 C C . ASP A 1 327 ? 36.001 35.697 -15.865 1.00 44.81 327 ASP A C 1
ATOM 2252 O O . ASP A 1 327 ? 35.411 34.610 -15.889 1.00 44.81 327 ASP A O 1
ATOM 2256 N N . GLN A 1 328 ? 35.538 36.743 -16.545 1.00 37.00 328 GLN A N 1
ATOM 2257 C CA . GLN A 1 328 ? 34.318 36.758 -17.359 1.00 37.00 328 GLN A CA 1
ATOM 2258 C C . GLN A 1 328 ? 34.599 36.389 -18.827 1.00 37.00 328 GLN A C 1
ATOM 2260 O O . GLN A 1 328 ? 35.389 37.071 -19.459 1.00 37.00 328 GLN A O 1
ATOM 2265 N N . ALA A 1 329 ? 33.774 35.482 -19.385 1.00 40.31 329 ALA A N 1
ATOM 2266 C CA . ALA A 1 329 ? 33.264 35.464 -20.780 1.00 40.31 329 ALA A CA 1
ATOM 2267 C C . ALA A 1 329 ? 34.302 35.333 -21.946 1.00 40.31 329 ALA A C 1
ATOM 2269 O O . ALA A 1 329 ? 35.488 35.528 -21.723 1.00 40.31 329 ALA A O 1
ATOM 2270 N N . PRO A 1 330 ? 33.920 35.012 -23.214 1.00 57.81 330 PRO A N 1
ATOM 2271 C CA . PRO A 1 330 ? 32.576 35.005 -23.796 1.00 57.81 330 PRO A CA 1
ATOM 2272 C C . PRO A 1 330 ? 32.198 33.797 -24.692 1.00 57.81 330 PRO A C 1
ATOM 2274 O O . PRO A 1 330 ? 32.960 32.876 -24.964 1.00 57.81 330 PRO A O 1
ATOM 2277 N N . LEU A 1 331 ? 30.941 33.879 -25.137 1.00 50.38 331 LEU A N 1
ATOM 2278 C CA . LEU A 1 331 ? 30.234 33.157 -26.198 1.00 50.38 331 LEU A CA 1
ATOM 2279 C C . LEU A 1 331 ? 31.084 32.754 -27.419 1.00 50.38 331 LEU A C 1
ATOM 2281 O O . LEU A 1 331 ? 31.693 33.609 -28.057 1.00 50.38 331 LEU A O 1
ATOM 2285 N N . ALA A 1 332 ? 30.946 31.496 -27.849 1.00 36.81 332 ALA A N 1
ATOM 2286 C CA . ALA A 1 332 ? 31.079 31.105 -29.252 1.00 36.81 332 ALA A CA 1
ATOM 2287 C C . ALA A 1 332 ? 30.275 29.823 -29.535 1.00 36.81 332 ALA A C 1
ATOM 2289 O O . ALA A 1 332 ? 30.615 28.735 -29.078 1.00 36.81 332 ALA A O 1
ATOM 2290 N N . SER A 1 333 ? 29.197 29.974 -30.305 1.00 42.25 333 SER A N 1
ATOM 2291 C CA . SER A 1 333 ? 28.585 28.897 -31.084 1.00 42.25 333 SER A CA 1
ATOM 2292 C C . SER A 1 333 ? 29.321 28.799 -32.421 1.00 42.25 333 SER A C 1
ATOM 2294 O O . SER A 1 333 ? 29.646 29.834 -33.005 1.00 42.25 333 SER A O 1
ATOM 2296 N N . PRO A 1 334 ? 29.542 27.578 -32.923 1.00 59.09 334 PRO A N 1
ATOM 2297 C CA . PRO A 1 334 ? 29.259 27.356 -34.333 1.00 59.09 334 PRO A CA 1
ATOM 2298 C C . PRO A 1 334 ? 28.391 26.109 -34.547 1.00 59.09 334 PRO A C 1
ATOM 2300 O O . PRO A 1 334 ? 28.757 24.983 -34.210 1.00 59.09 334 PRO A O 1
ATOM 2303 N N . TYR A 1 335 ? 27.220 26.346 -35.138 1.00 42.34 335 TYR A N 1
ATOM 2304 C CA . TYR A 1 335 ? 26.559 25.398 -36.031 1.00 42.34 335 TYR A CA 1
ATOM 2305 C C . TYR A 1 335 ? 27.449 25.154 -37.268 1.00 42.34 335 TYR A C 1
ATOM 2307 O O . TYR A 1 335 ? 28.221 26.029 -37.641 1.00 42.34 335 TYR A O 1
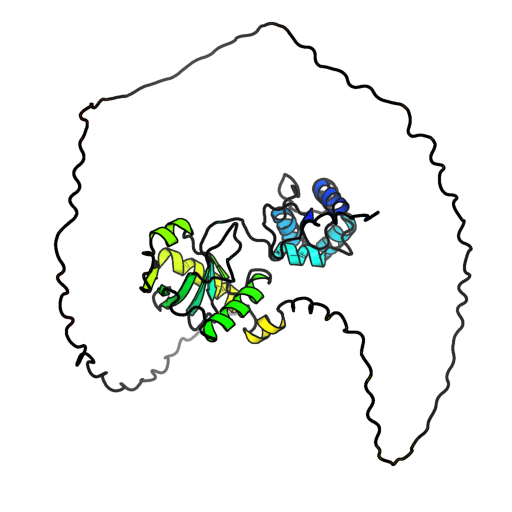ATOM 2315 N N . GLU A 1 336 ? 27.249 24.001 -37.913 1.00 42.19 336 GLU A N 1
ATOM 2316 C CA . GLU A 1 336 ? 27.870 23.492 -39.154 1.00 42.19 336 GLU A CA 1
ATOM 2317 C C . GLU A 1 336 ? 29.072 22.554 -38.985 1.00 42.19 336 GLU A C 1
ATOM 2319 O O . GLU A 1 336 ? 30.221 22.972 -38.928 1.00 42.19 336 GLU A O 1
ATOM 2324 N N . THR A 1 337 ? 28.806 21.244 -39.055 1.00 44.69 337 THR A N 1
ATOM 2325 C CA . THR A 1 337 ? 29.555 20.328 -39.936 1.00 44.69 337 THR A CA 1
ATOM 2326 C C . THR A 1 337 ? 28.703 19.089 -40.245 1.00 44.69 337 THR A C 1
ATOM 2328 O O . THR A 1 337 ? 28.477 18.228 -39.403 1.00 44.69 337 THR A O 1
ATOM 2331 N N . ALA A 1 338 ? 28.207 19.067 -41.482 1.00 42.00 338 ALA A N 1
ATOM 2332 C CA . ALA A 1 338 ? 28.063 17.933 -42.396 1.00 42.00 338 ALA A CA 1
ATOM 2333 C C . ALA A 1 338 ? 27.790 16.514 -41.844 1.00 42.00 338 ALA A C 1
ATOM 2335 O O . ALA A 1 338 ? 28.672 15.804 -41.369 1.00 42.00 338 ALA A O 1
ATOM 2336 N N . MET A 1 339 ? 26.560 16.062 -42.109 1.00 48.94 339 MET A N 1
ATOM 2337 C CA . MET A 1 339 ? 26.220 14.796 -42.778 1.00 48.94 339 MET A CA 1
ATOM 2338 C C . MET A 1 339 ? 27.393 13.832 -43.047 1.00 48.94 339 MET A C 1
ATOM 2340 O O . MET A 1 339 ? 28.117 13.971 -44.034 1.00 48.94 339 MET A O 1
ATOM 2344 N N . ARG A 1 340 ? 27.489 12.760 -42.253 1.00 35.94 340 ARG A N 1
ATOM 2345 C CA . ARG A 1 340 ? 28.105 11.504 -42.697 1.00 35.94 340 ARG A CA 1
ATOM 2346 C C . ARG A 1 340 ? 27.461 10.321 -41.973 1.00 35.94 340 ARG A C 1
ATOM 2348 O O . ARG A 1 340 ? 27.785 10.025 -40.830 1.00 35.94 340 ARG A O 1
ATOM 2355 N N . LEU A 1 341 ? 26.515 9.670 -42.648 1.00 41.75 341 LEU A N 1
ATOM 2356 C CA . LEU A 1 341 ? 25.960 8.379 -42.241 1.00 41.75 341 LEU A CA 1
ATOM 2357 C C . LEU A 1 341 ? 27.050 7.302 -42.388 1.00 41.75 341 LEU A C 1
ATOM 2359 O O . LEU A 1 341 ? 27.552 7.126 -43.502 1.00 41.75 341 LEU A O 1
ATOM 2363 N N . PRO A 1 342 ? 27.419 6.557 -41.333 1.00 49.09 342 PRO A N 1
ATOM 2364 C CA . PRO A 1 342 ? 28.109 5.293 -41.513 1.00 49.09 342 PRO A CA 1
ATOM 2365 C C . PRO A 1 342 ? 27.099 4.237 -41.981 1.00 49.09 342 PRO A C 1
ATOM 2367 O O . PRO A 1 342 ? 26.075 3.987 -41.348 1.00 49.09 342 PRO A O 1
ATOM 2370 N N . SER A 1 343 ? 27.398 3.631 -43.125 1.00 44.12 343 SER A N 1
ATOM 2371 C CA . SER A 1 343 ? 26.742 2.442 -43.660 1.00 44.12 343 SER A CA 1
ATOM 2372 C C . SER A 1 343 ? 26.751 1.305 -42.633 1.00 44.12 343 SER A C 1
ATOM 2374 O O . SER A 1 343 ? 27.821 0.851 -42.222 1.00 44.12 343 SER A O 1
ATOM 2376 N N . LEU A 1 344 ? 25.563 0.844 -42.239 1.00 42.69 344 LEU A N 1
ATOM 2377 C CA . LEU A 1 344 ? 25.366 -0.344 -41.408 1.00 42.69 344 LEU A CA 1
ATOM 2378 C C . LEU A 1 344 ? 25.811 -1.605 -42.174 1.00 42.69 344 LEU A C 1
ATOM 2380 O O . LEU A 1 344 ? 25.374 -1.791 -43.313 1.00 42.69 344 LEU A O 1
ATOM 2384 N N . PRO A 1 345 ? 26.628 -2.495 -41.583 1.00 48.88 345 PRO A N 1
ATOM 2385 C CA . PRO A 1 345 ? 26.823 -3.829 -42.129 1.00 48.88 345 PRO A CA 1
ATOM 2386 C C . PRO A 1 345 ? 25.541 -4.659 -41.961 1.00 48.88 345 PRO A C 1
ATOM 2388 O O . PRO A 1 345 ? 24.898 -4.651 -40.911 1.00 48.88 345 PRO A O 1
ATOM 2391 N N . LEU A 1 346 ? 25.177 -5.361 -43.035 1.00 44.88 346 LEU A N 1
ATOM 2392 C CA . LEU A 1 346 ? 24.103 -6.348 -43.089 1.00 44.88 346 LEU A CA 1
ATOM 2393 C C . LEU A 1 346 ? 24.293 -7.405 -41.995 1.00 44.88 346 LEU A C 1
ATOM 2395 O O . LEU A 1 346 ? 25.322 -8.073 -41.926 1.00 44.88 346 LEU A O 1
ATOM 2399 N N . LEU A 1 347 ? 23.267 -7.546 -41.160 1.00 48.31 347 LEU A N 1
ATOM 2400 C CA . LEU A 1 347 ? 23.155 -8.521 -40.084 1.00 48.31 347 LEU A CA 1
ATOM 2401 C C . LEU A 1 347 ? 22.832 -9.906 -40.678 1.00 48.31 347 LEU A C 1
ATOM 2403 O O . LEU A 1 347 ? 21.692 -10.362 -40.642 1.00 48.31 347 LEU A O 1
ATOM 2407 N N . GLY A 1 348 ? 23.833 -10.540 -41.284 1.00 49.12 348 GLY A N 1
ATOM 2408 C CA . GLY A 1 348 ? 23.823 -11.949 -41.675 1.00 49.12 348 GLY A CA 1
ATOM 2409 C C . GLY A 1 348 ? 24.977 -12.668 -40.979 1.00 49.12 348 GLY A C 1
ATOM 2410 O O . GLY A 1 348 ? 26.092 -12.162 -40.976 1.00 49.12 348 GLY A O 1
ATOM 2411 N N . ASP A 1 349 ? 24.693 -13.830 -40.392 1.00 48.31 349 ASP A N 1
ATOM 2412 C CA . ASP A 1 349 ? 25.675 -14.823 -39.920 1.00 48.31 349 ASP A CA 1
ATOM 2413 C C . ASP A 1 349 ? 26.363 -14.627 -38.555 1.00 48.31 349 ASP A C 1
ATOM 2415 O O . ASP A 1 349 ? 27.562 -14.854 -38.408 1.00 48.31 349 ASP A O 1
ATOM 2419 N N . MET A 1 350 ? 25.597 -14.358 -37.492 1.00 43.09 350 MET A N 1
ATOM 2420 C CA . MET A 1 350 ? 26.058 -14.634 -36.117 1.00 43.09 350 MET A CA 1
ATOM 2421 C C . MET A 1 350 ? 25.006 -15.373 -35.278 1.00 43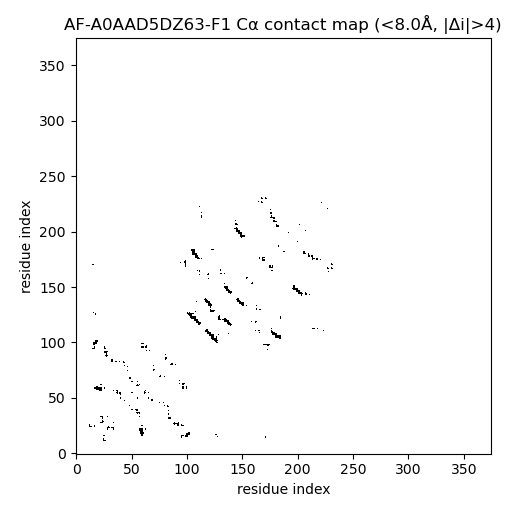.09 350 MET A C 1
ATOM 2423 O O . MET A 1 350 ? 24.514 -14.871 -34.273 1.00 43.09 350 MET A O 1
ATOM 2427 N N . PHE A 1 351 ? 24.691 -16.609 -35.666 1.00 49.34 351 PHE A N 1
ATOM 2428 C CA . PHE A 1 351 ? 24.186 -17.615 -34.728 1.00 49.34 351 PHE A CA 1
ATOM 2429 C C . PHE A 1 351 ? 25.208 -18.754 -34.641 1.00 49.34 351 PHE A C 1
ATOM 2431 O O . PHE A 1 351 ? 25.254 -19.594 -35.541 1.00 49.34 351 PHE A O 1
ATOM 2438 N N . PRO A 1 352 ? 26.045 -18.822 -33.590 1.00 52.78 352 PRO A N 1
ATOM 2439 C CA . PRO A 1 352 ? 26.781 -20.041 -33.316 1.00 52.78 352 PRO A CA 1
ATOM 2440 C C . PRO A 1 352 ? 25.784 -21.129 -32.902 1.00 52.78 352 PRO A C 1
ATOM 2442 O O . PRO A 1 352 ? 24.976 -20.960 -31.990 1.00 52.78 352 PRO A O 1
ATOM 2445 N N . SER A 1 353 ? 25.846 -22.241 -33.630 1.00 44.38 353 SER A N 1
ATOM 2446 C CA . SER A 1 353 ? 25.126 -23.485 -33.378 1.00 44.38 353 SER A CA 1
ATOM 2447 C C . SER A 1 353 ? 25.138 -23.847 -31.888 1.00 44.38 353 SER A C 1
ATOM 2449 O O . SER A 1 353 ? 26.199 -24.061 -31.303 1.00 44.38 353 SER A O 1
ATOM 2451 N N . LEU A 1 354 ? 23.951 -23.963 -31.290 1.00 48.41 354 LEU A N 1
ATOM 2452 C CA . LEU A 1 354 ? 23.764 -24.518 -29.949 1.00 48.41 354 LEU A CA 1
ATOM 2453 C C . LEU A 1 354 ? 24.338 -25.950 -29.893 1.00 48.41 354 LEU A C 1
ATOM 2455 O O . LEU A 1 354 ? 24.052 -26.749 -30.795 1.00 48.41 354 LEU A O 1
ATOM 2459 N N . PRO A 1 355 ? 25.119 -26.319 -28.861 1.00 50.66 355 PRO A N 1
ATOM 2460 C CA . PRO A 1 355 ? 25.490 -27.707 -28.649 1.00 50.66 355 PRO A CA 1
ATOM 2461 C C . PRO A 1 355 ? 24.257 -28.531 -28.254 1.00 50.66 355 PRO A C 1
ATOM 2463 O O . PRO A 1 355 ? 23.436 -28.132 -27.428 1.00 50.66 355 PRO A O 1
ATOM 2466 N N . LYS A 1 356 ? 24.147 -29.693 -28.902 1.00 43.47 356 LYS A N 1
ATOM 2467 C CA . LYS A 1 356 ? 23.119 -30.716 -28.701 1.00 43.47 356 LYS A CA 1
ATOM 2468 C C . LYS A 1 356 ? 23.037 -31.157 -27.236 1.00 43.47 356 LYS A C 1
ATOM 2470 O O . LYS A 1 356 ? 24.044 -31.227 -26.541 1.00 43.47 356 LYS A O 1
ATOM 2475 N N . ALA A 1 357 ? 21.812 -31.496 -26.839 1.00 48.12 357 ALA A N 1
ATOM 2476 C CA . ALA A 1 357 ? 21.400 -32.010 -25.542 1.00 48.12 357 ALA A CA 1
ATOM 2477 C C . ALA A 1 357 ? 22.404 -32.984 -24.898 1.00 48.12 357 ALA A C 1
ATOM 2479 O O . ALA A 1 357 ? 22.656 -34.071 -25.420 1.00 48.12 357 ALA A O 1
ATOM 2480 N N . SER A 1 358 ? 22.895 -32.610 -23.717 1.00 41.69 358 SER A N 1
ATOM 2481 C CA . SER A 1 358 ? 23.551 -33.526 -22.790 1.00 41.69 358 SER A CA 1
ATOM 2482 C C . SER A 1 358 ? 22.516 -34.042 -21.800 1.00 41.69 358 SER A C 1
ATOM 2484 O O . SER A 1 358 ? 21.898 -33.281 -21.058 1.00 41.69 358 SER A O 1
ATOM 2486 N N . SER A 1 359 ? 22.329 -35.356 -21.857 1.00 37.47 359 SER A N 1
ATOM 2487 C CA . SER A 1 359 ? 21.470 -36.179 -21.014 1.00 37.47 359 SER A CA 1
ATOM 2488 C C . SER A 1 359 ? 21.619 -35.834 -19.527 1.00 37.47 359 SER A C 1
ATOM 2490 O O . SER A 1 359 ? 22.720 -35.879 -18.976 1.00 37.47 359 SER A O 1
ATOM 2492 N N . LEU A 1 360 ? 20.500 -35.498 -18.884 1.00 44.38 360 LEU A N 1
ATOM 2493 C CA . LEU A 1 360 ? 20.404 -35.246 -17.450 1.00 44.38 360 LEU A CA 1
ATOM 2494 C C . LEU A 1 360 ? 20.582 -36.584 -16.707 1.00 44.38 360 LEU A C 1
ATOM 2496 O O . LEU A 1 360 ? 19.687 -37.429 -16.717 1.00 44.38 360 LEU A O 1
ATOM 2500 N N . TYR A 1 361 ? 21.742 -36.798 -16.086 1.00 37.66 361 TYR A N 1
ATOM 2501 C CA . TYR A 1 361 ? 21.942 -37.907 -15.153 1.00 37.66 361 TYR A CA 1
ATOM 2502 C C . TYR A 1 361 ? 21.222 -37.593 -13.837 1.00 37.66 361 TYR A C 1
ATOM 2504 O O . TYR A 1 361 ? 21.565 -36.641 -13.139 1.00 37.66 361 TYR A O 1
ATOM 2512 N N . ILE A 1 362 ? 20.229 -38.414 -13.496 1.00 43.16 362 ILE A N 1
ATOM 2513 C CA . ILE A 1 362 ? 19.639 -38.469 -12.157 1.00 43.16 362 ILE A CA 1
ATOM 2514 C C . ILE A 1 362 ? 20.648 -39.184 -11.253 1.00 43.16 362 ILE A C 1
ATOM 2516 O O . ILE A 1 362 ? 20.896 -40.378 -11.417 1.00 43.16 362 ILE A O 1
ATOM 2520 N N . VAL A 1 363 ? 21.236 -38.455 -10.305 1.00 43.31 363 VAL A N 1
ATOM 2521 C CA . VAL A 1 363 ? 22.016 -39.035 -9.206 1.00 43.31 363 VAL A CA 1
ATOM 2522 C C . VAL A 1 363 ? 21.047 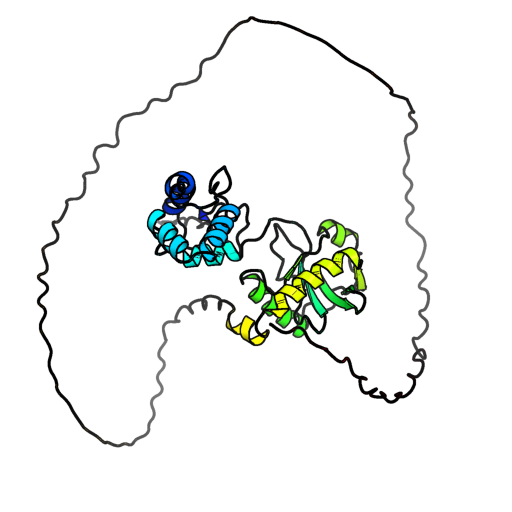-39.321 -8.051 1.00 43.31 363 VAL A C 1
ATOM 2524 O O . VAL A 1 363 ? 20.431 -38.378 -7.552 1.00 43.31 363 VAL A O 1
ATOM 2527 N N . PRO A 1 364 ? 20.862 -40.581 -7.618 1.00 44.38 364 PRO A N 1
ATOM 2528 C CA . PRO A 1 364 ? 20.052 -40.881 -6.444 1.00 44.38 364 PRO A CA 1
ATOM 2529 C C . PRO A 1 364 ? 20.774 -40.422 -5.171 1.00 44.38 364 PRO A C 1
ATOM 2531 O O . PRO A 1 364 ? 21.955 -40.705 -4.967 1.00 44.38 364 PRO A O 1
ATOM 2534 N N . ALA A 1 365 ? 20.044 -39.699 -4.321 1.00 40.88 365 ALA A N 1
ATOM 2535 C CA . ALA A 1 365 ? 20.512 -39.203 -3.036 1.00 40.88 365 ALA A CA 1
ATOM 2536 C C . ALA A 1 365 ? 20.887 -40.366 -2.102 1.00 40.88 365 ALA A C 1
ATOM 2538 O O . ALA A 1 365 ? 20.048 -41.202 -1.763 1.00 40.88 365 ALA A O 1
ATOM 2539 N N . ALA A 1 366 ? 22.153 -40.404 -1.685 1.00 45.31 366 ALA A N 1
ATOM 2540 C CA . ALA A 1 366 ? 22.616 -41.254 -0.599 1.00 45.31 366 ALA A CA 1
ATOM 2541 C C . ALA A 1 366 ? 22.122 -40.703 0.749 1.00 45.31 366 ALA A C 1
ATOM 2543 O O . ALA A 1 366 ? 22.039 -39.491 0.953 1.00 45.31 366 ALA A O 1
ATOM 2544 N N . GLY A 1 367 ? 21.753 -41.631 1.629 1.00 41.09 367 GLY A N 1
ATOM 2545 C CA . GLY A 1 367 ? 20.982 -41.395 2.838 1.00 41.09 367 GLY A CA 1
ATOM 2546 C C . GLY A 1 367 ? 21.665 -40.546 3.903 1.00 41.09 367 GLY A C 1
ATOM 2547 O O . GLY A 1 367 ? 22.878 -40.585 4.102 1.00 41.09 367 GLY A O 1
ATOM 2548 N N . VAL A 1 368 ? 20.822 -39.823 4.634 1.00 46.25 368 VAL A N 1
ATOM 2549 C CA . VAL A 1 368 ? 21.154 -39.221 5.921 1.00 46.25 368 VAL A CA 1
ATOM 2550 C C . VAL A 1 368 ? 20.286 -39.913 6.967 1.00 46.25 368 VAL A C 1
ATOM 2552 O O . VAL A 1 368 ? 19.074 -39.709 7.025 1.00 46.25 368 VAL A O 1
ATOM 2555 N N . ASP A 1 369 ? 20.929 -40.775 7.752 1.00 47.69 369 ASP A N 1
ATOM 2556 C CA . ASP A 1 369 ? 20.397 -41.402 8.959 1.00 47.69 369 ASP A CA 1
ATOM 2557 C C . ASP A 1 369 ? 20.085 -40.328 10.014 1.00 47.69 369 ASP A C 1
ATOM 2559 O O . ASP A 1 369 ? 20.990 -39.693 10.559 1.00 47.69 369 ASP A O 1
ATOM 2563 N N . PHE A 1 370 ? 18.806 -40.149 10.351 1.00 44.41 370 PHE A N 1
ATOM 2564 C CA . PHE A 1 370 ? 18.398 -39.419 11.551 1.00 44.41 370 PHE A CA 1
ATOM 2565 C C . PHE A 1 370 ? 18.300 -40.395 12.723 1.00 44.41 370 PHE A C 1
ATOM 2567 O O . PHE A 1 370 ? 17.311 -41.107 12.899 1.00 44.41 370 PHE A O 1
ATOM 2574 N N . LYS A 1 371 ? 19.351 -40.421 13.544 1.00 51.06 371 LYS A N 1
ATOM 2575 C CA . LYS A 1 371 ? 19.386 -41.162 14.804 1.00 51.06 371 LYS A CA 1
ATOM 2576 C C . LYS A 1 371 ? 18.922 -40.257 15.950 1.00 51.06 371 LYS A C 1
ATOM 2578 O O . LYS A 1 371 ? 19.648 -39.365 16.366 1.00 51.06 371 LYS A O 1
ATOM 2583 N N . GLY A 1 372 ? 17.715 -40.537 16.437 1.00 44.34 372 GLY A N 1
ATOM 2584 C CA . GLY A 1 372 ? 17.332 -40.546 17.853 1.00 44.34 372 GLY A CA 1
ATOM 2585 C C . GLY A 1 372 ? 17.503 -39.276 18.693 1.00 44.34 372 GLY A C 1
ATOM 2586 O O . GLY A 1 372 ? 18.577 -39.019 19.224 1.00 44.34 372 GLY A O 1
ATOM 2587 N N . VAL A 1 373 ? 16.378 -38.623 18.994 1.00 43.94 373 VAL A N 1
ATOM 2588 C CA . VAL A 1 373 ? 16.147 -37.993 20.303 1.00 43.94 373 VAL A CA 1
ATOM 2589 C C . VAL A 1 373 ? 14.816 -38.536 20.820 1.00 43.94 373 VAL A C 1
ATOM 2591 O O . VAL A 1 373 ? 13.768 -38.286 20.227 1.00 43.94 373 VAL A O 1
ATOM 2594 N N . SER A 1 374 ? 14.882 -39.349 21.875 1.00 50.22 374 SER A N 1
ATOM 2595 C CA . SER A 1 374 ? 13.717 -39.804 22.634 1.00 50.22 374 SER A CA 1
ATOM 2596 C C . SER A 1 374 ? 13.351 -38.762 23.687 1.00 50.22 374 SER A C 1
ATOM 2598 O O . SER A 1 374 ? 14.231 -38.304 24.410 1.00 50.22 374 SER A O 1
ATOM 2600 N N . ILE A 1 375 ? 12.052 -38.446 23.681 1.00 56.44 375 ILE A N 1
ATOM 2601 C CA . ILE A 1 375 ? 11.118 -38.038 24.751 1.00 56.44 375 ILE A CA 1
ATOM 2602 C C . ILE A 1 375 ? 11.729 -37.568 26.073 1.00 56.44 375 ILE A C 1
ATOM 2604 O O . ILE A 1 375 ? 12.334 -38.411 26.775 1.00 56.44 375 ILE A O 1
#

Sequence (375 aa):
MIVTTTRVKGSVKPAVPLTTDPVGKLNGIGDKMAAKLAQAGEVLAGLELDIPAGGIKTAVADYRGLVAATDRSPKLAERVIAALGLQKGWEDARRHALVAVQPDFLLRVWFADPTVGRGLLFKTHLGAPLLDRPAAICHSAADGTLAVAGLVGAGTPEVQLWRQQARACWGLPAHPGWGLLHIAVEDFEAALPPGSGASTLLPAELAVPCRQEVMARLANLPPPDQLLAQAPQPPAAGGIGAPGAGAGSAAGGMGGPAGGMGGAAGPAPSAAVTTAPAEQQPPPSPAELAMQGQAPAPAGPESQAGGAAAAAAAGGGLAAAGGQAMDQAPLASPYETAMRLPSLPLLGDMFPSLPKASSLYIVPAAGVDFKGVSI

Radius of gyration: 35.27 Å; Cα contacts (8 Å, |Δi|>4): 372; chains: 1; bounding box: 94×90×79 Å

Organism: NCBI:txid2649997

Foldseek 3Di:
DDDDPPPDPPPDQDLAAAQADFLCSFFLHHPVLSVLQCVVCVLCVPLPDPQPPNHQNRGLNSVQVVLVSCVVPVVSVVVSCVSSVSPRRVVRRNLNSLLHFHFDQFKKWFDLDLVQQKTFIFTDGGRHGPLVDTQFIWGQDPLQWIWTFGPPCCPDVVNVVRSLLQVLQSSGGPSQRMFTFPHGPVNVVVVDDVPDSDIDIDDSVRRNVRSVVNVVRNVPDDRSVVSSVVRPDDPPPPPPPDPDPDDDDDDDDDDDDDDDDDDDDDDDDDDDDDDDDDDDDDDDDDDPDDDDDDDDDDDDDDDDDDDDDDDDDDDDDDDDDDDDDDDDDDDDDDDDDDDDDDDDPDPPDPDDDDDDDDDDDDDDDDDDDDDDDDD

Secondary structure (DSSP, 8-state):
--------------SS-BTTSBGGGSTT--HHHHHHHHTHHHHHTTTT----TT---SBHHHHHHHHHHHHT-HHHHHHHHHHHT-TTTHHHHHHHHHT-B----EEEEEEEETTTTEEEEE-EETTEE-TTS--EEEEE-TTS-EEEEE-TTTT-HHHHHHHHHHHHHHTSTT-TTEEEEEEEHHHHHHHS-TT---EEEEPHHHHHHHHHHHHHHHTTSPPHHHHHHHS--------------------------------------------PPP--PPPPPS------------------------------------------------------PPPPPP-------PPP------PPPPP--------

Solvent-accessible surface area (backbone atoms only — not comparable to full-atom values): 24655 Å² total; per-residue (Å²): 136,84,85,80,77,81,74,73,80,67,84,75,62,61,94,60,39,42,28,80,36,53,42,45,57,34,43,63,36,43,70,74,50,34,56,48,43,53,49,34,44,71,74,41,64,82,63,85,61,94,61,62,98,72,45,36,78,43,29,26,47,38,53,39,51,50,49,58,58,25,74,78,33,67,72,52,34,54,50,50,33,60,75,68,66,31,83,90,18,44,70,50,25,49,57,40,36,50,31,38,33,62,69,38,50,37,27,34,37,32,42,79,38,80,88,74,30,36,32,42,29,22,44,33,58,62,46,45,60,43,69,93,56,64,59,23,40,32,36,48,45,95,88,38,25,32,41,34,30,36,58,80,62,80,78,41,71,65,59,48,51,50,42,52,50,49,54,42,28,54,72,31,65,80,26,62,37,48,27,63,32,94,43,45,44,65,60,53,56,71,70,47,62,89,89,53,68,55,68,47,75,46,60,38,85,52,32,36,62,25,48,53,54,24,44,63,56,44,74,74,51,75,59,69,74,55,50,62,71,66,30,81,73,73,76,72,75,72,73,76,75,72,81,79,79,85,75,89,82,91,83,86,86,85,84,89,83,91,87,78,89,84,89,81,92,83,82,88,80,92,76,90,76,83,82,75,82,80,81,82,77,78,83,83,78,95,78,87,89,83,89,83,88,83,86,84,83,90,80,86,82,89,82,86,87,88,85,88,87,89,82,89,83,90,79,87,84,89,85,90,81,88,84,87,88,86,83,84,86,82,91,81,86,81,87,88,82,78,93,76,85,81,82,78,80,80,95,72,90,88,78,80,80,79,82,77,90,77,82,84,79,86,76,82,84,79,84,80,88,85,80,83,84,82,132